Protein AF-A0A1Q7QZW1-F1 (afdb_monomer_lite)

Foldseek 3Di:
DVVLVVVLVVLVPDDDPCSVVVVVVSVVVVVVVVVVVCVVVPPPPPPPDDPDDPVVPVVPPPDDDPDDPDDPDDQQFDQADADFDLDLCQLVLLVQLLVCLVDDWLVVSLVVQLVPPPDPDSVVSSVSSVVSCCQQPNPRHDDNVSNVLSNVQRPHLLNLLQSLLSNCSHHVLLVCCLAPAAQVCQVVQFDWLVVQLVVQCVSPVPDPCSVSRSVSSLCSCCSSVLFDDDPTTTGHYADAGDLSSLVSVVCSLPVDDDDDDLCCVCVHSSCRRSVYDSVNSVVSVVVVLVVLLVQLVVVCVVPFFDALVVSVVSSCVVPPPDDDDDPVCSVVSQVVFKDWAWDFDDPDPPDDTDTTITIHGPVCVVVLLVVLVVQLVVLLVQLQVVFVVVCVVPVVDPAAAPVVSVVSSVPDDDHRSDDCLLCVLLQWWQDPVRHTHGDDPVRRVVSVVCSVVVVSVLLCLLLVCLVVVHDDDPVSAAPALVSLLVSLVSCLRSVVLSSSLSSLPRVPRDCVVPDPVSVVSSVVSNVSSVVSVDPPPPDDDDDPDDDDDDDD

Radius of gyration: 36.58 Å; chains: 1; bounding box: 107×64×103 Å

Sequence (552 aa):
MATVRALWEAVDAADDSQQFKIKRDISETINRLKSRVETLVGNRLVSARNERSLFEQAEHQGATEVETGVPRSTSRFTEPVLRVYAKDLAEHSLQHLPHAAKYRTVPEFREYLAKKLPFNSEATRRRCAEYIVNRFFPGDVYNGDLPEFAAAAAGKPSLGDALFYVTCRAEKILSLTAEEIVFPLLPQGGVRRTRLHEYIQTRLPDSKSVDEIGSAIVRTYETYGVGHADRTRLSVSLREGSLASFGYVLHLEFPEPGMYSFDRILGGPMHKWLLWDRQWMVRQLYRLREAARNVIRDFLTAHPGSTKDRIYDALISNLVQKGQMEAHDFDALLRSVAEEVQQPVKKNPFENSHVQSRWYLKESADQLERAEQAKEDAGAARLANFIREYLKKRPEHEGVHYSDLLEQYLGVQDKPRRLLVYWLPEYFIKTPSGTWRLPDKEEAQQLAKLREAGTLRRIKRFANTLIEGVPVREQDRPGSDVDLLDWLRQCRRAGLYDQGKAIYEKGGMNFANLTDEQQIEAEDDYRICVRRGSSEEAKPKPRRQKVQAGEE

pLDDT: mean 77.81, std 19.15, range [28.55, 98.25]

Structure (mmCIF, N/CA/C/O backbone):
data_AF-A0A1Q7QZW1-F1
#
_entry.id   AF-A0A1Q7QZW1-F1
#
loop_
_atom_site.group_PDB
_atom_site.id
_atom_site.type_symbol
_atom_site.label_atom_id
_atom_site.label_alt_id
_atom_site.label_comp_id
_atom_site.label_asym_id
_atom_site.label_entity_id
_atom_site.label_seq_id
_atom_site.pdbx_PDB_ins_code
_atom_site.Cartn_x
_atom_site.Cartn_y
_atom_site.Cartn_z
_atom_site.occupancy
_atom_site.B_iso_or_equiv
_atom_site.auth_seq_id
_atom_site.auth_comp_id
_atom_site.auth_asym_id
_atom_site.auth_atom_id
_atom_site.pdbx_PDB_model_num
ATOM 1 N N . MET A 1 1 ? -1.901 -46.880 -3.888 1.00 53.75 1 MET A N 1
ATOM 2 C CA . MET A 1 1 ? -1.185 -45.712 -4.452 1.00 53.75 1 MET A CA 1
ATOM 3 C C . MET A 1 1 ? -0.470 -46.048 -5.759 1.00 53.75 1 MET A C 1
ATOM 5 O O . MET A 1 1 ? -0.809 -45.430 -6.757 1.00 53.75 1 MET A O 1
ATOM 9 N N . ALA A 1 2 ? 0.429 -47.043 -5.803 1.00 53.44 2 ALA A N 1
ATOM 10 C CA . ALA A 1 2 ? 1.158 -47.414 -7.030 1.00 53.44 2 ALA A CA 1
ATOM 11 C C . ALA A 1 2 ? 0.243 -47.786 -8.217 1.00 53.44 2 ALA A C 1
ATOM 13 O O . ALA A 1 2 ? 0.424 -47.285 -9.317 1.00 53.44 2 ALA A O 1
ATOM 14 N N . THR A 1 3 ? -0.804 -48.579 -7.976 1.00 59.47 3 THR A N 1
ATOM 15 C CA . THR A 1 3 ? -1.736 -49.033 -9.024 1.00 59.47 3 THR A CA 1
ATOM 16 C C . THR A 1 3 ? -2.581 -47.901 -9.617 1.00 59.47 3 THR A C 1
ATOM 18 O O . THR A 1 3 ? -2.869 -47.906 -10.806 1.00 59.47 3 THR A O 1
ATOM 21 N N . VAL A 1 4 ? -2.959 -46.909 -8.801 1.00 68.56 4 VAL A N 1
ATOM 22 C CA . VAL A 1 4 ? -3.743 -45.746 -9.254 1.00 68.56 4 VAL A CA 1
ATOM 23 C C . VAL A 1 4 ? -2.878 -44.809 -10.092 1.00 68.56 4 VAL A C 1
ATOM 25 O O . VAL A 1 4 ? -3.339 -44.333 -11.121 1.00 68.56 4 VAL A O 1
ATOM 28 N N . ARG A 1 5 ? -1.616 -44.589 -9.691 1.00 64.94 5 ARG A N 1
ATOM 29 C CA . ARG A 1 5 ? -0.657 -43.816 -10.493 1.00 64.94 5 ARG A CA 1
ATOM 30 C C . ARG A 1 5 ? -0.366 -44.487 -11.833 1.00 64.94 5 ARG A C 1
ATOM 32 O O . ARG A 1 5 ? -0.443 -43.815 -12.847 1.00 64.94 5 ARG A O 1
ATOM 39 N N . ALA A 1 6 ? -0.152 -45.803 -11.847 1.00 69.44 6 ALA A N 1
ATOM 40 C CA . ALA A 1 6 ? 0.076 -46.547 -13.087 1.00 69.44 6 ALA A CA 1
ATOM 41 C C . ALA A 1 6 ? -1.123 -46.474 -14.054 1.00 69.44 6 ALA A C 1
ATOM 43 O O . ALA A 1 6 ? -0.939 -46.308 -15.254 1.00 69.44 6 ALA A O 1
ATOM 44 N N . LEU A 1 7 ? -2.357 -46.556 -13.538 1.00 68.19 7 LEU A N 1
ATOM 45 C CA . LEU A 1 7 ? -3.565 -46.374 -14.353 1.00 68.19 7 LEU A CA 1
ATOM 46 C C . LEU A 1 7 ? -3.698 -44.940 -14.877 1.00 68.19 7 LEU A C 1
ATOM 48 O O . LEU A 1 7 ? -4.149 -44.747 -15.998 1.00 68.19 7 LEU A O 1
ATOM 52 N N . TRP A 1 8 ? -3.307 -43.945 -14.082 1.00 70.44 8 TRP A N 1
ATOM 53 C CA . TRP A 1 8 ? -3.364 -42.540 -14.477 1.00 70.44 8 TRP A CA 1
ATOM 54 C C . TRP A 1 8 ? -2.344 -42.208 -15.573 1.00 70.44 8 TRP A C 1
ATOM 56 O O . TRP A 1 8 ? -2.718 -41.636 -16.592 1.00 70.44 8 TRP A O 1
ATOM 66 N N . GLU A 1 9 ? -1.096 -42.655 -15.417 1.00 72.75 9 GLU A N 1
ATOM 67 C CA . GLU A 1 9 ? -0.032 -42.494 -16.420 1.00 72.75 9 GLU A CA 1
ATOM 68 C C . GLU A 1 9 ? -0.363 -43.221 -17.733 1.00 72.75 9 GLU A C 1
ATOM 70 O O . GLU A 1 9 ? -0.102 -42.705 -18.817 1.00 72.75 9 GLU A O 1
ATOM 75 N N . ALA A 1 10 ? -1.012 -44.389 -17.661 1.00 73.44 10 ALA A N 1
ATOM 76 C CA . ALA A 1 10 ? -1.487 -45.097 -18.849 1.00 73.44 10 ALA A CA 1
ATOM 77 C C . ALA A 1 10 ? -2.602 -44.337 -19.596 1.00 73.44 10 ALA A C 1
ATOM 79 O O . ALA A 1 10 ? -2.709 -44.459 -20.815 1.00 73.44 10 ALA A O 1
ATOM 80 N N . VAL A 1 11 ? -3.422 -43.551 -18.887 1.00 73.44 11 VAL A N 1
ATOM 81 C CA . VAL A 1 11 ? -4.464 -42.703 -19.494 1.00 73.44 11 VAL A CA 1
ATOM 82 C C . VAL A 1 11 ? -3.869 -41.418 -20.072 1.00 73.44 11 VAL A C 1
ATOM 84 O O . VAL A 1 11 ? -4.361 -40.955 -21.095 1.00 73.44 11 VAL A O 1
ATOM 87 N N . ASP A 1 12 ? -2.806 -40.869 -19.473 1.00 71.44 12 ASP A N 1
ATOM 88 C CA . ASP A 1 12 ? -2.055 -39.719 -20.008 1.00 71.44 12 ASP A CA 1
ATOM 89 C C . ASP A 1 12 ? -1.369 -40.019 -21.352 1.00 71.44 12 ASP A C 1
ATOM 91 O O . ASP A 1 12 ? -1.185 -39.117 -22.166 1.00 71.44 12 ASP A O 1
ATOM 95 N N . ALA A 1 13 ? -1.021 -41.283 -21.605 1.00 68.88 13 ALA A N 1
ATOM 96 C CA . ALA A 1 13 ? -0.335 -41.716 -22.822 1.00 68.88 13 ALA A CA 1
ATOM 97 C C . ALA A 1 13 ? -1.267 -42.062 -24.011 1.00 68.88 13 ALA A C 1
ATOM 99 O O . ALA A 1 13 ? -0.772 -42.513 -25.044 1.00 68.88 13 ALA A O 1
ATOM 100 N N . ALA A 1 14 ? -2.593 -41.897 -23.891 1.00 65.94 14 ALA A N 1
ATOM 101 C CA . ALA A 1 14 ? -3.580 -42.284 -24.917 1.00 65.94 14 ALA A CA 1
ATOM 102 C C . ALA A 1 14 ? -4.270 -41.069 -25.579 1.00 65.94 14 ALA A C 1
ATOM 104 O O . ALA A 1 14 ? -4.571 -40.113 -24.885 1.00 65.94 14 ALA A O 1
ATOM 105 N N . ASP A 1 15 ? -4.587 -41.087 -26.881 1.00 60.84 15 ASP A N 1
ATOM 106 C CA . ASP A 1 15 ? -5.089 -39.894 -27.607 1.00 60.84 15 ASP A CA 1
ATOM 107 C C . ASP A 1 15 ? -6.408 -39.261 -27.080 1.00 60.84 15 ASP A C 1
ATOM 109 O O . ASP A 1 15 ? -7.328 -39.918 -26.578 1.00 60.84 15 ASP A O 1
ATOM 113 N N . ASP A 1 16 ? -6.497 -37.939 -27.282 1.00 62.25 16 ASP A N 1
ATOM 114 C CA . ASP A 1 16 ? -7.192 -36.917 -26.475 1.00 62.25 16 ASP A CA 1
ATOM 115 C C . ASP A 1 16 ? -8.715 -37.028 -26.265 1.00 62.25 16 ASP A C 1
ATOM 117 O O . ASP A 1 16 ? -9.264 -36.376 -25.373 1.00 62.25 16 ASP A O 1
ATOM 121 N N . SER A 1 17 ? -9.456 -37.835 -27.027 1.00 59.56 17 SER A N 1
ATOM 122 C CA . SER A 1 17 ? -10.929 -37.718 -27.008 1.00 59.56 17 SER A CA 1
ATOM 123 C C . SER A 1 17 ? -11.615 -38.323 -25.771 1.00 59.56 17 SER A C 1
ATOM 125 O O . SER A 1 17 ? -12.750 -37.957 -25.457 1.00 59.56 17 SER A O 1
ATOM 127 N N . GLN A 1 18 ? -10.952 -39.231 -25.041 1.00 60.34 18 GLN A N 1
ATOM 128 C CA . GLN A 1 18 ? -11.551 -39.940 -23.894 1.00 60.34 18 GLN A CA 1
ATOM 129 C C . GLN A 1 18 ? -10.787 -39.789 -22.573 1.00 60.34 18 GLN A C 1
ATOM 131 O O . GLN A 1 18 ? -11.314 -40.178 -21.524 1.00 60.34 18 GLN A O 1
ATOM 136 N N . GLN A 1 19 ? -9.604 -39.164 -22.586 1.00 73.25 19 GLN A N 1
ATOM 137 C CA . GLN A 1 19 ? -8.766 -39.011 -21.394 1.00 73.25 19 GLN A CA 1
ATOM 138 C C . GLN A 1 19 ? -9.501 -38.320 -20.240 1.00 73.25 19 GLN A C 1
ATOM 140 O O . GLN A 1 19 ? -9.490 -38.800 -19.107 1.00 73.25 19 GLN A O 1
ATOM 145 N N . PHE A 1 20 ? -10.173 -37.200 -20.526 1.00 68.44 20 PHE A N 1
ATOM 146 C CA . PHE A 1 20 ? -10.850 -36.404 -19.502 1.00 68.44 20 PHE A CA 1
ATOM 147 C C . PHE A 1 20 ? -11.969 -37.191 -18.810 1.00 68.44 20 PHE A C 1
ATOM 149 O O . PHE A 1 20 ? -12.127 -37.122 -17.591 1.00 68.44 20 PHE A O 1
ATOM 156 N N . LYS A 1 21 ? -12.717 -37.990 -19.580 1.00 73.00 21 LYS A N 1
ATOM 157 C CA . LYS A 1 21 ? -13.815 -38.805 -19.056 1.00 73.00 21 LYS A CA 1
ATOM 158 C C . LYS A 1 21 ? -13.293 -39.915 -18.143 1.00 73.00 21 LYS A C 1
ATOM 160 O O . LYS A 1 21 ? -13.793 -40.066 -17.035 1.00 73.00 21 LYS A O 1
ATOM 165 N N . ILE A 1 22 ? -12.250 -40.628 -18.569 1.00 75.69 22 ILE A N 1
ATOM 166 C CA . ILE A 1 22 ? -11.670 -41.734 -17.794 1.00 75.69 22 ILE A CA 1
ATOM 167 C C . ILE A 1 22 ? -10.996 -41.215 -16.516 1.00 75.69 22 ILE A C 1
ATOM 169 O O . ILE A 1 22 ? -11.198 -41.783 -15.443 1.00 75.69 22 ILE A O 1
ATOM 173 N N . LYS A 1 23 ? -10.262 -40.096 -16.588 1.00 75.06 23 LYS A N 1
ATOM 174 C CA . LYS A 1 23 ? -9.670 -39.446 -15.406 1.00 75.06 23 LYS A CA 1
ATOM 175 C C . LYS A 1 23 ? -10.737 -39.035 -14.395 1.00 75.06 23 LYS A C 1
ATOM 177 O O . LYS A 1 23 ? -10.592 -39.310 -13.204 1.00 75.06 23 LYS A O 1
ATOM 182 N N . ARG A 1 24 ? -11.838 -38.442 -14.870 1.00 73.44 24 ARG A N 1
ATOM 183 C CA . ARG A 1 24 ? -12.973 -38.073 -14.017 1.00 73.44 24 ARG A CA 1
ATOM 184 C C . ARG A 1 24 ? -13.587 -39.297 -13.334 1.00 73.44 24 ARG A C 1
ATOM 186 O O . ARG A 1 24 ? -13.787 -39.266 -12.122 1.00 73.44 24 ARG A O 1
ATOM 193 N N . ASP A 1 25 ? -13.806 -40.383 -14.071 1.00 75.25 25 ASP A N 1
ATOM 194 C CA . ASP A 1 25 ? -14.394 -41.616 -13.530 1.00 75.25 25 ASP A CA 1
ATOM 195 C C . ASP A 1 25 ? -13.477 -42.282 -12.480 1.00 75.25 25 ASP A C 1
ATOM 197 O O . ASP A 1 25 ? -13.954 -42.761 -11.443 1.00 75.25 25 ASP A O 1
ATOM 201 N N . ILE A 1 26 ? -12.152 -42.251 -12.679 1.00 76.00 26 ILE A N 1
ATOM 202 C CA . ILE A 1 26 ? -11.168 -42.718 -11.686 1.00 76.00 26 ILE A CA 1
ATOM 203 C C . ILE A 1 26 ? -11.246 -41.863 -10.411 1.00 76.00 26 ILE A C 1
ATOM 205 O O . ILE A 1 26 ? -11.339 -42.409 -9.307 1.00 76.00 26 ILE A O 1
ATOM 209 N N . SER A 1 27 ? -11.258 -40.532 -10.540 1.00 72.56 27 SER A N 1
ATOM 210 C CA . SER A 1 27 ? -11.344 -39.616 -9.395 1.00 72.56 27 SER A CA 1
ATOM 211 C C . SER A 1 27 ? -12.651 -39.772 -8.612 1.00 72.56 27 SER A C 1
ATOM 213 O O . SER A 1 27 ? -12.629 -39.845 -7.381 1.00 72.56 27 SER A O 1
ATOM 215 N N . GLU A 1 28 ? -13.790 -39.873 -9.298 1.00 72.25 28 GLU A N 1
ATOM 216 C CA . GLU A 1 28 ? -15.096 -40.072 -8.661 1.00 72.25 28 GLU A CA 1
ATOM 217 C C . GLU A 1 28 ? -15.165 -41.406 -7.908 1.00 72.25 28 GLU A C 1
ATOM 219 O O . GLU A 1 28 ? -15.682 -41.470 -6.787 1.00 72.25 28 GLU A O 1
ATOM 224 N N . THR A 1 29 ? -14.588 -42.464 -8.481 1.00 76.38 29 THR A N 1
ATOM 225 C CA . THR A 1 29 ? -14.549 -43.789 -7.853 1.00 76.38 29 THR A CA 1
ATOM 226 C C . THR A 1 29 ? -13.690 -43.785 -6.589 1.00 76.38 29 THR A C 1
ATOM 228 O O . THR A 1 29 ? -14.117 -44.315 -5.561 1.00 76.38 29 THR A O 1
ATOM 231 N N . ILE A 1 30 ? -12.520 -43.136 -6.620 1.00 77.62 30 ILE A N 1
ATOM 232 C CA . ILE A 1 30 ? -11.633 -43.004 -5.452 1.00 77.62 30 ILE A CA 1
ATOM 233 C C . ILE A 1 30 ? -12.314 -42.206 -4.340 1.00 77.62 30 ILE A C 1
ATOM 235 O O . ILE A 1 30 ? -12.294 -42.633 -3.186 1.00 77.62 30 ILE A O 1
ATOM 239 N N . ASN A 1 31 ? -12.970 -41.094 -4.675 1.00 68.75 31 ASN A N 1
ATOM 240 C CA . ASN A 1 31 ? -13.666 -40.266 -3.691 1.00 68.75 31 ASN A CA 1
ATOM 241 C C . ASN A 1 31 ? -14.856 -40.999 -3.058 1.00 68.75 31 ASN A C 1
ATOM 243 O O . ASN A 1 31 ? -15.049 -40.924 -1.843 1.00 68.75 31 ASN A O 1
ATOM 247 N N . ARG A 1 32 ? -15.614 -41.784 -3.839 1.00 74.50 32 ARG A N 1
ATOM 248 C CA . ARG A 1 32 ? -16.673 -42.653 -3.297 1.00 74.50 32 ARG A CA 1
ATOM 249 C C . ARG A 1 32 ? -16.119 -43.721 -2.358 1.00 74.50 32 ARG A C 1
ATOM 251 O O . ARG A 1 32 ? -16.709 -43.973 -1.309 1.00 74.50 32 ARG A O 1
ATOM 258 N N . LEU A 1 33 ? -14.999 -44.348 -2.713 1.00 74.31 33 LEU A N 1
ATOM 259 C CA . LEU A 1 33 ? -14.341 -45.341 -1.862 1.00 74.31 33 LEU A CA 1
ATOM 260 C C . LEU A 1 33 ? -13.819 -44.711 -0.568 1.00 74.31 33 LEU A C 1
ATOM 262 O O . LEU A 1 33 ? -14.061 -45.259 0.503 1.00 74.31 33 LEU A O 1
ATOM 266 N N . LYS A 1 34 ? -13.194 -43.532 -0.656 1.00 68.81 34 LYS A N 1
ATOM 267 C CA . LYS A 1 34 ? -12.723 -42.756 0.496 1.00 68.81 34 LYS A CA 1
ATOM 268 C C . LYS A 1 34 ? -13.870 -42.424 1.449 1.00 68.81 34 LYS A C 1
ATOM 270 O O . LYS A 1 34 ? -13.791 -42.777 2.618 1.00 68.81 34 LYS A O 1
ATOM 275 N N . SER A 1 35 ? -14.973 -41.882 0.933 1.00 65.38 35 SER A N 1
ATOM 276 C CA . SER A 1 35 ? -16.163 -41.577 1.736 1.00 65.38 35 SER A CA 1
ATOM 277 C C . SER A 1 35 ? -16.746 -42.825 2.415 1.00 65.38 35 SER A C 1
ATOM 279 O O . SER A 1 35 ? -17.082 -42.793 3.600 1.00 65.38 35 SER A O 1
ATOM 281 N N . ARG A 1 36 ? -16.805 -43.970 1.718 1.00 71.75 36 ARG A N 1
ATOM 282 C CA . ARG A 1 36 ? -17.267 -45.240 2.312 1.00 71.75 36 ARG A CA 1
ATOM 283 C C . ARG A 1 36 ? -16.336 -45.751 3.411 1.00 71.75 36 ARG A C 1
ATOM 285 O O . ARG A 1 36 ? -16.826 -46.264 4.412 1.00 71.75 36 ARG A O 1
ATOM 292 N N . VAL A 1 37 ? -15.021 -45.609 3.243 1.00 67.00 37 VAL A N 1
ATOM 293 C CA . VAL A 1 37 ? -14.025 -45.991 4.257 1.00 67.00 37 VAL A CA 1
ATOM 294 C C . VAL A 1 37 ? -14.088 -45.053 5.463 1.00 67.00 37 VAL A C 1
ATOM 296 O O . VAL A 1 37 ? -14.078 -45.526 6.594 1.00 67.00 37 VAL A O 1
ATOM 299 N N . GLU A 1 38 ? -14.239 -43.746 5.249 1.00 64.69 38 GLU A N 1
ATOM 300 C CA . GLU A 1 38 ? -14.425 -42.753 6.318 1.00 64.69 38 GLU A CA 1
ATOM 301 C C . GLU A 1 38 ? -15.691 -43.037 7.137 1.00 64.69 38 GLU A C 1
ATOM 303 O O . GLU A 1 38 ? -15.665 -42.968 8.367 1.00 64.69 38 GLU A O 1
ATOM 308 N N . THR A 1 39 ? -16.765 -43.459 6.463 1.00 69.75 39 THR A N 1
ATOM 309 C CA . THR A 1 39 ? -18.023 -43.867 7.107 1.00 69.75 39 THR A CA 1
ATOM 310 C C . THR A 1 39 ? -17.868 -45.167 7.911 1.00 69.75 39 THR A C 1
ATOM 312 O O . THR A 1 39 ? -18.494 -45.319 8.955 1.00 69.75 39 THR A O 1
ATOM 315 N N . LEU A 1 40 ? -17.023 -46.102 7.455 1.00 57.47 40 LEU A N 1
ATOM 316 C CA . L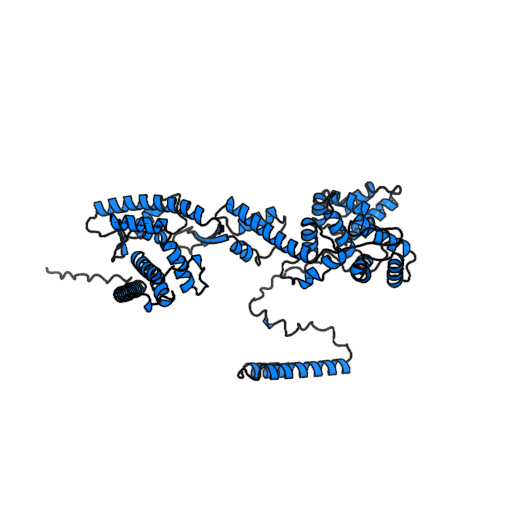EU A 1 40 ? -16.774 -47.392 8.118 1.00 57.47 40 LEU A CA 1
ATOM 317 C C . LEU A 1 40 ? -15.789 -47.309 9.293 1.00 57.47 40 LEU A C 1
ATOM 319 O O . LEU A 1 40 ? -15.906 -48.090 10.233 1.00 57.47 40 LEU A O 1
ATOM 323 N N . VAL A 1 41 ? -14.808 -46.403 9.238 1.00 58.91 41 VAL A N 1
ATOM 324 C CA . VAL A 1 41 ? -13.676 -46.370 10.187 1.00 58.91 41 VAL A CA 1
ATOM 325 C C . VAL A 1 41 ? -13.791 -45.232 11.212 1.00 58.91 41 VAL A C 1
ATOM 327 O O . VAL A 1 41 ? -13.093 -45.262 12.221 1.00 58.91 41 VAL A O 1
ATOM 330 N N . GLY A 1 42 ? -14.696 -44.265 11.012 1.00 49.41 42 GLY A N 1
ATOM 331 C CA . GLY A 1 42 ? -15.067 -43.249 12.004 1.00 49.41 42 GLY A CA 1
ATOM 332 C C . GLY A 1 42 ? -13.892 -42.412 12.523 1.00 49.41 42 GLY A C 1
ATOM 333 O O . GLY A 1 42 ? -13.317 -42.737 13.553 1.00 49.41 42 GLY A O 1
ATOM 334 N N . ASN A 1 43 ? -13.547 -41.322 11.826 1.00 53.53 43 ASN A N 1
ATOM 335 C CA . ASN A 1 43 ? -12.679 -40.192 12.233 1.00 53.53 43 ASN A CA 1
ATOM 336 C C . ASN A 1 43 ? -11.427 -40.445 13.115 1.00 53.53 43 ASN A C 1
ATOM 338 O O . ASN A 1 43 ? -10.903 -39.511 13.718 1.00 53.53 43 ASN A O 1
ATOM 342 N N . ARG A 1 44 ? -10.876 -41.664 13.170 1.00 39.00 44 ARG A N 1
ATOM 343 C CA . ARG A 1 44 ? -9.692 -41.998 13.987 1.00 39.00 44 ARG A CA 1
ATOM 344 C C . ARG A 1 44 ? -8.357 -41.999 13.238 1.00 39.00 44 ARG A C 1
ATOM 346 O O . ARG A 1 44 ? -7.345 -42.378 13.814 1.00 39.00 44 ARG A O 1
ATOM 353 N N . LEU A 1 45 ? -8.313 -41.508 12.000 1.00 36.78 45 LEU A N 1
ATOM 354 C CA . LEU A 1 45 ? -7.069 -41.337 11.233 1.00 36.78 45 LEU A CA 1
ATOM 355 C C . LEU A 1 45 ? -6.877 -39.900 10.725 1.00 36.78 45 LEU A C 1
ATOM 357 O O . LEU A 1 45 ? -6.449 -39.683 9.599 1.00 36.78 45 LEU A O 1
ATOM 361 N N . VAL A 1 46 ? -7.147 -38.904 11.571 1.00 38.22 46 VAL A N 1
ATOM 362 C CA . VAL A 1 46 ? -6.699 -37.520 11.334 1.00 38.22 46 VAL A CA 1
ATOM 363 C C . VAL A 1 46 ? -5.746 -37.115 12.453 1.00 38.22 46 VAL A C 1
ATOM 365 O O . VAL A 1 46 ? -6.104 -36.372 13.355 1.00 38.22 46 VAL A O 1
ATOM 368 N N . SER A 1 47 ? -4.531 -37.669 12.429 1.00 36.88 47 SER A N 1
ATOM 369 C CA . SER A 1 47 ? -3.372 -37.033 13.082 1.00 36.88 47 SER A CA 1
ATOM 370 C C . SER A 1 47 ? -2.004 -37.528 12.588 1.00 36.88 47 SER A C 1
ATOM 372 O O . SER A 1 47 ? -0.984 -37.188 13.185 1.00 36.88 47 SER A O 1
ATOM 374 N N . ALA A 1 48 ? -1.920 -38.291 11.497 1.00 30.88 48 ALA A N 1
ATOM 375 C CA . ALA A 1 48 ? -0.633 -38.690 10.935 1.00 30.88 48 ALA A CA 1
ATOM 376 C C . ALA A 1 48 ? -0.518 -38.190 9.495 1.00 30.88 48 ALA A C 1
ATOM 378 O O . ALA A 1 48 ? -1.109 -38.763 8.591 1.00 30.88 48 ALA A O 1
ATOM 379 N N . ARG A 1 49 ? 0.288 -37.130 9.338 1.00 30.80 49 ARG A N 1
ATOM 380 C CA . ARG A 1 49 ? 0.742 -36.497 8.089 1.00 30.80 49 ARG A CA 1
ATOM 381 C C . ARG A 1 49 ? -0.355 -35.839 7.244 1.00 30.80 49 ARG A C 1
ATOM 383 O O . ARG A 1 49 ? -1.159 -36.496 6.600 1.00 30.80 49 ARG A O 1
ATOM 390 N N . ASN A 1 50 ? -0.284 -34.507 7.192 1.00 37.28 50 ASN A N 1
ATOM 391 C CA . ASN A 1 50 ? -0.787 -33.691 6.090 1.00 37.28 50 ASN A CA 1
ATOM 392 C C . ASN A 1 50 ? -0.247 -34.243 4.762 1.00 37.28 50 ASN A C 1
ATOM 394 O O . ASN A 1 50 ? 0.825 -33.844 4.304 1.00 37.28 50 ASN A O 1
ATOM 398 N N . GLU A 1 51 ? -0.978 -35.163 4.144 1.00 32.81 51 GLU A N 1
ATOM 399 C CA . GLU A 1 51 ? -0.870 -35.382 2.712 1.00 32.81 51 GLU A CA 1
ATOM 400 C C . GLU A 1 51 ? -1.567 -34.203 2.038 1.00 32.81 51 GLU A C 1
ATOM 402 O O . GLU A 1 51 ? -2.793 -34.082 2.027 1.00 32.81 51 GLU A O 1
ATOM 407 N N . ARG A 1 52 ? -0.726 -33.280 1.561 1.00 34.97 52 ARG A N 1
ATOM 408 C CA . ARG A 1 52 ? -1.079 -32.185 0.660 1.00 34.97 52 ARG A CA 1
ATOM 409 C C . ARG A 1 52 ? -1.982 -32.720 -0.453 1.00 34.97 52 ARG A C 1
ATOM 411 O O . ARG A 1 52 ? -1.737 -33.799 -0.996 1.00 34.97 52 ARG A O 1
ATOM 418 N N . SER A 1 53 ? -3.024 -31.959 -0.772 1.00 34.66 53 SER A N 1
ATOM 419 C CA . SER A 1 53 ? -3.939 -32.258 -1.869 1.00 34.66 53 SER A CA 1
ATOM 420 C C . SER A 1 53 ? -3.143 -32.480 -3.156 1.00 34.66 53 SER A C 1
ATOM 422 O O . SER A 1 53 ? -2.314 -31.651 -3.530 1.00 34.66 53 SER A O 1
ATOM 424 N N . LEU A 1 54 ? -3.411 -33.587 -3.854 1.00 36.56 54 LEU A N 1
ATOM 425 C CA . LEU A 1 54 ? -2.758 -33.957 -5.118 1.00 36.56 54 LEU A CA 1
ATOM 426 C C . LEU A 1 54 ? -2.968 -32.911 -6.239 1.00 36.56 54 LEU A C 1
ATOM 428 O O . LEU A 1 54 ? -2.367 -33.020 -7.301 1.00 36.56 54 LEU A O 1
ATOM 432 N N . PHE A 1 55 ? -3.814 -31.905 -5.998 1.00 35.78 55 PHE A N 1
ATOM 433 C CA . PHE A 1 55 ? -4.135 -30.811 -6.911 1.00 35.78 55 PHE A CA 1
ATOM 434 C C . PHE A 1 55 ? -3.214 -29.583 -6.782 1.00 35.78 55 PHE A C 1
ATOM 436 O O . PHE A 1 55 ? -3.278 -28.712 -7.638 1.00 35.78 55 PHE A O 1
ATOM 443 N N . GLU A 1 56 ? -2.329 -29.516 -5.778 1.00 37.19 56 GLU A N 1
ATOM 444 C CA . GLU A 1 56 ? -1.356 -28.410 -5.634 1.00 37.19 56 GLU A CA 1
ATOM 445 C C . GLU A 1 56 ? 0.022 -28.722 -6.249 1.00 37.19 56 GLU A C 1
ATOM 447 O O . GLU A 1 56 ? 0.868 -27.842 -6.370 1.00 37.19 56 GLU A O 1
ATOM 452 N N . GLN A 1 57 ? 0.282 -29.967 -6.665 1.00 35.78 57 GLN A N 1
ATOM 453 C CA . GLN A 1 57 ? 1.620 -30.381 -7.122 1.00 35.78 57 GLN A CA 1
ATOM 454 C C . GLN A 1 57 ? 1.896 -30.155 -8.616 1.00 35.78 57 GLN A C 1
ATOM 456 O O . GLN A 1 57 ? 3.037 -30.327 -9.043 1.00 35.78 57 GLN A O 1
ATOM 461 N N . ALA A 1 58 ? 0.902 -29.743 -9.408 1.00 32.34 58 ALA A N 1
ATOM 462 C CA . ALA A 1 58 ? 1.109 -29.453 -10.829 1.00 32.34 58 ALA A CA 1
ATOM 463 C C . ALA A 1 58 ? 1.707 -28.054 -11.090 1.00 32.34 58 ALA A C 1
ATOM 465 O O . ALA A 1 58 ? 2.249 -27.827 -12.166 1.00 32.34 58 ALA A O 1
ATOM 466 N N . GLU A 1 59 ? 1.685 -27.138 -10.115 1.00 35.00 59 GLU A N 1
ATOM 467 C CA . GLU A 1 59 ? 2.222 -25.775 -10.284 1.00 35.00 59 GLU A CA 1
ATOM 468 C C . GLU A 1 59 ? 3.633 -25.581 -9.700 1.00 35.00 59 GLU A C 1
ATOM 470 O O . GLU A 1 59 ? 4.173 -24.479 -9.744 1.00 35.00 59 GLU A O 1
ATOM 475 N N . HIS A 1 60 ? 4.263 -26.623 -9.145 1.00 34.28 60 HIS A N 1
ATOM 476 C CA . HIS A 1 60 ? 5.567 -26.519 -8.460 1.00 34.28 60 HIS A CA 1
ATOM 477 C C . HIS A 1 60 ? 6.656 -27.439 -9.033 1.00 34.28 60 HIS A C 1
ATOM 479 O O . HIS A 1 60 ? 7.583 -27.837 -8.329 1.00 34.28 60 HIS A O 1
ATOM 485 N N . GLN A 1 61 ? 6.608 -27.757 -10.327 1.00 31.52 61 GLN A N 1
ATOM 486 C CA . GLN A 1 61 ? 7.758 -28.356 -11.012 1.00 31.52 61 GLN A CA 1
ATOM 487 C C . GLN A 1 61 ? 8.593 -27.260 -11.677 1.00 31.52 61 GLN A C 1
ATOM 489 O O . GLN A 1 61 ? 8.502 -27.017 -12.876 1.00 31.52 61 GLN A O 1
ATOM 494 N N . GLY A 1 62 ? 9.387 -26.561 -10.865 1.00 30.83 62 GLY A N 1
ATOM 495 C CA . GLY A 1 62 ? 10.287 -25.520 -11.363 1.00 30.83 62 GLY A CA 1
ATOM 496 C C . GLY A 1 62 ? 11.080 -24.741 -10.316 1.00 30.83 62 GLY A C 1
ATOM 497 O O . GLY A 1 62 ? 11.571 -23.665 -10.637 1.00 30.83 62 GLY A O 1
ATOM 498 N N . ALA A 1 63 ? 11.217 -25.232 -9.084 1.00 29.61 63 ALA A N 1
ATOM 499 C CA . ALA A 1 63 ? 12.117 -24.625 -8.108 1.00 29.61 63 ALA A CA 1
ATOM 500 C C . ALA A 1 63 ? 12.763 -25.717 -7.256 1.00 29.61 63 ALA A C 1
ATOM 502 O O . ALA A 1 63 ? 12.116 -26.370 -6.442 1.00 29.61 63 ALA A O 1
ATOM 503 N N . THR A 1 64 ? 14.050 -25.941 -7.485 1.00 28.64 64 THR A N 1
ATOM 504 C CA . THR A 1 64 ? 14.897 -26.771 -6.635 1.00 28.64 64 THR A CA 1
ATOM 505 C C . THR A 1 64 ? 15.010 -26.077 -5.276 1.00 28.64 64 THR A C 1
ATOM 507 O O . THR A 1 64 ? 15.654 -25.034 -5.169 1.00 28.64 64 THR A O 1
ATOM 510 N N . GLU A 1 65 ? 14.353 -26.621 -4.249 1.00 28.55 65 GLU A N 1
ATOM 511 C CA . GLU A 1 65 ? 14.482 -26.160 -2.864 1.00 28.55 65 GLU A CA 1
ATOM 512 C C . GLU A 1 65 ? 15.924 -26.389 -2.390 1.00 28.55 65 GLU A C 1
ATOM 514 O O . GLU A 1 65 ? 16.357 -27.513 -2.140 1.00 28.55 65 GLU A O 1
ATOM 519 N N . VAL A 1 66 ? 16.684 -25.301 -2.269 1.00 28.89 66 VAL A N 1
ATOM 520 C CA . VAL A 1 66 ? 17.813 -25.245 -1.343 1.00 28.89 66 VAL A CA 1
ATOM 521 C C . VAL A 1 66 ? 17.197 -25.005 0.030 1.00 28.89 66 VAL A C 1
ATOM 523 O O . VAL A 1 66 ? 16.602 -23.952 0.251 1.00 28.89 66 VAL A O 1
ATOM 526 N N . GLU A 1 67 ? 17.314 -25.979 0.935 1.00 29.77 67 GLU A N 1
ATOM 527 C CA . GLU A 1 67 ? 16.951 -25.828 2.346 1.00 29.77 67 GLU A CA 1
ATOM 528 C C . GLU A 1 67 ? 17.767 -24.684 2.966 1.00 29.77 67 GLU A C 1
ATOM 530 O O . GLU A 1 67 ? 18.876 -24.865 3.469 1.00 29.77 67 GLU A O 1
ATOM 535 N N . THR A 1 68 ? 17.215 -23.475 2.937 1.00 29.78 68 THR A N 1
ATOM 536 C CA . THR A 1 68 ? 17.599 -22.411 3.854 1.00 29.78 68 THR A CA 1
ATOM 537 C C . THR A 1 68 ? 16.580 -22.416 4.984 1.00 29.78 68 THR A C 1
ATOM 539 O O . THR A 1 68 ? 15.380 -22.242 4.784 1.00 29.78 68 THR A O 1
ATOM 542 N N . GLY A 1 69 ? 17.054 -22.692 6.199 1.00 33.81 69 GLY A N 1
ATOM 543 C CA . GLY A 1 69 ? 16.247 -22.597 7.408 1.00 33.81 69 GLY A CA 1
ATOM 544 C C . GLY A 1 69 ? 15.805 -21.154 7.636 1.00 33.81 69 GLY A C 1
ATOM 545 O O . GLY A 1 69 ? 16.495 -20.396 8.312 1.00 33.81 69 GLY A O 1
ATOM 546 N N . VAL A 1 70 ? 14.660 -20.772 7.075 1.00 30.84 70 VAL A N 1
ATOM 547 C CA . VAL A 1 70 ? 13.980 -19.524 7.420 1.00 30.84 70 VAL A CA 1
ATOM 548 C C . VAL A 1 70 ? 13.142 -19.790 8.676 1.00 30.84 70 VAL A C 1
ATOM 550 O O . VAL A 1 70 ? 12.324 -20.717 8.686 1.00 30.84 70 VAL A O 1
ATOM 553 N N . PRO A 1 71 ? 13.340 -19.040 9.774 1.00 33.84 71 PRO A N 1
ATOM 554 C CA . PRO A 1 71 ? 12.540 -19.212 10.977 1.00 33.84 71 PRO A CA 1
ATOM 555 C C . PRO A 1 71 ? 11.081 -18.855 10.671 1.00 33.84 71 PRO A C 1
ATOM 557 O O . PRO A 1 71 ? 10.792 -17.790 10.132 1.00 33.84 71 PRO A O 1
ATOM 560 N N . ARG A 1 72 ? 10.156 -19.759 11.019 1.00 32.06 72 ARG A N 1
ATOM 561 C CA . ARG A 1 72 ? 8.707 -19.534 10.914 1.00 32.06 72 ARG A CA 1
ATOM 562 C C . ARG A 1 72 ? 8.337 -18.225 11.613 1.00 32.06 72 ARG A C 1
ATOM 564 O O . ARG A 1 72 ? 8.513 -18.109 12.825 1.00 32.06 72 ARG A O 1
ATOM 571 N N . SER A 1 73 ? 7.814 -17.276 10.841 1.00 40.22 73 SER A N 1
ATOM 572 C CA . SER A 1 73 ? 7.252 -16.015 11.320 1.00 40.22 73 SER A CA 1
ATOM 573 C C . SER A 1 73 ? 6.239 -16.276 12.442 1.00 40.22 73 SER A C 1
ATOM 575 O O . SER A 1 73 ? 5.214 -16.934 12.251 1.00 40.22 73 SER A O 1
ATOM 577 N N . THR A 1 74 ? 6.534 -15.805 13.654 1.00 47.91 74 THR A N 1
ATOM 578 C CA . THR A 1 74 ? 5.569 -15.777 14.755 1.00 47.91 74 THR A CA 1
ATOM 579 C C . THR A 1 74 ? 4.497 -14.740 14.426 1.00 47.91 74 THR A C 1
ATOM 581 O O . THR A 1 74 ? 4.776 -13.543 14.463 1.00 47.91 74 THR A O 1
ATOM 584 N N . SER A 1 75 ? 3.277 -15.184 14.097 1.00 62.53 75 SER A N 1
ATOM 585 C CA . SER A 1 75 ? 2.126 -14.302 13.845 1.00 62.53 75 SER A CA 1
ATOM 586 C C . SER A 1 75 ? 1.998 -13.243 14.947 1.00 62.53 75 SER A C 1
ATOM 588 O O . SER A 1 75 ? 1.798 -13.585 16.112 1.00 62.53 75 SER A O 1
ATOM 590 N N . ARG A 1 76 ? 2.072 -11.955 14.571 1.00 72.25 76 ARG A N 1
ATOM 591 C CA . ARG A 1 76 ? 1.927 -10.786 15.468 1.00 72.25 76 ARG A CA 1
ATOM 592 C C . ARG A 1 76 ? 0.699 -10.868 16.372 1.00 72.25 76 ARG A C 1
ATOM 594 O O . ARG A 1 76 ? 0.708 -10.365 17.492 1.00 72.25 76 ARG A O 1
ATOM 601 N N . PHE A 1 77 ? -0.377 -11.441 15.848 1.00 75.75 77 PHE A N 1
ATOM 602 C CA . PHE A 1 77 ? -1.618 -11.623 16.574 1.00 75.75 77 PHE A CA 1
ATOM 603 C C . PHE A 1 77 ? -1.727 -13.087 16.980 1.00 75.75 77 PHE A C 1
ATOM 605 O O . PHE A 1 77 ? -1.765 -13.974 16.122 1.00 75.75 77 PHE A O 1
ATOM 612 N N . THR A 1 78 ? -1.778 -13.328 18.286 1.00 74.62 78 THR A N 1
ATOM 613 C CA . THR A 1 78 ? -2.218 -14.609 18.833 1.00 74.62 78 THR A CA 1
ATOM 614 C C . THR A 1 78 ? -3.715 -14.778 18.587 1.00 74.62 78 THR A C 1
ATOM 616 O O . THR A 1 78 ? -4.439 -13.796 18.404 1.00 74.62 78 THR A O 1
ATOM 619 N N . GLU A 1 79 ? -4.193 -16.021 18.553 1.00 76.38 79 GLU A N 1
ATOM 620 C CA . GLU A 1 79 ? -5.622 -16.274 18.388 1.00 76.38 79 GLU A CA 1
ATOM 621 C C . GLU A 1 79 ? -6.393 -15.687 19.588 1.00 76.38 79 GLU A C 1
ATOM 623 O O . GLU A 1 79 ? -6.111 -16.048 20.737 1.00 76.38 79 GLU A O 1
ATOM 628 N N . PRO A 1 80 ? -7.328 -14.742 19.366 1.00 80.81 80 PRO A N 1
ATOM 629 C CA . PRO A 1 80 ? -7.955 -14.032 20.466 1.00 80.81 80 PRO A CA 1
ATOM 630 C C . PRO A 1 80 ? -8.965 -14.932 21.181 1.00 80.81 80 PRO A C 1
ATOM 632 O O . PRO A 1 80 ? -9.879 -15.493 20.574 1.00 80.81 80 PRO A O 1
ATOM 635 N N . VAL A 1 81 ? -8.824 -15.024 22.503 1.00 86.25 81 VAL A N 1
ATOM 636 C CA . VAL A 1 81 ? -9.728 -15.788 23.369 1.00 86.25 81 VAL A CA 1
ATOM 637 C C . VAL A 1 81 ? -10.994 -14.978 23.643 1.00 86.25 81 VAL A C 1
ATOM 639 O O . VAL A 1 81 ? -10.944 -13.767 23.882 1.00 86.25 81 VAL A O 1
ATOM 642 N N . LEU A 1 82 ? -12.147 -15.648 23.633 1.00 90.94 82 LEU A N 1
ATOM 643 C CA . LEU A 1 82 ? -13.416 -15.030 24.000 1.00 90.94 82 LEU A CA 1
ATOM 644 C C . LEU A 1 82 ? -13.420 -14.670 25.492 1.00 90.94 82 LEU A C 1
ATOM 646 O O . LEU A 1 82 ? -13.342 -15.542 26.353 1.00 90.94 82 LEU A O 1
ATOM 650 N N . ARG A 1 83 ? -13.502 -13.371 25.792 1.00 89.69 83 ARG A N 1
ATOM 651 C CA . ARG A 1 83 ? -13.450 -12.825 27.154 1.00 89.69 83 ARG A CA 1
ATOM 652 C C . ARG A 1 83 ? -14.314 -11.576 27.300 1.00 89.69 83 ARG A C 1
ATOM 654 O O . ARG A 1 83 ? -14.781 -11.003 26.316 1.00 89.69 83 ARG A O 1
ATOM 661 N N . VAL A 1 84 ? -14.490 -11.138 28.545 1.00 91.62 84 VAL A N 1
ATOM 662 C CA . VAL A 1 84 ? -15.231 -9.919 28.890 1.00 91.62 84 VAL A CA 1
ATOM 663 C C . VAL A 1 84 ? -14.497 -8.674 28.383 1.00 91.62 84 VAL A C 1
ATOM 665 O O . VAL A 1 84 ? -13.360 -8.413 28.768 1.00 91.62 84 VAL A O 1
ATOM 668 N N . TYR A 1 85 ? -15.189 -7.867 27.577 1.00 93.75 85 TYR A N 1
ATOM 669 C CA . TYR A 1 85 ? -14.724 -6.574 27.070 1.00 93.75 85 TYR A CA 1
ATOM 670 C C . TYR A 1 85 ? -15.548 -5.432 27.682 1.00 93.75 85 TYR A C 1
ATOM 672 O O . TYR A 1 85 ? -16.384 -4.834 27.023 1.00 93.75 85 TYR A O 1
ATOM 680 N N . ALA A 1 86 ? -15.366 -5.152 28.976 1.00 90.81 86 ALA A N 1
ATOM 681 C CA . ALA A 1 86 ? -16.141 -4.117 29.682 1.00 90.81 86 ALA A CA 1
ATOM 682 C C . ALA A 1 86 ? -15.447 -2.739 29.725 1.00 90.81 86 ALA A C 1
ATOM 684 O O . ALA A 1 86 ? -16.079 -1.725 30.026 1.00 90.81 86 ALA A O 1
ATOM 685 N N . LYS A 1 87 ? -14.133 -2.691 29.468 1.00 93.06 87 LYS A N 1
ATOM 686 C CA . LYS A 1 87 ? -13.310 -1.471 29.497 1.00 93.06 87 LYS A CA 1
ATOM 687 C C . LYS A 1 87 ? -12.699 -1.239 28.114 1.00 93.06 87 LYS A C 1
ATOM 689 O O . LYS A 1 87 ? -11.646 -1.795 27.791 1.00 93.06 87 LYS A O 1
ATOM 694 N N . ASP A 1 88 ? -13.379 -0.431 27.303 1.00 94.75 88 ASP A N 1
ATOM 695 C CA . ASP A 1 88 ? -12.952 -0.132 25.934 1.00 94.75 88 ASP A CA 1
ATOM 696 C C . ASP A 1 88 ? -11.655 0.684 25.900 1.00 94.75 88 ASP A C 1
ATOM 698 O O . ASP A 1 88 ? -10.741 0.326 25.167 1.00 94.75 88 ASP A O 1
ATOM 702 N N . LEU A 1 89 ? -11.528 1.715 26.746 1.00 96.62 89 LEU A N 1
ATOM 703 C CA . LEU A 1 89 ? -10.383 2.635 26.779 1.00 96.62 89 LEU A CA 1
ATOM 704 C C . LEU A 1 89 ? -10.049 3.218 25.390 1.00 96.62 89 LEU A C 1
ATOM 706 O O . LEU A 1 89 ? -8.888 3.536 25.124 1.00 96.62 89 LEU A O 1
ATOM 710 N N . ALA A 1 90 ? -11.041 3.347 24.501 1.00 96.69 90 ALA A N 1
ATOM 711 C CA . ALA A 1 90 ? -10.819 3.740 23.111 1.00 96.69 90 ALA A CA 1
ATOM 712 C C . ALA A 1 90 ? -10.277 5.175 23.014 1.00 96.69 90 ALA A C 1
ATOM 714 O O . ALA A 1 90 ? -9.278 5.419 22.335 1.00 96.69 90 ALA A O 1
ATOM 715 N N . GLU A 1 91 ? -10.864 6.097 23.783 1.00 96.81 91 GLU A N 1
ATOM 716 C CA . GLU A 1 91 ? -10.456 7.506 23.847 1.00 96.81 91 GLU A CA 1
ATOM 717 C C . GLU A 1 91 ? -9.024 7.650 24.381 1.00 96.81 91 GLU A C 1
ATOM 719 O O . GLU A 1 91 ? -8.175 8.292 23.764 1.00 96.81 91 GLU A O 1
ATOM 724 N N . HIS A 1 92 ? -8.711 6.955 25.478 1.00 97.12 92 HIS A N 1
ATOM 725 C CA . HIS A 1 92 ? -7.357 6.933 26.032 1.00 97.12 92 HIS A CA 1
ATOM 726 C C . HIS A 1 92 ? -6.344 6.320 25.059 1.00 97.12 92 HIS A C 1
ATOM 728 O O . HIS A 1 92 ? -5.200 6.765 24.998 1.00 97.12 92 HIS A O 1
ATOM 734 N N . SER A 1 93 ? -6.750 5.323 24.273 1.00 97.50 93 SER A N 1
ATOM 735 C CA . SER A 1 93 ? -5.878 4.712 23.267 1.00 97.50 93 SER A CA 1
ATOM 736 C C . SER A 1 93 ? -5.561 5.693 22.134 1.00 97.50 93 SER A C 1
ATOM 738 O O . SER A 1 93 ? -4.393 5.821 21.769 1.00 97.50 93 SER A O 1
ATOM 740 N N . LEU A 1 94 ? -6.557 6.445 21.637 1.00 97.19 94 LEU A N 1
ATOM 741 C CA . LEU A 1 94 ? -6.346 7.523 20.657 1.00 97.19 94 LEU A CA 1
ATOM 742 C C . LEU A 1 94 ? -5.406 8.606 21.188 1.00 97.19 94 LEU A C 1
ATOM 744 O O . LEU A 1 94 ? -4.547 9.092 20.457 1.00 97.19 94 LEU A O 1
ATOM 748 N N . GLN A 1 95 ? -5.566 8.976 22.459 1.00 97.00 95 GLN A N 1
ATOM 749 C CA . GLN A 1 95 ? -4.784 10.036 23.081 1.00 97.00 95 GLN A CA 1
ATOM 750 C C . GLN A 1 95 ? -3.331 9.617 23.348 1.00 97.00 95 GLN A C 1
ATOM 752 O O . GLN A 1 95 ? -2.414 10.416 23.162 1.00 97.00 95 GLN A O 1
ATOM 757 N N . HIS A 1 96 ? -3.102 8.384 23.809 1.00 97.50 96 HIS A N 1
ATOM 758 C CA . HIS A 1 96 ? -1.804 7.991 24.358 1.00 97.50 96 HIS A CA 1
ATOM 759 C C . HIS A 1 96 ? -0.928 7.154 23.421 1.00 97.50 96 HIS A C 1
ATOM 761 O O . HIS A 1 96 ? 0.295 7.248 23.533 1.00 97.50 96 HIS A O 1
ATOM 767 N N . LEU A 1 97 ? -1.486 6.375 22.485 1.00 97.06 97 LEU A N 1
ATOM 768 C CA . LEU A 1 97 ? -0.658 5.603 21.544 1.00 97.06 97 LEU A CA 1
ATOM 769 C C . LEU A 1 97 ? 0.239 6.456 20.635 1.00 97.06 97 LEU A C 1
ATOM 771 O O . LEU A 1 97 ? 1.364 6.026 20.394 1.00 97.06 97 LEU A O 1
ATOM 775 N N . PRO A 1 98 ? -0.136 7.674 20.199 1.00 97.50 98 PRO A N 1
ATOM 776 C CA . PRO A 1 98 ? 0.790 8.541 19.466 1.00 97.50 98 PRO A CA 1
ATOM 777 C C . PRO A 1 98 ? 2.074 8.884 20.233 1.00 97.50 98 PRO A C 1
ATOM 779 O O . PRO A 1 98 ? 3.101 9.204 19.639 1.00 97.50 98 PRO A O 1
ATOM 782 N N . HIS A 1 99 ? 2.048 8.817 21.567 1.00 97.00 99 HIS A N 1
ATOM 783 C CA . HIS A 1 99 ? 3.231 9.036 22.398 1.00 97.00 99 HIS A CA 1
ATOM 784 C C . HIS A 1 99 ? 4.102 7.790 22.555 1.00 97.00 99 HIS A C 1
ATOM 786 O O . HIS A 1 99 ? 5.234 7.917 23.023 1.00 97.00 99 HIS A O 1
ATOM 792 N N . ALA A 1 100 ? 3.613 6.616 22.142 1.00 95.50 100 ALA A N 1
ATOM 793 C CA . ALA A 1 100 ? 4.354 5.367 22.212 1.00 95.50 100 ALA A CA 1
ATOM 794 C C . ALA A 1 100 ? 5.678 5.457 21.436 1.00 95.50 100 ALA A C 1
ATOM 796 O O . ALA A 1 100 ? 6.682 4.969 21.929 1.00 95.50 100 ALA A O 1
ATOM 797 N N . ALA A 1 101 ? 5.739 6.196 20.318 1.00 94.06 101 ALA A N 1
ATOM 798 C CA . ALA A 1 101 ? 6.954 6.329 19.497 1.00 94.06 101 ALA A CA 1
ATOM 799 C C . ALA A 1 101 ? 8.180 6.897 20.247 1.00 94.06 101 ALA A C 1
ATOM 801 O O . ALA A 1 101 ? 9.304 6.816 19.758 1.00 94.06 101 ALA A O 1
ATOM 802 N N . LYS A 1 102 ? 7.980 7.484 21.435 1.00 95.06 102 LYS A N 1
ATOM 803 C CA . LYS A 1 102 ? 9.053 7.980 22.313 1.00 95.06 102 LYS A CA 1
ATOM 804 C C . LYS A 1 102 ? 9.726 6.878 23.138 1.00 95.06 102 LYS A C 1
ATOM 806 O O . LYS A 1 102 ? 10.746 7.143 23.768 1.00 95.06 102 LYS A O 1
ATOM 811 N N . TYR A 1 103 ? 9.146 5.685 23.165 1.00 94.56 103 TYR A N 1
ATOM 812 C CA . TYR A 1 103 ? 9.571 4.545 23.969 1.00 94.56 103 TYR A CA 1
ATOM 813 C C . TYR A 1 103 ? 9.991 3.395 23.061 1.00 94.56 103 TYR A C 1
ATOM 815 O O . TYR A 1 103 ? 9.651 3.363 21.878 1.00 94.56 103 TYR A O 1
ATOM 823 N N . ARG A 1 104 ? 10.758 2.452 23.610 1.00 90.25 104 ARG A N 1
ATOM 824 C CA . ARG A 1 104 ? 11.248 1.293 22.844 1.00 90.25 104 ARG A CA 1
ATOM 825 C C . ARG A 1 104 ? 10.759 -0.039 23.387 1.00 90.25 104 ARG A C 1
ATOM 827 O O . ARG A 1 104 ? 10.918 -1.055 22.717 1.00 90.25 104 ARG A O 1
ATOM 834 N N . THR A 1 105 ? 10.190 -0.045 24.590 1.00 94.38 105 THR A N 1
ATOM 835 C CA . THR A 1 105 ? 9.763 -1.268 25.266 1.00 94.38 105 THR A CA 1
ATOM 836 C C . THR A 1 105 ? 8.363 -1.129 25.860 1.00 94.38 105 THR A C 1
ATOM 838 O O . THR A 1 105 ? 7.912 -0.038 26.224 1.00 94.38 105 THR A O 1
ATOM 841 N N . VAL A 1 106 ? 7.665 -2.263 25.985 1.00 93.75 106 VAL A N 1
ATOM 842 C CA . VAL A 1 106 ? 6.343 -2.320 26.620 1.00 93.75 106 VAL A CA 1
ATOM 843 C C . VAL A 1 106 ? 6.374 -1.797 28.067 1.00 93.75 106 VAL A C 1
ATOM 845 O O . VAL A 1 106 ? 5.520 -0.971 28.395 1.00 93.75 106 VAL A O 1
ATOM 848 N N . PRO A 1 107 ? 7.339 -2.179 28.933 1.00 96.25 107 PRO A N 1
ATOM 849 C CA . PRO A 1 107 ? 7.399 -1.677 30.307 1.00 96.25 107 PRO A CA 1
ATOM 850 C C . PRO A 1 107 ? 7.543 -0.154 30.410 1.00 96.25 107 PRO A C 1
ATOM 852 O O . PRO A 1 107 ? 6.868 0.463 31.232 1.00 96.25 107 PRO A O 1
ATOM 855 N N . GLU A 1 108 ? 8.365 0.470 29.560 1.00 96.19 108 GLU A N 1
ATOM 856 C CA . GLU A 1 108 ? 8.517 1.932 29.524 1.00 96.19 108 GLU A CA 1
ATOM 857 C C . GLU A 1 108 ? 7.195 2.628 29.188 1.00 96.19 108 GLU A C 1
ATOM 859 O O . GLU A 1 108 ? 6.785 3.580 29.860 1.00 96.19 108 GLU A O 1
ATOM 864 N N . PHE A 1 109 ? 6.501 2.133 28.161 1.00 97.06 109 PHE A N 1
ATOM 865 C CA . PHE A 1 109 ? 5.228 2.704 27.744 1.00 97.06 109 PHE A CA 1
ATOM 866 C C . PHE A 1 109 ? 4.115 2.452 28.775 1.00 97.06 109 PHE A C 1
ATOM 868 O O . PHE A 1 109 ? 3.312 3.345 29.056 1.00 97.06 109 PHE A O 1
ATOM 875 N N . ARG A 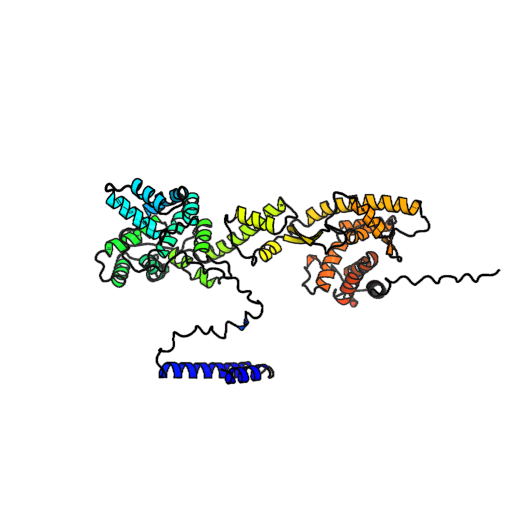1 110 ? 4.101 1.273 29.407 1.00 96.94 110 ARG A N 1
ATOM 876 C CA . ARG A 1 110 ? 3.199 0.931 30.519 1.00 96.94 110 ARG A CA 1
ATOM 877 C C . ARG A 1 110 ? 3.357 1.913 31.683 1.00 96.94 110 ARG A C 1
ATOM 879 O O . ARG A 1 110 ? 2.361 2.413 32.205 1.00 96.94 110 ARG A O 1
ATOM 886 N N . GLU A 1 111 ? 4.595 2.233 32.054 1.00 96.69 111 GLU A N 1
ATOM 887 C CA . GLU A 1 111 ? 4.905 3.191 33.121 1.00 96.69 111 GLU A CA 1
ATOM 888 C C . GLU A 1 111 ? 4.471 4.620 32.758 1.00 96.69 111 GLU A C 1
ATOM 890 O O . GLU A 1 111 ? 3.933 5.354 33.593 1.00 96.69 111 GLU A O 1
ATOM 895 N N . TYR A 1 112 ? 4.636 5.018 31.493 1.00 97.56 112 TYR A N 1
ATOM 896 C CA . TYR A 1 112 ? 4.096 6.279 30.986 1.00 97.56 112 TYR A CA 1
ATOM 897 C C . TYR A 1 112 ? 2.568 6.351 31.142 1.00 97.56 112 TYR A C 1
ATOM 899 O O . TYR A 1 112 ? 2.051 7.333 31.686 1.00 97.56 112 TYR A O 1
ATOM 907 N N . LEU A 1 113 ? 1.846 5.306 30.727 1.00 97.06 113 LEU A N 1
ATOM 908 C CA . LEU A 1 113 ? 0.388 5.236 30.859 1.00 97.06 113 LEU A CA 1
ATOM 909 C C . LEU A 1 113 ? -0.041 5.314 32.330 1.00 97.06 113 LEU A C 1
ATOM 911 O O . LEU A 1 113 ? -0.921 6.104 32.675 1.00 97.06 113 LEU A O 1
ATOM 915 N N . ALA A 1 114 ? 0.621 4.571 33.220 1.00 95.88 114 ALA A N 1
ATOM 916 C CA . ALA A 1 114 ? 0.320 4.580 34.651 1.00 95.88 114 ALA A CA 1
ATOM 917 C C . ALA A 1 114 ? 0.469 5.975 35.298 1.00 95.88 114 ALA A C 1
ATOM 919 O O . ALA A 1 114 ? -0.219 6.277 36.278 1.00 95.88 114 ALA A O 1
ATOM 920 N N . LYS A 1 115 ? 1.323 6.844 34.739 1.00 95.69 115 LYS A N 1
ATOM 921 C CA . LYS A 1 115 ? 1.513 8.236 35.186 1.00 95.69 115 LYS A CA 1
ATOM 922 C C . LYS A 1 115 ? 0.563 9.237 34.538 1.00 95.69 115 LYS A C 1
ATOM 924 O O . LYS A 1 115 ? 0.288 10.269 35.145 1.00 95.69 115 LYS A O 1
ATOM 929 N N . LYS A 1 116 ? 0.126 8.994 33.301 1.00 96.19 116 LYS A N 1
ATOM 930 C CA . LYS A 1 116 ? -0.596 9.990 32.488 1.00 96.19 116 LYS A CA 1
ATOM 931 C C . LYS A 1 116 ? -2.089 9.742 32.340 1.00 96.19 116 LYS A C 1
ATOM 933 O O . LYS A 1 116 ? -2.797 10.681 31.994 1.00 96.19 116 LYS A O 1
ATOM 938 N N . LEU A 1 117 ? -2.570 8.533 32.623 1.00 95.75 117 LEU A N 1
ATOM 939 C CA . LEU A 1 117 ? -4.000 8.249 32.577 1.00 95.75 117 LEU A CA 1
ATOM 940 C C . LEU A 1 117 ? -4.764 9.068 33.639 1.00 95.75 117 LEU A C 1
ATOM 942 O O . LEU A 1 117 ? -4.328 9.119 34.792 1.00 95.75 117 LEU A O 1
ATOM 946 N N . PRO A 1 118 ? -5.926 9.656 33.303 1.00 93.38 118 PRO A N 1
ATOM 947 C CA . PRO A 1 118 ? -6.645 10.603 34.159 1.00 93.38 118 PRO A CA 1
ATOM 948 C C . PRO A 1 118 ? -7.517 9.913 35.226 1.00 93.38 118 PRO A C 1
ATOM 950 O O . PRO A 1 118 ? -8.657 10.301 35.462 1.00 93.38 118 PRO A O 1
ATOM 953 N N . PHE A 1 119 ? -7.005 8.866 35.881 1.00 92.88 119 PHE A N 1
ATOM 954 C CA . PHE A 1 119 ? -7.697 8.204 36.994 1.00 92.88 119 PHE A CA 1
ATOM 955 C C . PHE A 1 119 ? -7.062 8.589 38.325 1.00 92.88 119 PHE A C 1
ATOM 957 O O . PHE A 1 119 ? -5.841 8.585 38.446 1.00 92.88 119 PHE A O 1
ATOM 964 N N . ASN A 1 120 ? -7.878 8.846 39.349 1.00 90.62 120 ASN A N 1
ATOM 965 C CA . ASN A 1 120 ? -7.388 9.285 40.662 1.00 90.62 120 ASN A CA 1
ATOM 966 C C . ASN A 1 120 ? -6.524 8.218 41.362 1.00 90.62 120 ASN A C 1
ATOM 968 O O . ASN A 1 120 ? -5.449 8.517 41.880 1.00 90.62 120 ASN A O 1
ATOM 972 N N . SER A 1 121 ? -6.967 6.956 41.342 1.00 96.12 121 SER A N 1
ATOM 973 C CA . SER A 1 121 ? -6.263 5.840 41.985 1.00 96.12 121 SER A CA 1
ATOM 974 C C . SER A 1 121 ? -5.119 5.313 41.121 1.00 96.12 121 SER A C 1
ATOM 976 O O . SER A 1 121 ? -5.325 4.947 39.962 1.00 96.12 121 SER A O 1
ATOM 978 N N . GLU A 1 122 ? -3.933 5.178 41.718 1.00 93.88 122 GLU A N 1
ATOM 979 C CA . GLU A 1 122 ? -2.777 4.557 41.067 1.00 93.88 122 GLU A CA 1
ATOM 980 C C . GLU A 1 122 ? -3.052 3.105 40.656 1.00 93.88 122 GLU A C 1
ATOM 982 O O . GLU A 1 122 ? -2.738 2.715 39.533 1.00 93.88 122 GLU A O 1
ATOM 987 N N . ALA A 1 123 ? -3.716 2.321 41.510 1.00 95.44 123 ALA A N 1
ATOM 988 C CA . ALA A 1 123 ? -4.087 0.944 41.192 1.00 95.44 123 ALA A CA 1
ATOM 989 C C . ALA A 1 123 ? -5.011 0.870 39.963 1.00 95.44 123 ALA A C 1
ATOM 991 O O . ALA A 1 123 ? -4.896 -0.039 39.141 1.00 95.44 123 ALA A O 1
ATOM 992 N N . THR A 1 124 ? -5.916 1.839 39.795 1.00 94.94 124 THR A N 1
ATOM 993 C CA . THR A 1 124 ? -6.759 1.932 38.594 1.00 94.94 124 THR A CA 1
ATOM 994 C C . THR A 1 124 ? -5.954 2.362 37.372 1.00 94.94 124 THR A C 1
ATOM 996 O O . THR A 1 124 ? -6.098 1.727 36.331 1.00 94.94 124 THR A O 1
ATOM 999 N N . ARG A 1 125 ? -5.054 3.352 37.488 1.00 95.69 125 ARG A N 1
ATOM 1000 C CA . ARG A 1 125 ? -4.162 3.738 36.377 1.00 95.69 125 ARG A CA 1
ATOM 1001 C C . ARG A 1 125 ? -3.311 2.562 35.899 1.00 95.69 125 ARG A C 1
ATOM 1003 O O . ARG A 1 125 ? -3.268 2.316 34.699 1.00 95.69 125 ARG A O 1
ATOM 1010 N N . ARG A 1 126 ? -2.708 1.796 36.816 1.00 95.88 126 ARG A N 1
ATOM 1011 C CA . ARG A 1 126 ? -1.914 0.599 36.485 1.00 95.88 126 ARG A CA 1
ATOM 1012 C C . ARG A 1 126 ? -2.753 -0.474 35.783 1.00 95.88 126 ARG A C 1
ATOM 1014 O O . ARG A 1 126 ? -2.332 -0.982 34.752 1.00 95.88 126 ARG A O 1
ATOM 1021 N N . ARG A 1 127 ? -3.967 -0.769 36.271 1.00 94.88 127 ARG A N 1
ATOM 1022 C CA . ARG A 1 127 ? -4.883 -1.722 35.605 1.00 94.88 127 ARG A CA 1
ATOM 1023 C C . ARG A 1 127 ? -5.298 -1.262 34.205 1.00 94.88 127 ARG A C 1
ATOM 1025 O O . ARG A 1 127 ? -5.294 -2.058 33.276 1.00 94.88 127 ARG A O 1
ATOM 1032 N N . CYS A 1 128 ? -5.639 0.014 34.037 1.00 95.62 128 CYS A N 1
ATOM 1033 C CA . CYS A 1 128 ? -6.008 0.565 32.732 1.00 95.62 128 CYS A CA 1
ATOM 1034 C C . CYS A 1 128 ? -4.828 0.593 31.753 1.00 95.62 128 CYS A C 1
ATOM 1036 O O . CYS A 1 128 ? -5.015 0.274 30.581 1.00 95.62 128 CYS A O 1
ATOM 1038 N N . ALA A 1 129 ? -3.621 0.911 32.228 1.00 96.56 129 ALA A N 1
ATOM 1039 C CA . ALA A 1 129 ? -2.401 0.794 31.436 1.00 96.56 129 ALA A CA 1
ATOM 1040 C C . ALA A 1 129 ? -2.199 -0.647 30.945 1.00 96.56 129 ALA A C 1
ATOM 1042 O O . ALA A 1 129 ? -1.928 -0.859 29.766 1.00 96.56 129 ALA A O 1
ATOM 1043 N N . GLU A 1 130 ? -2.422 -1.627 31.823 1.00 94.81 130 GLU A N 1
ATOM 1044 C CA . GLU A 1 130 ? -2.304 -3.048 31.497 1.00 94.81 130 GLU A CA 1
ATOM 1045 C C . GLU A 1 130 ? -3.320 -3.498 30.438 1.00 94.81 130 GLU A C 1
ATOM 1047 O O . GLU A 1 130 ? -2.979 -4.253 29.530 1.00 94.81 130 GLU A O 1
ATOM 1052 N N . TYR A 1 131 ? -4.558 -2.997 30.494 1.00 94.31 131 TYR A N 1
ATOM 1053 C CA . TYR A 1 131 ? -5.556 -3.273 29.457 1.00 94.31 131 TYR A CA 1
ATOM 1054 C C . TYR A 1 131 ? -5.159 -2.712 28.086 1.00 94.31 131 TYR A C 1
ATOM 1056 O O . TYR A 1 131 ? -5.328 -3.402 27.083 1.00 94.31 131 TYR A O 1
ATOM 1064 N N . ILE A 1 132 ? -4.627 -1.485 28.028 1.00 95.75 132 ILE A N 1
ATOM 1065 C CA . ILE A 1 132 ? -4.168 -0.878 26.767 1.00 95.75 132 ILE A CA 1
ATOM 1066 C C . ILE A 1 132 ? -2.980 -1.671 26.215 1.00 95.75 132 ILE A C 1
ATOM 1068 O O . ILE A 1 132 ? -2.989 -2.076 25.055 1.00 95.75 132 ILE A O 1
ATOM 1072 N N . VAL A 1 133 ? -1.976 -1.938 27.049 1.00 94.75 133 VAL A N 1
ATOM 1073 C CA . VAL A 1 133 ? -0.767 -2.660 26.640 1.00 94.75 133 VAL A CA 1
ATOM 1074 C C . VAL A 1 133 ? -1.100 -4.047 26.101 1.00 94.75 133 VAL A C 1
ATOM 1076 O O . VAL A 1 133 ? -0.722 -4.353 24.976 1.00 94.75 133 VAL A O 1
ATOM 1079 N N . ASN A 1 134 ? -1.878 -4.850 26.830 1.00 91.44 134 ASN A N 1
ATOM 1080 C CA . ASN A 1 134 ? -2.213 -6.210 26.396 1.00 91.44 134 ASN A CA 1
ATOM 1081 C C . ASN A 1 134 ? -3.034 -6.261 25.104 1.00 91.44 134 ASN A C 1
ATOM 1083 O O . ASN A 1 134 ? -3.067 -7.292 24.436 1.00 91.44 134 ASN A O 1
ATOM 1087 N N . ARG A 1 135 ? -3.719 -5.169 24.756 1.00 92.50 135 ARG A N 1
ATOM 1088 C CA . ARG A 1 135 ? -4.508 -5.070 23.529 1.00 92.50 135 ARG A CA 1
ATOM 1089 C C . ARG A 1 135 ? -3.662 -4.714 22.312 1.00 92.50 135 ARG A C 1
ATOM 1091 O O . ARG A 1 135 ? -3.873 -5.280 21.246 1.00 92.50 135 ARG A O 1
ATOM 1098 N N . PHE A 1 136 ? -2.733 -3.773 22.456 1.00 94.00 136 PHE A N 1
ATOM 1099 C CA . PHE A 1 136 ? -1.960 -3.236 21.329 1.00 94.00 136 PHE A CA 1
ATOM 1100 C C . PHE A 1 136 ? -0.560 -3.851 21.193 1.00 94.00 136 PHE A C 1
ATOM 1102 O O . PHE A 1 136 ? 0.015 -3.831 20.105 1.00 94.00 136 PHE A O 1
ATOM 1109 N N . PHE A 1 137 ? -0.045 -4.443 22.270 1.00 92.38 137 PHE A N 1
ATOM 1110 C CA . PHE A 1 137 ? 1.256 -5.108 22.360 1.00 92.38 137 PHE A CA 1
ATOM 1111 C C . PHE A 1 137 ? 1.107 -6.481 23.048 1.00 92.38 137 PHE A C 1
ATOM 1113 O O . PHE A 1 137 ? 1.633 -6.690 24.145 1.00 92.38 137 PHE A O 1
ATOM 1120 N N . PRO A 1 138 ? 0.336 -7.416 22.454 1.00 87.12 138 PRO A N 1
ATOM 1121 C CA . PRO A 1 138 ? 0.107 -8.727 23.053 1.00 87.12 138 PRO A CA 1
ATOM 1122 C C . PRO A 1 138 ? 1.425 -9.496 23.230 1.00 87.12 138 PRO A C 1
ATOM 1124 O O . PRO A 1 138 ? 2.307 -9.447 22.374 1.00 87.12 138 PRO A O 1
ATOM 1127 N N . GLY A 1 139 ? 1.555 -10.212 24.352 1.00 82.69 139 GLY A N 1
ATOM 1128 C CA . GLY A 1 139 ? 2.753 -11.000 24.668 1.00 82.69 139 GLY A CA 1
ATOM 1129 C C . GLY A 1 139 ? 3.992 -10.167 25.015 1.00 82.69 139 GLY A C 1
ATOM 1130 O O . GLY A 1 139 ? 5.103 -10.657 24.848 1.00 82.69 139 GLY A O 1
ATOM 1131 N N . ASP A 1 140 ? 3.810 -8.912 25.445 1.00 82.25 140 ASP A N 1
ATOM 1132 C CA . ASP A 1 140 ? 4.885 -7.948 25.732 1.00 82.25 140 ASP A CA 1
ATOM 1133 C C . ASP A 1 140 ? 5.809 -7.652 24.522 1.00 82.25 140 ASP A C 1
ATOM 1135 O O . ASP A 1 140 ? 6.915 -7.127 24.677 1.00 82.25 140 ASP A O 1
ATOM 1139 N N . VAL A 1 141 ? 5.345 -7.922 23.293 1.00 87.44 141 VAL A N 1
ATOM 1140 C CA . VAL A 1 141 ? 6.091 -7.637 22.057 1.00 87.44 141 VAL A CA 1
ATOM 1141 C C . VAL A 1 141 ? 5.845 -6.198 21.601 1.00 87.44 141 VAL A C 1
ATOM 1143 O O . VAL A 1 141 ? 4.738 -5.824 21.201 1.00 87.44 141 VAL A O 1
ATOM 1146 N N . TYR A 1 142 ? 6.901 -5.380 21.620 1.00 88.81 142 TYR A N 1
ATOM 1147 C CA . TYR A 1 142 ? 6.844 -3.977 21.203 1.00 88.81 142 TYR A CA 1
ATOM 1148 C C . TYR A 1 142 ? 6.992 -3.825 19.681 1.00 88.81 142 TYR A C 1
ATOM 1150 O O . TYR A 1 142 ? 8.074 -3.555 19.161 1.00 88.81 142 TYR A O 1
ATOM 1158 N N . ASN A 1 143 ? 5.893 -4.020 18.955 1.00 88.62 143 ASN A N 1
ATOM 1159 C CA . ASN A 1 143 ? 5.847 -3.832 17.502 1.00 88.62 143 ASN A CA 1
ATOM 1160 C C . ASN A 1 143 ? 6.001 -2.340 17.152 1.00 88.62 143 ASN A C 1
ATOM 1162 O O . ASN A 1 143 ? 5.089 -1.558 17.420 1.00 88.62 143 ASN A O 1
ATOM 1166 N N . GLY A 1 144 ? 7.150 -1.944 16.590 1.00 88.12 144 GLY A N 1
ATOM 1167 C CA . GLY A 1 144 ? 7.519 -0.535 16.368 1.00 88.12 144 GLY A CA 1
ATOM 1168 C C . GLY A 1 144 ? 6.670 0.213 15.333 1.00 88.12 144 GLY A C 1
ATOM 1169 O O . GLY A 1 144 ? 6.538 1.432 15.415 1.00 88.12 144 GLY A O 1
ATOM 1170 N N . ASP A 1 145 ? 6.020 -0.507 14.420 1.00 91.38 145 ASP A N 1
ATOM 1171 C CA . ASP A 1 145 ? 5.178 0.075 13.372 1.00 91.38 145 ASP A CA 1
ATOM 1172 C C . ASP A 1 145 ? 3.936 0.794 13.930 1.00 91.38 145 ASP A C 1
ATOM 1174 O O . ASP A 1 145 ? 3.549 1.838 13.412 1.00 91.38 145 ASP A O 1
ATOM 1178 N N . LEU A 1 146 ? 3.310 0.267 14.992 1.00 94.25 146 LEU A N 1
ATOM 1179 C CA . LEU A 1 146 ? 2.093 0.853 15.557 1.00 94.25 146 LEU A CA 1
ATOM 1180 C C . LEU A 1 146 ? 2.381 2.199 16.241 1.00 94.25 146 LEU A C 1
ATOM 1182 O O . LEU A 1 146 ? 1.668 3.157 15.949 1.00 94.25 146 LEU A O 1
ATOM 1186 N N . PRO A 1 147 ? 3.399 2.321 17.117 1.00 95.25 147 PRO A N 1
ATOM 1187 C CA . PRO A 1 147 ? 3.852 3.603 17.643 1.00 95.25 147 PRO A CA 1
ATOM 1188 C C . PRO A 1 147 ? 4.168 4.639 16.561 1.00 95.25 147 PRO A C 1
ATOM 1190 O O . PRO A 1 147 ? 3.697 5.774 16.656 1.00 95.25 147 PRO A O 1
ATOM 1193 N N . GLU A 1 148 ? 4.936 4.262 15.534 1.00 94.62 148 GLU A N 1
ATOM 1194 C CA . GLU A 1 148 ? 5.328 5.164 14.442 1.00 94.62 148 GLU A CA 1
ATOM 1195 C C . GLU A 1 148 ? 4.109 5.628 13.636 1.00 94.62 148 GLU A C 1
ATOM 1197 O O . GLU A 1 148 ? 3.908 6.832 13.438 1.00 94.62 148 GLU A O 1
ATOM 1202 N N . PHE A 1 149 ? 3.235 4.691 13.254 1.00 95.62 149 PHE A N 1
ATOM 1203 C CA . PHE A 1 149 ? 1.980 5.008 12.581 1.00 95.62 149 PHE A CA 1
ATOM 1204 C C . PHE A 1 149 ? 1.095 5.906 13.450 1.00 95.62 149 PHE A C 1
ATOM 1206 O O . PHE A 1 149 ? 0.573 6.911 12.968 1.00 95.62 149 PHE A O 1
ATOM 1213 N N . ALA A 1 150 ? 0.949 5.589 14.740 1.00 96.75 150 ALA A N 1
ATOM 1214 C CA . ALA A 1 150 ? 0.110 6.351 15.656 1.00 96.75 150 ALA A CA 1
ATOM 1215 C C . ALA A 1 150 ? 0.601 7.789 15.837 1.00 96.75 150 ALA A C 1
ATOM 1217 O O . ALA A 1 150 ? -0.212 8.714 15.862 1.00 96.75 150 ALA A O 1
ATOM 1218 N N . ALA A 1 151 ? 1.917 7.995 15.906 1.00 96.19 151 ALA A N 1
ATOM 1219 C CA . ALA A 1 151 ? 2.511 9.325 15.955 1.00 96.19 151 ALA A CA 1
ATOM 1220 C C . ALA A 1 151 ? 2.232 10.123 14.668 1.00 96.19 151 ALA A C 1
ATOM 1222 O O . ALA A 1 151 ? 1.812 11.278 14.739 1.00 96.19 151 ALA A O 1
ATOM 1223 N N . ALA A 1 152 ? 2.393 9.507 13.491 1.00 94.38 152 ALA A N 1
ATOM 1224 C CA . ALA A 1 152 ? 2.151 10.157 12.197 1.00 94.38 152 ALA A CA 1
ATOM 1225 C C . ALA A 1 152 ? 0.656 10.419 11.901 1.00 94.38 152 ALA A C 1
ATOM 1227 O O . ALA A 1 152 ? 0.295 11.354 11.168 1.00 94.38 152 ALA A O 1
ATOM 1228 N N . ALA A 1 153 ? -0.220 9.588 12.469 1.00 95.69 153 ALA A N 1
ATOM 1229 C CA . ALA A 1 153 ? -1.669 9.634 12.309 1.00 95.69 153 ALA A CA 1
ATOM 1230 C C . ALA A 1 153 ? -2.395 10.388 13.439 1.00 95.69 153 ALA A C 1
ATOM 1232 O O . ALA A 1 153 ? -3.625 10.435 13.438 1.00 95.69 153 ALA A O 1
ATOM 1233 N N . ALA A 1 154 ? -1.671 10.986 14.390 1.00 95.56 154 ALA A N 1
ATOM 1234 C CA . ALA A 1 154 ? -2.260 11.690 15.525 1.00 95.56 154 ALA A CA 1
ATOM 1235 C C . ALA A 1 154 ? -3.287 12.747 15.075 1.00 95.56 154 ALA A C 1
ATOM 1237 O O . ALA A 1 154 ? -3.006 13.582 14.214 1.00 95.56 154 ALA A O 1
ATOM 1238 N N . GLY A 1 155 ? -4.495 12.690 15.645 1.00 92.38 155 GLY A N 1
ATOM 1239 C CA . GLY A 1 155 ? -5.602 13.595 15.313 1.00 92.38 155 GLY A CA 1
ATOM 1240 C C . GLY A 1 155 ? -6.263 13.358 13.948 1.00 92.38 155 GLY A C 1
ATOM 1241 O O . GLY A 1 155 ? -7.191 14.082 13.597 1.00 92.38 155 GLY A O 1
ATOM 1242 N N . LYS A 1 156 ? -5.822 12.359 13.173 1.00 95.19 156 LYS A N 1
ATOM 1243 C CA . LYS A 1 156 ? -6.407 12.014 11.870 1.00 95.19 156 LYS A CA 1
ATOM 1244 C C . LYS A 1 156 ? -7.353 10.811 12.005 1.00 95.19 156 LYS A C 1
ATOM 1246 O O . LYS A 1 156 ? -7.058 9.897 12.778 1.00 95.19 156 LYS A O 1
ATOM 1251 N N . PRO A 1 157 ? -8.425 10.724 11.192 1.00 93.62 157 PRO A N 1
ATOM 1252 C CA . PRO A 1 157 ? -9.325 9.562 11.179 1.00 93.62 157 PRO A CA 1
ATOM 1253 C C . PRO A 1 157 ? -8.616 8.224 10.913 1.00 93.62 157 PRO A C 1
ATOM 1255 O O . PRO A 1 157 ? -9.060 7.177 11.377 1.00 93.62 157 PRO A O 1
ATOM 1258 N N . SER A 1 158 ? -7.472 8.263 10.222 1.00 95.50 158 SER A N 1
ATOM 1259 C CA . SER A 1 158 ? -6.638 7.094 9.937 1.00 95.50 158 SER A CA 1
ATOM 1260 C C . SER A 1 158 ? -6.157 6.365 11.194 1.00 95.50 158 SER A C 1
ATOM 1262 O O . SER A 1 158 ? -5.949 5.154 11.151 1.00 95.50 158 SER A O 1
ATOM 1264 N N . LEU A 1 159 ? -5.982 7.083 12.311 1.00 97.81 159 LEU A N 1
ATOM 1265 C CA . LEU A 1 159 ? -5.632 6.466 13.585 1.00 97.81 159 LEU A CA 1
ATOM 1266 C C . LEU A 1 159 ? -6.799 5.645 14.137 1.00 97.81 159 LEU A C 1
ATOM 1268 O O . LEU A 1 159 ? -6.592 4.511 14.556 1.00 97.81 159 LEU A O 1
ATOM 1272 N N . GLY A 1 160 ? -8.018 6.190 14.088 1.00 97.44 160 GLY A N 1
ATOM 1273 C CA . GLY A 1 160 ? -9.230 5.487 14.514 1.00 97.44 160 GLY A CA 1
ATOM 1274 C C . GLY A 1 160 ? -9.403 4.156 13.787 1.00 97.44 160 GLY A C 1
ATOM 1275 O O . GLY A 1 160 ? -9.543 3.125 14.438 1.00 97.44 160 GLY A O 1
ATOM 1276 N N . ASP A 1 161 ? -9.264 4.155 12.458 1.00 97.56 161 ASP A N 1
ATOM 1277 C CA . ASP A 1 161 ? -9.311 2.933 11.642 1.00 97.56 161 ASP A CA 1
ATOM 1278 C C . ASP A 1 161 ? -8.305 1.871 12.104 1.00 97.56 161 ASP A C 1
ATOM 1280 O O . ASP A 1 161 ? -8.663 0.715 12.340 1.00 97.56 161 ASP A O 1
ATOM 1284 N N . ALA A 1 162 ? -7.035 2.259 12.241 1.00 97.25 162 ALA A N 1
ATOM 1285 C CA . ALA A 1 162 ? -5.973 1.335 12.618 1.00 97.25 162 ALA A CA 1
ATOM 1286 C C . ALA A 1 162 ? -6.195 0.759 14.024 1.00 97.25 162 ALA A C 1
ATOM 1288 O O . ALA A 1 162 ? -6.067 -0.450 14.228 1.00 97.25 162 ALA A O 1
ATOM 1289 N N . LEU A 1 163 ? -6.568 1.602 14.993 1.00 97.75 163 LEU A N 1
ATOM 1290 C CA . LEU A 1 163 ? -6.801 1.155 16.366 1.00 97.75 163 LEU A CA 1
ATOM 1291 C C . LEU A 1 163 ? -8.060 0.300 16.494 1.00 97.75 163 LEU A C 1
ATOM 1293 O O . LEU A 1 163 ? -8.048 -0.671 17.253 1.00 97.75 163 LEU A O 1
ATOM 1297 N N . PHE A 1 164 ? -9.117 0.603 15.737 1.00 98.19 164 PHE A N 1
ATOM 1298 C CA . PHE A 1 164 ? -10.306 -0.244 15.672 1.00 98.19 164 PHE A CA 1
ATOM 1299 C C . PHE A 1 164 ? -9.953 -1.635 15.141 1.00 98.19 164 PHE A C 1
ATOM 1301 O O . PHE A 1 164 ? -10.332 -2.641 15.744 1.00 98.19 164 PHE A O 1
ATOM 1308 N N . TYR A 1 165 ? -9.170 -1.697 14.060 1.00 97.19 165 TYR A N 1
ATOM 1309 C CA . TYR A 1 165 ? -8.720 -2.959 13.479 1.00 97.19 165 TYR A CA 1
ATOM 1310 C C . TYR A 1 165 ? -7.912 -3.796 14.476 1.00 97.19 165 TYR A C 1
ATOM 1312 O O . TYR A 1 165 ? -8.239 -4.957 14.723 1.00 97.19 165 TYR A O 1
ATOM 1320 N N . VAL A 1 166 ? -6.895 -3.199 15.107 1.00 95.56 166 VAL A N 1
ATOM 1321 C CA . VAL A 1 166 ? -6.066 -3.887 16.110 1.00 95.56 166 VAL A CA 1
ATOM 1322 C C . VAL A 1 166 ? -6.902 -4.316 17.319 1.00 95.56 166 VAL A C 1
ATOM 1324 O O . VAL A 1 166 ? -6.725 -5.421 17.827 1.00 95.56 166 VAL A O 1
ATOM 1327 N N . THR A 1 167 ? -7.879 -3.507 17.736 1.00 96.19 167 THR A N 1
ATOM 1328 C CA . THR A 1 167 ? -8.810 -3.882 18.810 1.00 96.19 167 THR A CA 1
ATOM 1329 C C . THR A 1 167 ? -9.650 -5.101 18.422 1.00 96.19 167 THR A C 1
ATOM 1331 O O . THR A 1 167 ? -9.803 -6.005 19.238 1.00 96.19 167 THR A O 1
ATOM 1334 N N . CYS A 1 168 ? -10.140 -5.188 17.181 1.00 95.62 168 CYS A N 1
ATOM 1335 C CA . CYS A 1 168 ? -10.857 -6.372 16.690 1.00 95.62 168 CYS A CA 1
ATOM 1336 C C . CYS A 1 168 ? -9.964 -7.622 16.645 1.00 95.62 168 CYS A C 1
ATOM 1338 O O . CYS A 1 168 ? -10.434 -8.718 16.961 1.00 95.62 168 CYS A O 1
ATOM 1340 N N . ARG A 1 169 ? -8.675 -7.461 16.303 1.00 93.38 169 ARG A N 1
ATOM 1341 C CA . ARG A 1 169 ? -7.683 -8.551 16.348 1.00 93.38 169 ARG A CA 1
ATOM 1342 C C . ARG A 1 169 ? -7.408 -9.041 17.764 1.00 93.38 169 ARG A C 1
ATOM 1344 O O . ARG A 1 169 ? -7.181 -10.230 17.945 1.00 93.38 169 ARG A O 1
ATOM 1351 N N . ALA A 1 170 ? -7.423 -8.146 18.747 1.00 92.69 170 ALA A N 1
ATOM 1352 C CA . ALA A 1 170 ? -7.125 -8.477 20.135 1.00 92.69 170 ALA A CA 1
ATOM 1353 C C . ALA A 1 170 ? -8.348 -8.980 20.925 1.00 92.69 170 ALA A C 1
ATOM 1355 O O . ALA A 1 170 ? -8.202 -9.793 21.835 1.00 92.69 170 ALA A O 1
ATOM 1356 N N . GLU A 1 171 ? -9.553 -8.503 20.603 1.00 94.31 171 GLU A N 1
ATOM 1357 C CA . GLU A 1 171 ? -10.770 -8.757 21.381 1.00 94.31 171 GLU A CA 1
ATOM 1358 C C . GLU A 1 171 ? -11.788 -9.558 20.556 1.00 94.31 171 GLU A C 1
ATOM 1360 O O . GLU A 1 171 ? -12.533 -9.010 19.737 1.00 94.31 171 GLU A O 1
ATOM 1365 N N . LYS A 1 172 ? -11.865 -10.874 20.805 1.00 94.81 172 LYS A N 1
ATOM 1366 C CA . LYS A 1 172 ? -12.696 -11.803 20.015 1.00 94.81 172 LYS A CA 1
ATOM 1367 C C . LYS A 1 172 ? -14.175 -11.419 19.976 1.00 94.81 172 LYS A C 1
ATOM 1369 O O . LYS A 1 172 ? -14.819 -11.552 18.942 1.00 94.81 172 LYS A O 1
ATOM 1374 N N . ILE A 1 173 ? -14.731 -10.930 21.087 1.00 95.62 173 ILE A N 1
ATOM 1375 C CA . ILE A 1 173 ? -16.144 -10.525 21.128 1.00 95.62 173 ILE A CA 1
ATOM 1376 C C . ILE A 1 173 ? -16.427 -9.353 20.177 1.00 95.62 173 ILE A C 1
ATOM 1378 O O . ILE A 1 173 ? -17.505 -9.301 19.587 1.00 95.62 173 ILE A O 1
ATOM 1382 N N . LEU A 1 174 ? -15.463 -8.445 19.975 1.00 96.06 174 LEU A N 1
ATOM 1383 C CA . LEU A 1 174 ? -15.627 -7.307 19.074 1.00 96.06 174 LEU A CA 1
ATOM 1384 C C . LEU A 1 174 ? -15.557 -7.741 17.606 1.00 96.06 174 LEU A C 1
ATOM 1386 O O . LEU A 1 174 ? -16.416 -7.328 16.831 1.00 96.06 174 LEU A O 1
ATOM 1390 N N . SER A 1 175 ? -14.610 -8.612 17.234 1.00 95.94 175 SER A N 1
ATOM 1391 C CA . SER A 1 175 ? -14.540 -9.161 15.867 1.00 95.94 175 SER A CA 1
ATOM 1392 C C . SER A 1 175 ? -15.760 -10.015 15.527 1.00 95.94 175 SER A C 1
ATOM 1394 O O . SER A 1 175 ? -16.359 -9.816 14.475 1.00 95.94 175 SER A O 1
ATOM 1396 N N . LEU A 1 176 ? -16.218 -10.876 16.443 1.00 96.62 176 LEU A N 1
ATOM 1397 C CA . LEU A 1 176 ? -17.468 -11.624 16.264 1.00 96.62 176 LEU A CA 1
ATOM 1398 C C . LEU A 1 176 ? -18.679 -10.694 16.126 1.00 96.62 176 LEU A C 1
ATOM 1400 O O . LEU A 1 176 ? -19.584 -10.957 15.341 1.00 96.62 176 LEU A O 1
ATOM 1404 N N . THR A 1 177 ? -18.709 -9.597 16.884 1.00 96.81 177 THR A N 1
ATOM 1405 C CA . THR A 1 177 ? -19.770 -8.594 16.754 1.00 96.81 177 THR A CA 1
ATOM 1406 C C . THR A 1 177 ? -19.709 -7.895 15.390 1.00 96.81 177 THR A C 1
ATOM 1408 O O . THR A 1 177 ? -20.735 -7.682 14.745 1.00 96.81 177 THR A O 1
ATOM 1411 N N . ALA A 1 178 ? -18.514 -7.550 14.917 1.00 96.75 178 ALA A N 1
ATOM 1412 C CA . ALA A 1 178 ? -18.339 -6.953 13.601 1.00 96.75 178 ALA A CA 1
ATOM 1413 C C . ALA A 1 178 ? -18.820 -7.893 12.483 1.00 96.75 178 ALA A C 1
ATOM 1415 O O . ALA A 1 178 ? -19.614 -7.488 11.639 1.00 96.75 178 ALA A O 1
ATOM 1416 N N . GLU A 1 179 ? -18.400 -9.157 12.515 1.00 95.81 179 GLU A N 1
ATOM 1417 C CA . GLU A 1 179 ? -18.646 -10.125 11.441 1.00 95.81 179 GLU A CA 1
ATOM 1418 C C . GLU A 1 179 ? -20.061 -10.689 11.411 1.00 95.81 179 GLU A C 1
ATOM 1420 O O . GLU A 1 179 ? -20.612 -10.879 10.328 1.00 95.81 179 GLU A O 1
ATOM 1425 N N . GLU A 1 180 ? -20.646 -10.982 12.571 1.00 96.38 180 GLU A N 1
ATOM 1426 C CA . GLU A 1 180 ? -21.874 -11.779 12.632 1.00 96.38 180 GLU A CA 1
ATOM 1427 C C . GLU A 1 180 ? -23.138 -10.957 12.876 1.00 96.38 180 GLU A C 1
ATOM 1429 O O . GLU A 1 180 ? -24.243 -11.438 12.622 1.00 96.38 180 GLU A O 1
ATOM 1434 N N . ILE A 1 181 ? -23.005 -9.717 13.353 1.00 95.44 181 ILE A N 1
ATOM 1435 C CA . ILE A 1 181 ? -24.166 -8.863 13.625 1.00 95.44 181 ILE A CA 1
ATOM 1436 C C . ILE A 1 181 ? -24.071 -7.499 12.949 1.00 95.44 181 ILE A C 1
ATOM 1438 O O . ILE A 1 181 ? -25.021 -7.118 12.271 1.00 95.44 181 ILE A O 1
ATOM 1442 N N . VAL A 1 182 ? -22.955 -6.773 13.055 1.00 96.75 182 VAL A N 1
ATOM 1443 C CA . VAL A 1 182 ? -22.855 -5.431 12.455 1.00 96.75 182 VAL A CA 1
ATOM 1444 C C . VAL A 1 182 ? -22.810 -5.511 10.932 1.00 96.75 182 VAL A C 1
ATOM 1446 O O . VAL A 1 182 ? -23.642 -4.890 10.273 1.00 96.75 182 VAL A O 1
ATOM 1449 N N . PHE A 1 183 ? -21.900 -6.306 10.368 1.00 96.12 183 PHE A N 1
ATOM 1450 C CA . PHE A 1 183 ? -21.743 -6.428 8.920 1.00 96.12 183 PHE A CA 1
ATOM 1451 C C . PHE A 1 183 ? -22.990 -7.006 8.219 1.00 96.12 183 PHE A C 1
ATOM 1453 O O . PHE A 1 183 ? -23.456 -6.390 7.259 1.00 96.12 183 PHE A O 1
ATOM 1460 N N . PRO A 1 184 ? -23.628 -8.098 8.697 1.00 96.06 184 PRO A N 1
ATOM 1461 C CA . PRO A 1 184 ? -24.832 -8.638 8.055 1.00 96.06 184 PRO A CA 1
ATOM 1462 C C . PRO A 1 184 ? -26.047 -7.705 8.140 1.00 96.06 184 PRO A C 1
ATOM 1464 O O . PRO A 1 184 ? -26.947 -7.784 7.305 1.00 96.06 184 PRO A O 1
ATOM 1467 N N . LEU A 1 185 ? -26.086 -6.810 9.133 1.00 94.75 185 LEU A N 1
ATOM 1468 C CA . LEU A 1 185 ? -27.155 -5.821 9.311 1.00 94.75 185 LEU A CA 1
ATOM 1469 C C . LEU A 1 185 ? -26.796 -4.442 8.744 1.00 94.75 185 LEU A C 1
ATOM 1471 O O . LEU A 1 185 ? -27.570 -3.493 8.902 1.00 94.75 185 LEU A O 1
ATOM 1475 N N . LEU A 1 186 ? -25.674 -4.325 8.031 1.00 92.69 186 LEU A N 1
ATOM 1476 C CA . LEU A 1 186 ? -25.291 -3.100 7.339 1.00 92.69 186 LEU A CA 1
ATOM 1477 C C . LEU A 1 186 ? -26.372 -2.607 6.358 1.00 92.69 186 LEU A C 1
ATOM 1479 O O . LEU A 1 186 ? -26.673 -1.415 6.403 1.00 92.69 186 LEU A O 1
ATOM 1483 N N . PRO A 1 187 ? -27.049 -3.461 5.553 1.00 92.62 187 PRO A N 1
ATOM 1484 C CA . PRO A 1 187 ? -28.139 -3.013 4.676 1.00 92.62 187 PRO A CA 1
ATOM 1485 C C . PRO A 1 187 ? -29.327 -2.397 5.425 1.00 92.62 187 PRO A C 1
ATOM 1487 O O . PRO A 1 187 ? -30.106 -1.647 4.848 1.00 92.62 187 PRO A O 1
ATOM 1490 N N . GLN A 1 188 ? -29.474 -2.703 6.717 1.00 91.62 188 GLN A N 1
ATOM 1491 C CA . GLN A 1 188 ? -30.527 -2.144 7.566 1.00 91.62 188 GLN A CA 1
ATOM 1492 C C . GLN A 1 188 ? -30.104 -0.808 8.198 1.00 91.62 188 GLN A C 1
ATOM 1494 O O . GLN A 1 188 ? -30.910 -0.189 8.891 1.00 91.62 188 GLN A O 1
ATOM 1499 N N . GLY A 1 189 ? -28.861 -0.358 7.988 1.00 89.75 189 GLY A N 1
ATOM 1500 C CA . GLY A 1 189 ? -28.288 0.858 8.572 1.00 89.75 189 GLY A CA 1
ATOM 1501 C C . GLY A 1 189 ? -27.717 0.671 9.982 1.00 89.75 189 GLY A C 1
ATOM 1502 O O . GLY A 1 189 ? -27.519 1.652 10.692 1.00 89.75 189 GLY A O 1
ATOM 1503 N N . GLY A 1 190 ? -27.494 -0.574 10.422 1.00 91.12 190 GLY A N 1
ATOM 1504 C CA . GLY A 1 190 ? -26.892 -0.908 11.719 1.00 91.12 190 GLY A CA 1
ATOM 1505 C C . GLY A 1 190 ? -27.825 -1.609 12.708 1.00 91.12 190 GLY A C 1
ATOM 1506 O O . GLY A 1 190 ? -28.923 -2.047 12.361 1.00 91.12 190 GLY A O 1
ATOM 1507 N N . VAL A 1 191 ? -27.395 -1.718 13.965 1.00 95.56 191 VAL A N 1
ATOM 1508 C CA . VAL A 1 191 ? -27.885 -2.698 14.950 1.00 95.56 191 VAL A CA 1
ATOM 1509 C C . VAL A 1 191 ? -28.554 -2.014 16.145 1.00 95.56 191 VAL A C 1
ATOM 1511 O O . VAL A 1 191 ? -28.033 -1.048 16.697 1.00 95.56 191 VAL A O 1
ATOM 1514 N N . ARG A 1 192 ? -29.708 -2.526 16.590 1.00 95.62 192 ARG A N 1
ATOM 1515 C CA . ARG A 1 192 ? -30.342 -2.087 17.848 1.00 95.62 192 ARG A CA 1
ATOM 1516 C C . ARG A 1 192 ? -29.551 -2.592 19.055 1.00 95.62 192 ARG A C 1
ATOM 1518 O O . ARG A 1 192 ? -29.106 -3.738 19.061 1.00 95.62 192 ARG A O 1
ATOM 1525 N N . ARG A 1 193 ? -29.449 -1.783 20.111 1.00 95.06 193 ARG A N 1
ATOM 1526 C CA . ARG A 1 193 ? -28.718 -2.150 21.338 1.00 95.06 193 ARG A CA 1
ATOM 1527 C C . ARG A 1 193 ? -29.291 -3.392 22.024 1.00 95.06 193 ARG A C 1
ATOM 1529 O O . ARG A 1 193 ? -28.519 -4.168 22.566 1.00 95.06 193 ARG A O 1
ATOM 1536 N N . THR A 1 194 ? -30.603 -3.624 21.936 1.00 95.25 194 THR A N 1
ATOM 1537 C CA . THR A 1 194 ? -31.251 -4.845 22.454 1.00 95.25 194 THR A CA 1
ATOM 1538 C C . THR A 1 194 ? -30.743 -6.102 21.750 1.00 95.25 194 THR A C 1
ATOM 1540 O O . THR A 1 194 ? -30.327 -7.049 22.403 1.00 95.25 194 THR A O 1
ATOM 1543 N N . ARG A 1 195 ? -30.666 -6.076 20.415 1.00 95.25 195 ARG A N 1
ATOM 1544 C CA . ARG A 1 195 ? -30.152 -7.197 19.619 1.00 95.25 195 ARG A CA 1
ATOM 1545 C C . ARG A 1 195 ? -28.666 -7.446 19.881 1.00 95.25 195 ARG A C 1
ATOM 1547 O O . ARG A 1 195 ? -28.226 -8.589 19.911 1.00 95.25 195 ARG A O 1
ATOM 1554 N N . LEU A 1 196 ? -27.895 -6.374 20.075 1.00 94.75 196 LEU A N 1
ATOM 1555 C CA . LEU A 1 196 ? -26.494 -6.481 20.478 1.00 94.75 196 LEU A CA 1
ATOM 1556 C C . LEU A 1 196 ? -26.364 -7.127 21.867 1.00 94.75 196 LEU A C 1
ATOM 1558 O O . LEU A 1 196 ? -25.542 -8.021 22.039 1.00 94.75 196 LEU A O 1
ATOM 1562 N N . HIS A 1 197 ? -27.192 -6.715 22.831 1.00 95.19 197 HIS A N 1
ATOM 1563 C CA . HIS A 1 197 ? -27.243 -7.314 24.165 1.00 95.19 197 HIS A CA 1
ATOM 1564 C C . HIS A 1 197 ? -27.567 -8.813 24.080 1.00 95.19 197 HIS A C 1
ATOM 1566 O O . HIS A 1 197 ? -26.808 -9.621 24.606 1.00 95.19 197 HIS A O 1
ATOM 1572 N N . GLU A 1 198 ? -28.644 -9.199 23.389 1.00 96.19 198 GLU A N 1
ATOM 1573 C CA . GLU A 1 198 ? -29.048 -10.604 23.205 1.00 96.19 198 GLU A CA 1
ATOM 1574 C C . GLU A 1 198 ? -27.920 -11.452 22.598 1.00 96.19 198 GLU A C 1
ATOM 1576 O O . GLU A 1 198 ? -27.637 -12.561 23.059 1.00 96.19 198 GLU A O 1
ATOM 1581 N N . TYR A 1 199 ? -27.228 -10.909 21.592 1.00 96.38 199 TYR A N 1
ATOM 1582 C CA . TYR A 1 199 ? -26.087 -11.569 20.966 1.00 96.38 199 TYR A CA 1
ATOM 1583 C C . TYR A 1 199 ? -24.928 -11.780 21.951 1.00 96.38 199 TYR A C 1
ATOM 1585 O O . TYR A 1 199 ? -24.394 -12.886 22.052 1.00 96.38 199 TYR A O 1
ATOM 1593 N N . ILE A 1 200 ? -24.564 -10.753 22.724 1.00 95.81 200 ILE A N 1
ATOM 1594 C CA . ILE A 1 200 ? -23.490 -10.847 23.725 1.00 95.81 200 ILE A CA 1
ATOM 1595 C C . ILE A 1 200 ? -23.866 -11.836 24.833 1.00 95.81 200 ILE A C 1
ATOM 1597 O O . ILE A 1 200 ? -23.039 -12.675 25.181 1.00 95.81 200 ILE A O 1
ATOM 1601 N N . GLN A 1 201 ? -25.101 -11.790 25.341 1.00 95.56 201 GLN A N 1
ATOM 1602 C CA . GLN A 1 201 ? -25.612 -12.732 26.344 1.00 95.56 201 GLN A CA 1
ATOM 1603 C C . GLN A 1 201 ? -25.551 -14.178 25.837 1.00 95.56 201 GLN A C 1
ATOM 1605 O O . GLN A 1 201 ? -25.212 -15.084 26.590 1.00 95.56 201 GLN A O 1
ATOM 1610 N N . THR A 1 202 ? -25.822 -14.403 24.549 1.00 95.75 202 THR A N 1
ATOM 1611 C CA . THR A 1 202 ? -25.722 -15.736 23.935 1.00 95.75 202 THR A CA 1
ATOM 1612 C C . THR A 1 202 ? -24.271 -16.216 23.844 1.00 95.75 202 THR A C 1
ATOM 1614 O O . THR A 1 202 ? -23.988 -17.393 24.057 1.00 95.75 202 THR A O 1
ATOM 1617 N N . ARG A 1 203 ? -23.330 -15.317 23.531 1.00 94.25 203 ARG A N 1
ATOM 1618 C CA . ARG A 1 203 ? -21.897 -15.644 23.427 1.00 94.25 203 ARG A CA 1
ATOM 1619 C C . ARG A 1 203 ? -21.210 -15.788 24.788 1.00 94.25 203 ARG A C 1
ATOM 1621 O O . ARG A 1 203 ? -20.226 -16.514 24.885 1.00 94.25 203 ARG A O 1
ATOM 1628 N N . LEU A 1 204 ? -21.705 -15.100 25.814 1.00 92.88 204 LEU A N 1
ATOM 1629 C CA . LEU A 1 204 ? -21.154 -15.067 27.169 1.00 92.88 204 LEU A CA 1
ATOM 1630 C C . LEU A 1 204 ? -22.278 -15.249 28.212 1.00 92.88 204 LEU A C 1
ATOM 1632 O O . LEU A 1 204 ? -22.582 -14.303 28.943 1.00 92.88 204 LEU A O 1
ATOM 1636 N N . PRO A 1 205 ? -22.887 -16.449 28.307 1.00 90.81 205 PRO A N 1
ATOM 1637 C CA . PRO A 1 205 ? -24.081 -16.680 29.126 1.00 90.81 205 PRO A CA 1
ATOM 1638 C C . PRO A 1 205 ? -23.861 -16.437 30.624 1.00 90.81 205 PRO A C 1
ATOM 1640 O O . PRO A 1 205 ? -24.755 -15.935 31.301 1.00 90.81 205 PRO A O 1
ATOM 1643 N N . ASP A 1 206 ? -22.659 -16.716 31.129 1.00 90.31 206 ASP A N 1
ATOM 1644 C CA . ASP A 1 206 ? -22.331 -16.589 32.555 1.00 90.31 206 ASP A CA 1
ATOM 1645 C C . ASP A 1 206 ? -21.898 -15.168 32.962 1.00 90.31 206 ASP A C 1
ATOM 1647 O O . ASP A 1 206 ? -21.574 -14.906 34.126 1.00 90.31 206 ASP A O 1
ATOM 1651 N N . SER A 1 207 ? -21.838 -14.226 32.015 1.00 89.88 207 SER A N 1
ATOM 1652 C CA . SER A 1 207 ? -21.350 -12.879 32.299 1.00 89.88 207 SER A CA 1
ATOM 1653 C C . SER A 1 207 ? -22.416 -12.021 32.971 1.00 89.88 207 SER A C 1
ATOM 1655 O O . SER A 1 207 ? -23.496 -11.808 32.435 1.00 89.88 207 SER A O 1
ATOM 1657 N N . LYS A 1 208 ? -22.070 -11.416 34.111 1.00 90.50 208 LYS A N 1
ATOM 1658 C CA . LYS A 1 208 ? -22.904 -10.394 34.770 1.00 90.50 208 LYS A CA 1
ATOM 1659 C C . LYS A 1 208 ? -22.729 -8.988 34.177 1.00 90.50 208 LYS A C 1
ATOM 1661 O O . LYS A 1 208 ? -23.403 -8.062 34.608 1.00 90.50 208 LYS A O 1
ATOM 1666 N N . SER A 1 209 ? -21.820 -8.824 33.213 1.00 92.81 209 SER A N 1
ATOM 1667 C CA . SER A 1 209 ? -21.398 -7.526 32.665 1.00 92.81 209 SER A CA 1
ATOM 1668 C C . SER A 1 209 ? -21.881 -7.296 31.229 1.00 92.81 209 SER A C 1
ATOM 1670 O O . SER A 1 209 ? -21.279 -6.505 30.507 1.00 92.81 209 SER A O 1
ATOM 1672 N N . VAL A 1 210 ? -22.946 -7.966 30.774 1.00 93.69 210 VAL A N 1
ATOM 1673 C CA . VAL A 1 210 ? -23.415 -7.868 29.376 1.00 93.69 210 VAL A CA 1
ATOM 1674 C C . VAL A 1 210 ? -23.721 -6.429 28.958 1.00 93.69 210 VAL A C 1
ATOM 1676 O O . VAL A 1 210 ? -23.284 -6.003 27.889 1.00 93.69 210 VAL A O 1
ATOM 1679 N N . ASP A 1 211 ? -24.364 -5.641 29.821 1.00 93.06 211 ASP A N 1
ATOM 1680 C CA . ASP A 1 211 ? -24.647 -4.226 29.546 1.00 93.06 211 ASP A CA 1
ATOM 1681 C C . ASP A 1 211 ? -23.377 -3.373 29.428 1.00 93.06 211 ASP A C 1
ATOM 1683 O O . ASP A 1 211 ? -23.279 -2.486 28.570 1.00 93.06 211 ASP A O 1
ATOM 1687 N N . GLU A 1 212 ? -22.377 -3.653 30.266 1.00 95.44 212 GLU A N 1
ATOM 1688 C CA . GLU A 1 212 ? -21.084 -2.969 30.229 1.00 95.44 212 GLU A CA 1
ATOM 1689 C C . GLU A 1 212 ? -20.319 -3.327 28.952 1.00 95.44 212 GLU A C 1
ATOM 1691 O O . GLU A 1 212 ? -19.743 -2.437 28.326 1.00 95.44 212 GLU A O 1
ATOM 1696 N N . ILE A 1 213 ? -20.362 -4.600 28.539 1.00 96.19 213 ILE A N 1
ATOM 1697 C CA . ILE A 1 213 ? -19.746 -5.089 27.300 1.00 96.19 213 ILE A CA 1
ATOM 1698 C C . ILE A 1 213 ? -20.423 -4.456 26.086 1.00 96.19 213 ILE A C 1
ATOM 1700 O O . ILE A 1 213 ? -19.744 -3.905 25.221 1.00 96.19 213 ILE A O 1
ATOM 1704 N N . GLY A 1 214 ? -21.757 -4.473 26.029 1.00 96.12 214 GLY A N 1
ATOM 1705 C CA . GLY A 1 214 ? -22.510 -3.852 24.941 1.00 96.12 214 GLY A CA 1
ATOM 1706 C C . GLY A 1 214 ? -22.225 -2.357 24.838 1.00 96.12 214 GLY A C 1
ATOM 1707 O O . GLY A 1 214 ? -22.002 -1.831 23.749 1.00 96.12 214 GLY A O 1
ATOM 1708 N N . SER A 1 215 ? -22.146 -1.667 25.977 1.00 96.25 215 SER A N 1
ATOM 1709 C CA . SER A 1 215 ? -21.801 -0.246 26.011 1.00 96.25 215 SER A CA 1
ATOM 1710 C C . SER A 1 215 ? -20.357 0.028 25.596 1.00 96.25 215 SER A C 1
ATOM 1712 O O . SER A 1 215 ? -20.122 0.998 24.880 1.00 96.25 215 SER A O 1
ATOM 1714 N N . ALA A 1 216 ? -19.408 -0.816 26.008 1.00 97.38 216 ALA A N 1
ATOM 1715 C CA . ALA A 1 216 ? -18.012 -0.725 25.593 1.00 97.38 216 ALA A CA 1
ATOM 1716 C C . ALA A 1 216 ? -17.872 -0.909 24.080 1.00 97.38 216 ALA A C 1
ATOM 1718 O O . ALA A 1 216 ? -17.274 -0.062 23.434 1.00 97.38 216 ALA A O 1
ATOM 1719 N N . ILE A 1 217 ? -18.502 -1.937 23.501 1.00 97.62 217 ILE A N 1
ATOM 1720 C CA . ILE A 1 217 ? -18.515 -2.167 22.050 1.00 97.62 217 ILE A CA 1
ATOM 1721 C C . ILE A 1 217 ? -19.046 -0.939 21.309 1.00 97.62 217 ILE A C 1
ATOM 1723 O O . ILE A 1 217 ? -18.397 -0.457 20.386 1.00 97.62 217 ILE A O 1
ATOM 1727 N N . VAL A 1 218 ? -20.203 -0.407 21.715 1.00 97.44 218 VAL A N 1
ATOM 1728 C CA . VAL A 1 218 ? -20.797 0.750 21.032 1.00 97.44 218 VAL A CA 1
ATOM 1729 C C . VAL A 1 218 ? -19.887 1.979 21.112 1.00 97.44 218 VAL A C 1
ATOM 1731 O O . VAL A 1 218 ? -19.674 2.628 20.088 1.00 97.44 218 VAL A O 1
ATOM 1734 N N . ARG A 1 219 ? -19.292 2.257 22.283 1.00 97.50 219 ARG A N 1
ATOM 1735 C CA . ARG A 1 219 ? -18.302 3.337 22.425 1.00 97.50 219 ARG A CA 1
ATOM 1736 C C . ARG A 1 219 ? -17.094 3.117 21.521 1.00 97.50 219 ARG A C 1
ATOM 1738 O O . ARG A 1 219 ? -16.653 4.060 20.887 1.00 97.50 219 ARG A O 1
ATOM 1745 N N . THR A 1 220 ? -16.598 1.890 21.384 1.00 98.25 220 THR A N 1
ATOM 1746 C CA . THR A 1 220 ? -15.470 1.584 20.490 1.00 98.25 220 THR A CA 1
ATOM 1747 C C . THR A 1 220 ? -15.768 1.931 19.032 1.00 98.25 220 THR A C 1
ATOM 1749 O O . THR A 1 220 ? -14.921 2.526 18.368 1.00 98.25 220 THR A O 1
ATOM 1752 N N . TYR A 1 221 ? -16.965 1.605 18.531 1.00 98.00 221 TYR A N 1
ATOM 1753 C CA . TYR A 1 221 ? -17.381 1.986 17.174 1.00 98.00 221 TYR A CA 1
ATOM 1754 C C . TYR A 1 221 ? -17.477 3.505 16.998 1.00 98.00 221 TYR A C 1
ATOM 1756 O O . TYR A 1 221 ? -17.034 4.027 15.974 1.00 98.00 221 TYR A O 1
ATOM 1764 N N . GLU A 1 222 ? -18.052 4.197 17.980 1.00 97.31 222 GLU A N 1
ATOM 1765 C CA . GLU A 1 222 ? -18.246 5.647 17.950 1.00 97.31 222 GLU A CA 1
ATOM 1766 C C . GLU A 1 222 ? -16.916 6.404 18.057 1.00 97.31 222 GLU A C 1
ATOM 1768 O O . GLU A 1 222 ? -16.588 7.219 17.198 1.00 97.31 222 GLU A O 1
ATOM 1773 N N . THR A 1 223 ? -16.103 6.086 19.064 1.00 97.69 223 THR A N 1
ATOM 1774 C CA . THR A 1 223 ? -14.833 6.762 19.341 1.00 97.69 223 THR A CA 1
ATOM 1775 C C . THR A 1 223 ? -13.817 6.585 18.216 1.00 97.69 223 THR A C 1
ATOM 1777 O O . THR A 1 223 ? -13.094 7.525 17.898 1.00 97.69 223 THR A O 1
ATOM 1780 N N . TYR A 1 224 ? -13.763 5.412 17.578 1.00 97.88 224 TYR A N 1
ATOM 1781 C CA . TYR A 1 224 ? -12.876 5.192 16.432 1.00 97.88 224 TYR A CA 1
ATOM 1782 C C . TYR A 1 224 ? -13.468 5.641 15.085 1.00 97.88 224 TYR A C 1
ATOM 1784 O O . TYR A 1 224 ? -12.800 5.510 14.059 1.00 97.88 224 TYR A O 1
ATOM 1792 N N . GLY A 1 225 ? -14.683 6.200 15.064 1.00 95.62 225 GLY A N 1
ATOM 1793 C CA . GLY A 1 225 ? -15.291 6.763 13.855 1.00 95.62 225 GLY A CA 1
ATOM 1794 C C . GLY A 1 225 ? -15.735 5.721 12.821 1.00 95.62 225 GLY A C 1
ATOM 1795 O O . GLY A 1 225 ? -15.741 6.008 11.621 1.00 95.62 225 GLY A O 1
ATOM 1796 N N . VAL A 1 226 ? -16.078 4.507 13.267 1.00 96.56 226 VAL A N 1
ATOM 1797 C CA . VAL A 1 226 ? -16.592 3.416 12.412 1.00 96.56 226 VAL A CA 1
ATOM 1798 C C . VAL A 1 226 ? -18.121 3.428 12.346 1.00 96.56 226 VAL A C 1
ATOM 1800 O O . VAL A 1 226 ? -18.705 3.027 11.340 1.00 96.56 226 VAL A O 1
ATOM 1803 N N . GLY A 1 227 ? -18.782 3.920 13.392 1.00 95.25 227 GLY A N 1
ATOM 1804 C CA . GLY A 1 227 ? -20.232 4.080 13.441 1.00 95.25 227 GLY A CA 1
ATOM 1805 C C . GLY A 1 227 ? -20.645 5.284 14.277 1.00 95.25 227 GLY A C 1
ATOM 1806 O O . GLY A 1 227 ? -19.816 5.931 14.908 1.00 95.25 227 GLY A O 1
ATOM 1807 N N . HIS A 1 228 ? -21.942 5.566 14.293 1.00 95.75 228 HIS A N 1
ATOM 1808 C CA . HIS A 1 228 ? -22.539 6.568 15.170 1.00 95.75 228 HIS A CA 1
ATOM 1809 C C . HIS A 1 228 ? -23.584 5.905 16.058 1.00 95.75 228 HIS A C 1
ATOM 1811 O O . HIS A 1 228 ? -24.332 5.045 15.594 1.00 95.75 228 HIS A O 1
ATOM 1817 N N . ALA A 1 229 ? -23.645 6.282 17.329 1.00 94.25 229 ALA A N 1
ATOM 1818 C CA . ALA A 1 229 ? -24.539 5.655 18.282 1.00 94.25 229 ALA A CA 1
ATOM 1819 C C . ALA A 1 229 ? -25.539 6.652 18.861 1.00 94.25 229 ALA A C 1
ATOM 1821 O O . ALA A 1 229 ? -25.205 7.784 19.188 1.00 94.25 229 ALA A O 1
ATOM 1822 N N . ASP A 1 230 ? -26.765 6.181 19.055 1.00 92.06 230 ASP A N 1
ATOM 1823 C CA . ASP A 1 230 ? -27.764 6.843 19.880 1.00 92.06 230 ASP A CA 1
ATOM 1824 C C . ASP A 1 230 ? -28.111 5.973 21.106 1.00 92.06 230 ASP A C 1
ATOM 1826 O O . ASP A 1 230 ? -27.486 4.939 21.398 1.00 92.06 230 ASP A O 1
ATOM 1830 N N . ARG A 1 231 ? -29.126 6.399 21.867 1.00 88.00 231 ARG A N 1
ATOM 1831 C CA . ARG A 1 231 ? -29.587 5.688 23.073 1.00 88.00 231 ARG A CA 1
ATOM 1832 C C . ARG A 1 231 ? -30.066 4.260 22.794 1.00 88.00 231 ARG A C 1
ATOM 1834 O O . ARG A 1 231 ? -30.043 3.428 23.693 1.00 88.00 231 ARG A O 1
ATOM 1841 N N . THR A 1 232 ? -30.500 3.968 21.577 1.00 92.25 232 THR A N 1
ATOM 1842 C CA . THR A 1 232 ? -31.196 2.736 21.183 1.00 92.25 232 THR A CA 1
ATOM 1843 C C . THR A 1 232 ? -30.489 1.948 20.084 1.00 92.25 232 THR A C 1
ATOM 1845 O O . THR A 1 232 ? -30.741 0.747 19.937 1.00 92.25 232 THR A O 1
ATOM 1848 N N . ARG A 1 233 ? -29.585 2.574 19.325 1.00 94.88 233 ARG A N 1
ATOM 1849 C CA . ARG A 1 233 ? -29.028 2.021 18.094 1.00 94.88 233 ARG A CA 1
ATOM 1850 C C . ARG A 1 233 ? -27.554 2.373 17.902 1.00 94.88 233 ARG A C 1
ATOM 1852 O O 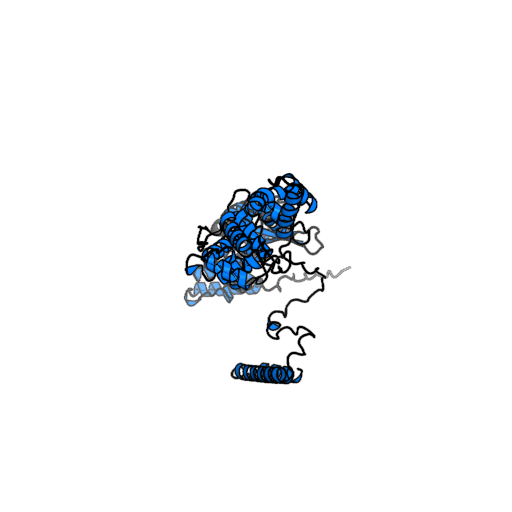. ARG A 1 233 ? -27.121 3.472 18.220 1.00 94.88 233 ARG A O 1
ATOM 1859 N N . LEU A 1 234 ? -26.809 1.427 17.336 1.00 96.94 234 LEU A N 1
ATOM 1860 C CA . LEU A 1 234 ? -25.528 1.649 16.674 1.00 96.94 234 LEU A CA 1
ATOM 1861 C C . LEU A 1 234 ? -25.780 1.698 15.163 1.00 96.94 234 LEU A C 1
ATOM 1863 O O . LEU A 1 234 ? -26.099 0.678 14.551 1.00 96.94 234 LEU A O 1
ATOM 1867 N N . SER A 1 235 ? -25.663 2.879 14.577 1.00 96.56 235 SER A N 1
ATOM 1868 C CA . SER A 1 235 ? -25.852 3.130 13.153 1.00 96.56 235 SER A CA 1
ATOM 1869 C C . SER A 1 235 ? -24.523 3.022 12.411 1.00 96.56 235 SER A C 1
ATOM 1871 O O . SER A 1 235 ? -23.517 3.601 12.825 1.00 96.56 235 SER A O 1
ATOM 1873 N N . VAL A 1 236 ? -24.519 2.281 11.305 1.00 96.19 236 VAL A N 1
ATOM 1874 C CA . VAL A 1 236 ? -23.334 2.074 10.462 1.00 96.19 236 VAL A CA 1
ATOM 1875 C C . VAL A 1 236 ? -23.702 2.136 8.984 1.00 96.19 236 VAL A C 1
ATOM 1877 O O . VAL A 1 236 ? -24.847 1.890 8.605 1.00 96.19 236 VAL A O 1
ATOM 1880 N N . SER A 1 237 ? -22.720 2.449 8.146 1.00 95.44 237 SER A N 1
ATOM 1881 C CA . SER A 1 237 ? -22.848 2.456 6.688 1.00 95.44 237 SER A CA 1
ATOM 1882 C C . SER A 1 237 ? -21.517 2.064 6.050 1.00 95.44 237 SER A C 1
ATOM 1884 O O . SER A 1 237 ? -20.485 2.074 6.727 1.00 95.44 237 SER A O 1
ATOM 1886 N N . LEU A 1 238 ? -21.539 1.704 4.762 1.00 95.81 238 LEU A N 1
ATOM 1887 C CA . LEU A 1 238 ? -20.294 1.588 4.006 1.00 95.81 238 LEU A CA 1
ATOM 1888 C C . LEU A 1 238 ? -19.598 2.946 3.992 1.00 95.81 238 LEU A C 1
ATOM 1890 O O . LEU A 1 238 ? -20.229 3.977 3.760 1.00 95.81 238 LEU A O 1
ATOM 1894 N N . ARG A 1 239 ? -18.295 2.928 4.239 1.00 94.50 239 ARG A N 1
ATOM 1895 C CA . ARG A 1 239 ? -17.480 4.130 4.402 1.00 94.50 239 ARG A CA 1
ATOM 1896 C C . ARG A 1 239 ? -16.205 4.036 3.586 1.00 94.50 239 ARG A C 1
ATOM 1898 O O . ARG A 1 239 ? -15.748 2.955 3.221 1.00 94.50 239 ARG A O 1
ATOM 1905 N N . GLU A 1 240 ? -15.613 5.187 3.325 1.00 95.00 240 GLU A N 1
ATOM 1906 C CA . GLU A 1 240 ? -14.268 5.286 2.774 1.00 95.00 240 GLU A CA 1
ATOM 1907 C C . GLU A 1 240 ? -13.301 5.624 3.914 1.00 95.00 240 GLU A C 1
ATOM 1909 O O . GLU A 1 240 ? -13.582 6.497 4.737 1.00 95.00 240 GLU A O 1
ATOM 1914 N N . GLY A 1 241 ? -12.187 4.898 4.002 1.00 92.25 241 GLY A N 1
ATOM 1915 C CA . GLY A 1 241 ? -11.111 5.202 4.944 1.00 92.25 241 GLY A CA 1
ATOM 1916 C C . GLY A 1 241 ? -10.127 6.217 4.364 1.00 92.25 241 GLY A C 1
ATOM 1917 O O . GLY A 1 241 ? -10.441 7.003 3.470 1.00 92.25 241 GLY A O 1
ATOM 1918 N N . SER A 1 242 ? -8.878 6.150 4.815 1.00 93.19 242 SER A N 1
ATOM 1919 C CA . SER A 1 242 ? -7.774 6.882 4.187 1.00 93.19 242 SER A CA 1
ATOM 1920 C C . SER A 1 242 ? -6.765 5.921 3.562 1.00 93.19 242 SER A C 1
ATOM 1922 O O . SER A 1 242 ? -6.675 4.761 3.961 1.00 93.19 242 SER A O 1
ATOM 1924 N N . LEU A 1 243 ? -5.956 6.410 2.617 1.00 91.06 243 LEU A N 1
ATOM 1925 C CA . LEU A 1 243 ? -4.885 5.607 2.015 1.00 91.06 243 LEU A CA 1
ATOM 1926 C C . LEU A 1 243 ? -3.873 5.124 3.070 1.00 91.06 243 LEU A C 1
ATOM 1928 O O . LEU A 1 243 ? -3.384 4.004 2.978 1.00 91.06 243 LEU A O 1
ATOM 1932 N N . ALA A 1 244 ? -3.607 5.943 4.094 1.00 91.00 244 ALA A N 1
ATOM 1933 C CA . ALA A 1 244 ? -2.683 5.607 5.173 1.00 91.00 244 ALA A CA 1
ATOM 1934 C C . ALA A 1 244 ? -3.217 4.467 6.054 1.00 91.00 244 ALA A C 1
ATOM 1936 O O . ALA A 1 244 ? -2.494 3.507 6.309 1.00 91.00 244 ALA A O 1
ATOM 1937 N N . SER A 1 245 ? -4.486 4.537 6.482 1.00 94.69 245 SER A N 1
ATOM 1938 C CA . SER A 1 245 ? -5.096 3.450 7.259 1.00 94.69 245 SER A CA 1
ATOM 1939 C C . SER A 1 245 ? -5.252 2.183 6.425 1.00 94.69 245 SER A C 1
ATOM 1941 O O . SER A 1 245 ? -4.958 1.099 6.920 1.00 94.69 245 SER A O 1
ATOM 1943 N N . PHE A 1 246 ? -5.627 2.311 5.149 1.00 95.56 246 PHE A N 1
ATOM 1944 C CA . PHE A 1 246 ? -5.690 1.182 4.225 1.00 95.56 246 PHE A CA 1
ATOM 1945 C C . PHE A 1 246 ? -4.335 0.485 4.079 1.00 95.56 246 PHE A C 1
ATOM 1947 O O . PHE A 1 246 ? -4.254 -0.719 4.296 1.00 95.56 246 PHE A O 1
ATOM 1954 N N . GLY A 1 247 ? -3.272 1.236 3.774 1.00 92.44 247 GLY A N 1
ATOM 1955 C CA . GLY A 1 247 ? -1.923 0.691 3.626 1.00 92.44 247 GLY A CA 1
ATOM 1956 C C . GLY A 1 247 ? -1.413 0.026 4.905 1.00 92.44 247 GLY A C 1
ATOM 1957 O O . GLY A 1 247 ? -0.861 -1.069 4.837 1.00 92.44 247 GLY A O 1
ATOM 1958 N N . TYR A 1 248 ? -1.654 0.639 6.068 1.00 94.06 248 TYR A N 1
ATOM 1959 C CA . TYR A 1 248 ? -1.264 0.070 7.359 1.00 94.06 248 TYR A CA 1
ATOM 1960 C C . TYR A 1 248 ? -1.979 -1.256 7.644 1.00 94.06 248 TYR A C 1
ATOM 1962 O O . TYR A 1 248 ? -1.336 -2.271 7.896 1.00 94.06 248 TYR A O 1
ATOM 1970 N N . VAL A 1 249 ? -3.310 -1.273 7.543 1.00 94.75 249 VAL A N 1
ATOM 1971 C CA . VAL A 1 249 ? -4.112 -2.475 7.805 1.00 94.75 249 VAL A CA 1
ATOM 1972 C C . VAL A 1 249 ? -3.812 -3.580 6.784 1.00 94.75 249 VAL A C 1
ATOM 1974 O O . VAL A 1 249 ? -3.776 -4.750 7.159 1.00 94.75 249 VAL A O 1
ATOM 1977 N N . LEU A 1 250 ? -3.535 -3.230 5.524 1.00 92.81 250 LEU A N 1
ATOM 1978 C CA . LEU A 1 250 ? -3.147 -4.193 4.492 1.00 92.81 250 LEU A CA 1
ATOM 1979 C C . LEU A 1 250 ? -1.881 -4.968 4.893 1.00 92.81 250 LEU A C 1
ATOM 1981 O O . LEU A 1 250 ? -1.876 -6.191 4.815 1.00 92.81 250 LEU A O 1
ATOM 1985 N N . HIS A 1 251 ? -0.851 -4.283 5.399 1.00 89.06 251 HIS A N 1
ATOM 1986 C CA . HIS A 1 251 ? 0.381 -4.935 5.867 1.00 89.06 251 HIS A CA 1
ATOM 1987 C C . HIS A 1 251 ? 0.182 -5.752 7.152 1.00 89.06 251 HIS A C 1
ATOM 1989 O O . HIS A 1 251 ? 0.922 -6.700 7.398 1.00 89.06 251 HIS A O 1
ATOM 1995 N N . LEU A 1 252 ? -0.822 -5.422 7.973 1.00 90.44 252 LEU A N 1
ATOM 1996 C CA . LEU A 1 252 ? -1.186 -6.256 9.123 1.00 90.44 252 LEU A CA 1
ATOM 1997 C C . LEU A 1 252 ? -1.875 -7.558 8.710 1.00 90.44 252 LEU A C 1
ATOM 1999 O O . LEU A 1 252 ? -1.713 -8.575 9.384 1.00 90.44 252 LEU A O 1
ATOM 2003 N N . GLU A 1 253 ? -2.687 -7.515 7.654 1.00 88.75 253 GLU A N 1
ATOM 2004 C CA . GLU A 1 253 ? -3.432 -8.680 7.172 1.00 88.75 253 GLU A CA 1
ATOM 2005 C C . GLU A 1 253 ? -2.585 -9.600 6.292 1.00 88.75 253 GLU A C 1
ATOM 2007 O O . GLU A 1 253 ? -2.747 -10.821 6.325 1.00 88.75 253 GLU A O 1
ATOM 2012 N N . PHE A 1 254 ? -1.641 -9.013 5.562 1.00 87.56 254 PHE A N 1
ATOM 2013 C CA . PHE A 1 254 ? -0.739 -9.699 4.647 1.00 87.56 254 PHE A CA 1
ATOM 2014 C C . PHE A 1 254 ? 0.714 -9.364 5.012 1.00 87.56 254 PHE A C 1
ATOM 2016 O O . PHE A 1 254 ? 1.358 -8.581 4.314 1.00 87.56 254 PHE A O 1
ATOM 2023 N N . PRO A 1 255 ? 1.225 -9.908 6.135 1.00 81.38 255 PRO A N 1
ATOM 2024 C CA . PRO A 1 255 ? 2.567 -9.592 6.622 1.00 81.38 255 PRO A CA 1
ATOM 2025 C C . PRO A 1 255 ? 3.669 -10.210 5.757 1.00 81.38 255 PRO A C 1
ATOM 2027 O O . PRO A 1 255 ? 4.786 -9.702 5.730 1.00 81.38 255 PRO A O 1
ATOM 2030 N N . GLU A 1 256 ? 3.365 -11.311 5.069 1.00 77.06 256 GLU A N 1
ATOM 2031 C CA . GLU A 1 256 ? 4.300 -11.993 4.182 1.00 77.06 256 GLU A CA 1
ATOM 2032 C C . GLU A 1 256 ? 4.104 -11.500 2.740 1.00 77.06 256 GLU A C 1
ATOM 2034 O O . GLU A 1 256 ? 2.961 -11.429 2.269 1.00 77.06 256 GLU A O 1
ATOM 2039 N N . PRO A 1 257 ? 5.183 -11.165 2.014 1.00 71.00 257 PRO A N 1
ATOM 2040 C CA . PRO A 1 257 ? 5.104 -10.876 0.588 1.00 71.00 257 PRO A CA 1
ATOM 2041 C C . PRO A 1 257 ? 4.501 -12.060 -0.177 1.00 71.00 257 PRO A C 1
ATOM 2043 O O . PRO A 1 257 ? 4.842 -13.212 0.076 1.00 71.00 257 PRO A O 1
ATOM 2046 N N . GLY A 1 258 ? 3.604 -11.792 -1.124 1.00 70.25 258 GLY A N 1
ATOM 2047 C CA . GLY A 1 258 ? 2.989 -12.852 -1.916 1.00 70.25 258 GLY A CA 1
ATOM 2048 C C . GLY A 1 258 ? 1.844 -12.374 -2.799 1.00 70.25 258 GLY A C 1
ATOM 2049 O O . GLY A 1 258 ? 1.417 -11.220 -2.735 1.00 70.25 258 GLY A O 1
ATOM 2050 N N . MET A 1 259 ? 1.337 -13.284 -3.631 1.00 71.81 259 MET A N 1
ATOM 2051 C CA . MET A 1 259 ? 0.134 -13.052 -4.425 1.00 71.81 259 MET A CA 1
ATOM 2052 C C . MET A 1 259 ? -1.103 -13.421 -3.611 1.00 71.81 259 MET A C 1
ATOM 2054 O O . MET A 1 259 ? -1.283 -14.568 -3.203 1.00 71.81 259 MET A O 1
ATOM 2058 N N . TYR A 1 260 ? -1.982 -12.445 -3.406 1.00 76.25 260 TYR A N 1
ATOM 2059 C CA . TYR A 1 260 ? -3.235 -12.624 -2.684 1.00 76.25 260 TYR A CA 1
ATOM 2060 C C . TYR A 1 260 ? -4.413 -12.354 -3.613 1.00 76.25 260 TYR A C 1
ATOM 2062 O O . TYR A 1 260 ? -4.422 -11.371 -4.355 1.00 76.25 260 TYR A O 1
ATOM 2070 N N . SER A 1 261 ? -5.423 -13.224 -3.574 1.00 77.69 261 SER A N 1
ATOM 2071 C CA . SER A 1 261 ? -6.632 -13.028 -4.371 1.00 77.69 261 SER A CA 1
ATOM 2072 C C . SER A 1 261 ? -7.423 -11.814 -3.880 1.00 77.69 261 SER A C 1
ATOM 2074 O O . SER A 1 261 ? -7.495 -11.532 -2.678 1.00 77.69 261 SER A O 1
ATOM 2076 N N . PHE A 1 262 ? -8.081 -11.116 -4.811 1.00 79.50 262 PHE A N 1
ATOM 2077 C CA . PHE A 1 262 ? -9.002 -10.032 -4.463 1.00 79.50 262 PHE A CA 1
ATOM 2078 C C . PHE A 1 262 ? -10.105 -10.515 -3.520 1.00 79.50 262 PHE A C 1
ATOM 2080 O O . PHE A 1 262 ? -10.465 -9.791 -2.598 1.00 79.50 262 PHE A O 1
ATOM 2087 N N . ASP A 1 263 ? -10.587 -11.748 -3.681 1.00 81.19 263 ASP A N 1
ATOM 2088 C CA . ASP A 1 263 ? -11.615 -12.320 -2.809 1.00 81.19 263 ASP A CA 1
ATOM 2089 C C . ASP A 1 263 ? -11.166 -12.405 -1.347 1.00 81.19 263 ASP A C 1
ATOM 2091 O O . ASP A 1 263 ? -11.951 -12.110 -0.445 1.00 81.19 263 ASP A O 1
ATOM 2095 N N . ARG A 1 264 ? -9.889 -12.727 -1.094 1.00 83.44 264 ARG A N 1
ATOM 2096 C CA . ARG A 1 264 ? -9.338 -12.769 0.268 1.00 83.44 264 ARG A CA 1
ATOM 2097 C C . ARG A 1 264 ? -9.323 -11.383 0.915 1.00 83.44 264 ARG A C 1
ATOM 2099 O O . ARG A 1 264 ? -9.638 -11.259 2.094 1.00 83.44 264 ARG A O 1
ATOM 2106 N N . ILE A 1 265 ? -9.003 -10.344 0.146 1.00 85.31 265 ILE A N 1
ATOM 2107 C CA . ILE A 1 265 ? -8.971 -8.954 0.625 1.00 85.31 265 ILE A CA 1
ATOM 2108 C C . ILE A 1 265 ? -10.398 -8.414 0.817 1.00 85.31 265 ILE A C 1
ATOM 2110 O O . ILE A 1 265 ? -10.738 -7.876 1.871 1.00 85.31 265 ILE A O 1
ATOM 2114 N N . LEU A 1 266 ? -11.248 -8.562 -0.201 1.00 87.38 266 LEU A N 1
ATOM 2115 C CA . LEU A 1 266 ? -12.584 -7.963 -0.265 1.00 87.38 266 LEU A CA 1
ATOM 2116 C C . LEU A 1 266 ? -13.631 -8.729 0.554 1.00 87.38 266 LEU A C 1
ATOM 2118 O O . LEU A 1 266 ? -14.642 -8.148 0.936 1.00 87.38 266 LEU A O 1
ATOM 2122 N N . GLY A 1 267 ? -13.410 -10.015 0.827 1.00 88.00 267 GLY A N 1
ATOM 2123 C CA . GLY A 1 267 ? -14.224 -10.826 1.737 1.00 88.00 267 GLY A CA 1
ATOM 2124 C C . GLY A 1 267 ? -13.663 -10.915 3.161 1.00 88.00 267 GLY A C 1
ATOM 2125 O O . GLY A 1 267 ? -14.270 -11.566 4.020 1.00 88.00 267 GLY A O 1
ATOM 2126 N N . GLY A 1 268 ? -12.505 -10.298 3.403 1.00 92.00 268 GLY A N 1
ATOM 2127 C CA . GLY A 1 268 ? -11.736 -10.437 4.632 1.00 92.00 268 GLY A CA 1
ATOM 2128 C C . GLY A 1 268 ? -12.133 -9.482 5.767 1.00 92.00 268 GLY A C 1
ATOM 2129 O O . GLY A 1 268 ? -13.067 -8.678 5.637 1.00 92.00 268 GLY A O 1
ATOM 2130 N N . PRO A 1 269 ? -11.389 -9.546 6.886 1.00 93.69 269 PRO A N 1
ATOM 2131 C CA . PRO A 1 269 ? -11.571 -8.701 8.067 1.00 93.69 269 PRO A CA 1
ATOM 2132 C C . PRO A 1 269 ? -11.582 -7.201 7.771 1.00 93.69 269 PRO A C 1
ATOM 2134 O O . PRO A 1 269 ? -12.389 -6.468 8.331 1.00 93.69 269 PRO A O 1
ATOM 2137 N N . MET A 1 270 ? -10.733 -6.729 6.853 1.00 93.25 270 MET A N 1
ATOM 2138 C CA . MET A 1 270 ? -10.639 -5.303 6.511 1.00 93.25 270 MET A CA 1
ATOM 2139 C C . MET A 1 270 ? -11.984 -4.744 6.040 1.00 93.25 270 MET A C 1
ATOM 2141 O O . MET A 1 270 ? -12.446 -3.720 6.538 1.00 93.25 270 MET A O 1
ATOM 2145 N N . HIS A 1 271 ? -12.639 -5.450 5.117 1.00 95.31 271 HIS A N 1
ATOM 2146 C CA . HIS A 1 271 ? -13.950 -5.063 4.609 1.00 95.31 271 HIS A CA 1
ATOM 2147 C C . HIS A 1 271 ? -15.031 -5.208 5.687 1.00 95.31 271 HIS A C 1
ATOM 2149 O O . HIS A 1 271 ? -15.813 -4.285 5.915 1.00 95.31 271 HIS A O 1
ATOM 2155 N N . LYS A 1 272 ? -15.055 -6.353 6.378 1.00 95.94 272 LYS A N 1
ATOM 2156 C CA . LYS A 1 272 ? -16.120 -6.696 7.330 1.00 95.94 272 LYS A CA 1
ATOM 2157 C C . LYS A 1 272 ? -16.093 -5.870 8.611 1.00 95.94 272 LYS A C 1
ATOM 2159 O O . LYS A 1 272 ? -17.148 -5.587 9.164 1.00 95.94 272 LYS A O 1
ATOM 2164 N N . TRP A 1 273 ? -14.911 -5.507 9.100 1.00 96.94 273 TRP A N 1
ATOM 2165 C CA . TRP A 1 273 ? -14.762 -4.816 10.381 1.00 96.94 273 TRP A CA 1
ATOM 2166 C C . TRP A 1 273 ? -14.778 -3.305 10.215 1.00 96.94 273 TRP A C 1
ATOM 2168 O O . TRP A 1 273 ? -15.485 -2.618 10.944 1.00 96.94 273 TRP A O 1
ATOM 2178 N N . LEU A 1 274 ? -14.027 -2.777 9.246 1.00 97.31 274 LEU A N 1
ATOM 2179 C CA . LEU A 1 274 ? -13.930 -1.329 9.032 1.00 97.31 274 LEU A CA 1
ATOM 2180 C C . LEU A 1 274 ? -15.049 -0.788 8.142 1.00 97.31 274 LEU A C 1
ATOM 2182 O O . LEU A 1 274 ? -15.168 0.431 7.997 1.00 97.31 274 LEU A O 1
ATOM 2186 N N . LEU A 1 275 ? -15.868 -1.684 7.578 1.00 96.81 275 LEU A N 1
ATOM 2187 C CA . LEU A 1 275 ? -17.004 -1.372 6.712 1.00 96.81 275 LEU A CA 1
ATOM 2188 C C . LEU A 1 275 ? -16.581 -0.576 5.473 1.00 96.81 275 LEU A C 1
ATOM 2190 O O . LEU A 1 275 ? -17.332 0.252 4.956 1.00 96.81 275 LEU A O 1
ATOM 2194 N N . TRP A 1 276 ? -15.352 -0.807 5.008 1.00 97.00 276 TRP A N 1
ATOM 2195 C CA . TRP A 1 276 ? -14.811 -0.114 3.850 1.00 97.00 276 TRP A CA 1
ATOM 2196 C C . TRP A 1 276 ? -15.500 -0.553 2.567 1.00 97.00 276 TRP A C 1
ATOM 2198 O O . TRP A 1 276 ? -15.679 -1.746 2.334 1.00 97.00 276 TRP A O 1
ATOM 2208 N N . ASP A 1 277 ? -15.865 0.398 1.712 1.00 95.25 277 ASP A N 1
ATOM 2209 C CA . ASP A 1 277 ? -16.450 0.079 0.412 1.00 95.25 277 ASP A CA 1
ATOM 2210 C C . ASP A 1 277 ? -15.480 -0.736 -0.467 1.00 95.25 277 ASP A C 1
ATOM 2212 O O . ASP A 1 277 ? -14.291 -0.426 -0.579 1.00 95.25 277 ASP A O 1
ATOM 2216 N N . ARG A 1 278 ? -15.994 -1.781 -1.133 1.00 92.62 278 ARG A N 1
ATOM 2217 C CA . ARG A 1 278 ? -15.166 -2.693 -1.941 1.00 92.62 278 ARG A CA 1
ATOM 2218 C C . ARG A 1 278 ? -14.546 -1.988 -3.140 1.00 92.62 278 ARG A C 1
ATOM 2220 O O . ARG A 1 278 ? -13.374 -2.215 -3.434 1.00 92.62 278 ARG A O 1
ATOM 2227 N N . GLN A 1 279 ? -15.295 -1.122 -3.824 1.00 90.12 279 GLN A N 1
ATOM 2228 C CA . GLN A 1 279 ? -14.748 -0.390 -4.966 1.00 90.12 279 GLN A CA 1
ATOM 2229 C C . GLN A 1 279 ? -13.679 0.598 -4.502 1.00 90.12 279 GLN A C 1
ATOM 2231 O O . GLN A 1 279 ? -12.643 0.738 -5.152 1.00 90.12 279 GLN A O 1
ATOM 2236 N N . TRP A 1 280 ? -13.892 1.249 -3.359 1.00 94.69 280 TRP A N 1
ATOM 2237 C CA . TRP A 1 280 ? -12.899 2.117 -2.743 1.00 94.69 280 TRP A CA 1
ATOM 2238 C C . TRP A 1 280 ? -11.612 1.371 -2.378 1.00 94.69 280 TRP A C 1
ATOM 2240 O O . TRP A 1 280 ? -10.531 1.869 -2.702 1.00 94.69 280 TRP A O 1
ATOM 2250 N N . MET A 1 281 ? -11.704 0.174 -1.784 1.00 92.81 281 MET A N 1
ATOM 2251 C CA . MET A 1 281 ? -10.539 -0.670 -1.475 1.00 92.81 281 MET A CA 1
ATOM 2252 C C . MET A 1 281 ? -9.756 -1.034 -2.743 1.00 92.81 281 MET A C 1
ATOM 2254 O O . MET A 1 281 ? -8.536 -0.875 -2.781 1.00 92.81 281 MET A O 1
ATOM 2258 N N . VAL A 1 282 ? -10.449 -1.443 -3.812 1.00 87.19 282 VAL A N 1
ATOM 2259 C CA . VAL A 1 282 ? -9.822 -1.726 -5.115 1.00 87.19 282 VAL A CA 1
ATOM 2260 C C . VAL A 1 282 ? -9.111 -0.482 -5.660 1.00 87.19 282 VAL A C 1
ATOM 2262 O O . VAL A 1 282 ? -7.950 -0.563 -6.061 1.00 87.19 282 VAL A O 1
ATOM 2265 N N . ARG A 1 283 ? -9.753 0.697 -5.613 1.00 87.31 283 ARG A N 1
ATOM 2266 C CA . ARG A 1 283 ? -9.116 1.968 -6.004 1.00 87.31 283 ARG A CA 1
ATOM 2267 C C . ARG A 1 283 ? -7.856 2.259 -5.183 1.00 87.31 283 ARG A C 1
ATOM 2269 O O . ARG A 1 283 ? -6.885 2.761 -5.746 1.00 87.31 283 ARG A O 1
ATOM 2276 N N . GLN A 1 284 ? -7.842 1.952 -3.883 1.00 89.44 284 GLN A N 1
ATOM 2277 C CA . GLN A 1 284 ? -6.661 2.183 -3.045 1.00 89.44 284 GLN A CA 1
ATOM 2278 C C . GLN A 1 284 ? -5.499 1.257 -3.417 1.00 89.44 284 GLN A C 1
ATOM 2280 O O . GLN A 1 284 ? -4.366 1.727 -3.459 1.00 89.44 284 GLN A O 1
ATOM 2285 N N . LEU A 1 285 ? -5.758 -0.007 -3.773 1.00 85.88 285 LEU A N 1
ATOM 2286 C CA . LEU A 1 285 ? -4.716 -0.915 -4.277 1.00 85.88 285 LEU A CA 1
ATOM 2287 C C . LEU A 1 285 ? -4.041 -0.354 -5.538 1.00 85.88 285 LEU A C 1
ATOM 2289 O O . LEU A 1 285 ? -2.814 -0.313 -5.623 1.00 85.88 285 LEU A O 1
ATOM 2293 N N . TYR A 1 286 ? -4.825 0.168 -6.487 1.00 81.06 286 TYR A N 1
ATOM 2294 C CA . TYR A 1 286 ? -4.269 0.828 -7.672 1.00 81.06 286 TYR A CA 1
ATOM 2295 C C . TYR A 1 286 ? -3.509 2.116 -7.336 1.00 81.06 286 TYR A C 1
ATOM 2297 O O . TYR A 1 286 ? -2.471 2.378 -7.939 1.00 81.06 286 TYR A O 1
ATOM 2305 N N . ARG A 1 287 ? -3.975 2.903 -6.358 1.00 79.50 287 ARG A N 1
ATOM 2306 C CA . ARG A 1 287 ? -3.258 4.103 -5.893 1.00 79.50 287 ARG A CA 1
ATOM 2307 C C . ARG A 1 287 ? -1.915 3.767 -5.254 1.00 79.50 287 ARG A C 1
ATOM 2309 O O . ARG A 1 287 ? -0.950 4.467 -5.531 1.00 79.50 287 ARG A O 1
ATOM 2316 N N . LEU A 1 288 ? -1.836 2.707 -4.447 1.00 79.94 288 LEU A N 1
ATOM 2317 C CA . LEU A 1 288 ? -0.567 2.235 -3.880 1.00 79.94 288 LEU A CA 1
ATOM 2318 C C . LEU A 1 288 ? 0.404 1.816 -4.991 1.00 79.94 288 LEU A C 1
ATOM 2320 O O . LEU A 1 288 ? 1.566 2.219 -4.978 1.00 79.94 288 LEU A O 1
ATOM 2324 N N . ARG A 1 289 ? -0.091 1.087 -6.001 1.00 75.56 289 ARG A N 1
ATOM 2325 C CA . ARG A 1 289 ? 0.703 0.719 -7.181 1.00 75.56 289 ARG A CA 1
ATOM 2326 C C . ARG A 1 289 ? 1.212 1.946 -7.941 1.00 75.56 289 ARG A C 1
ATOM 2328 O O . ARG A 1 289 ? 2.379 1.986 -8.322 1.00 75.56 289 ARG A O 1
ATOM 2335 N N . GLU A 1 290 ? 0.361 2.941 -8.172 1.00 72.44 290 GLU A N 1
ATOM 2336 C CA . GLU A 1 290 ? 0.753 4.139 -8.921 1.00 72.44 290 GLU A CA 1
ATOM 2337 C C . GLU A 1 290 ? 1.693 5.046 -8.117 1.00 72.44 290 GLU A C 1
ATOM 2339 O O . GLU A 1 290 ? 2.631 5.600 -8.682 1.00 72.44 290 GLU A O 1
ATOM 2344 N N . ALA A 1 291 ? 1.526 5.131 -6.794 1.00 71.81 291 ALA A N 1
ATOM 2345 C CA . ALA A 1 291 ? 2.475 5.818 -5.921 1.00 71.81 291 ALA A CA 1
ATOM 2346 C C . ALA A 1 291 ? 3.880 5.208 -6.039 1.00 71.81 291 ALA A C 1
ATOM 2348 O O . ALA A 1 291 ? 4.855 5.941 -6.192 1.00 71.81 291 ALA A O 1
ATOM 2349 N N . ALA A 1 292 ? 3.982 3.874 -6.070 1.00 69.56 292 ALA A N 1
ATOM 2350 C CA . ALA A 1 292 ? 5.255 3.192 -6.284 1.00 69.56 292 ALA A CA 1
ATOM 2351 C C . ALA A 1 292 ? 5.870 3.502 -7.657 1.00 69.56 292 ALA A C 1
ATOM 2353 O O . ALA A 1 292 ? 7.067 3.773 -7.753 1.00 69.56 292 ALA A O 1
ATOM 2354 N N . ARG A 1 293 ? 5.055 3.541 -8.717 1.00 74.81 293 ARG A N 1
ATOM 2355 C CA . ARG A 1 293 ? 5.519 3.945 -10.053 1.00 74.81 293 ARG A CA 1
ATOM 2356 C C . ARG A 1 293 ? 6.033 5.376 -10.077 1.00 74.81 293 ARG A C 1
ATOM 2358 O O . ARG A 1 293 ? 7.086 5.616 -10.656 1.00 74.81 293 ARG A O 1
ATOM 2365 N N . ASN A 1 294 ? 5.325 6.305 -9.444 1.00 71.50 294 ASN A N 1
ATOM 2366 C CA . ASN A 1 294 ? 5.713 7.713 -9.421 1.00 71.50 294 ASN A CA 1
ATOM 2367 C C . ASN A 1 294 ? 7.029 7.930 -8.679 1.00 71.50 294 ASN A C 1
ATOM 2369 O O . ASN A 1 294 ? 7.891 8.625 -9.195 1.00 71.50 294 ASN A O 1
ATOM 2373 N N . VAL A 1 295 ? 7.254 7.244 -7.555 1.00 72.25 295 VAL A N 1
ATOM 2374 C CA . VAL A 1 295 ? 8.552 7.293 -6.863 1.00 72.25 295 VAL A CA 1
ATOM 2375 C C . VAL A 1 295 ? 9.690 6.811 -7.771 1.00 72.25 295 VAL A C 1
ATOM 2377 O O . VAL A 1 295 ? 10.746 7.442 -7.824 1.00 72.25 295 VAL A O 1
ATOM 2380 N N . ILE A 1 296 ? 9.479 5.729 -8.532 1.00 74.19 296 ILE A N 1
ATOM 2381 C CA . ILE A 1 296 ? 10.464 5.248 -9.517 1.00 74.19 296 ILE A CA 1
ATOM 2382 C C . ILE A 1 296 ? 10.675 6.288 -10.629 1.00 74.19 296 ILE A C 1
ATOM 2384 O O . ILE A 1 296 ? 11.822 6.539 -11.005 1.00 74.19 296 ILE A O 1
ATOM 2388 N N . ARG A 1 297 ? 9.598 6.907 -11.138 1.00 69.25 297 ARG A N 1
ATOM 2389 C CA . ARG A 1 297 ? 9.666 7.980 -12.146 1.00 69.25 297 ARG A CA 1
ATOM 2390 C C . ARG A 1 297 ? 10.474 9.170 -11.651 1.00 69.25 297 ARG A C 1
ATOM 2392 O O . ARG A 1 297 ? 11.434 9.562 -12.309 1.00 69.25 297 ARG A O 1
ATOM 2399 N N . ASP A 1 298 ? 10.136 9.707 -10.490 1.00 69.56 298 ASP A N 1
ATOM 2400 C CA . ASP A 1 298 ? 10.794 10.879 -9.918 1.00 69.56 298 ASP A CA 1
ATOM 2401 C C . ASP A 1 298 ? 12.279 10.590 -9.661 1.00 69.56 298 ASP A C 1
ATOM 2403 O O . ASP A 1 298 ? 13.156 11.371 -10.042 1.00 69.56 298 ASP A O 1
ATOM 2407 N N . PHE A 1 299 ? 12.585 9.412 -9.107 1.00 71.25 299 PHE A N 1
ATOM 2408 C CA . PHE A 1 299 ? 13.962 9.007 -8.843 1.00 71.25 299 PHE A CA 1
ATOM 2409 C C . PHE A 1 299 ? 14.791 8.863 -10.121 1.00 71.25 299 PHE A C 1
ATOM 2411 O O . PHE A 1 299 ? 15.906 9.381 -10.184 1.00 71.25 299 PHE A O 1
ATOM 2418 N N . LEU A 1 300 ? 14.267 8.185 -11.145 1.00 65.62 300 LEU A N 1
ATOM 2419 C CA . LEU A 1 300 ? 14.974 7.996 -12.415 1.00 65.62 300 LEU A CA 1
ATOM 2420 C C . LEU A 1 300 ? 15.033 9.267 -13.268 1.00 65.62 300 LEU A C 1
ATOM 2422 O O . LEU A 1 300 ? 15.943 9.390 -14.087 1.00 65.62 300 LEU A O 1
ATOM 2426 N N . THR A 1 301 ? 14.113 10.211 -13.063 1.00 63.56 301 THR A N 1
ATOM 2427 C CA . THR A 1 301 ? 14.191 11.555 -13.653 1.00 63.56 301 THR A CA 1
ATOM 2428 C C . THR A 1 301 ? 15.389 12.311 -13.085 1.00 63.56 301 THR A C 1
ATOM 2430 O O . THR A 1 301 ? 16.159 12.903 -13.838 1.00 63.56 301 THR A O 1
ATOM 2433 N N . ALA A 1 302 ? 15.597 12.244 -11.767 1.00 59.97 302 ALA A N 1
ATOM 2434 C CA . ALA A 1 302 ? 16.732 12.884 -11.105 1.00 59.97 302 ALA A CA 1
ATOM 2435 C C . ALA A 1 302 ? 18.062 12.119 -11.285 1.00 59.97 302 ALA A C 1
ATOM 2437 O O . ALA A 1 302 ? 19.125 12.735 -11.346 1.00 59.97 302 ALA A O 1
ATOM 2438 N N . HIS A 1 303 ? 18.017 10.786 -11.388 1.00 63.00 303 HIS A N 1
ATOM 2439 C CA . HIS A 1 303 ? 19.197 9.911 -11.409 1.00 63.00 303 HIS A CA 1
ATOM 2440 C C . HIS A 1 303 ? 19.130 8.865 -12.541 1.00 63.00 303 HIS A C 1
ATOM 2442 O O . HIS A 1 303 ? 19.042 7.655 -12.274 1.00 63.00 303 HIS A O 1
ATOM 2448 N N . PRO A 1 304 ? 19.189 9.289 -13.818 1.00 63.28 304 PRO A N 1
ATOM 2449 C CA . PRO A 1 304 ? 19.115 8.380 -14.958 1.00 63.28 304 PRO A CA 1
ATOM 2450 C C . PRO A 1 304 ? 20.310 7.417 -14.992 1.00 63.28 304 PRO A C 1
ATOM 2452 O O . PRO A 1 304 ? 21.458 7.812 -14.792 1.00 63.28 304 PRO A O 1
ATOM 2455 N N . GLY A 1 305 ? 20.063 6.138 -15.287 1.00 63.81 305 GLY A N 1
ATOM 2456 C CA . GLY A 1 305 ? 21.117 5.120 -15.327 1.00 63.81 305 GLY A CA 1
ATOM 2457 C C . GLY A 1 305 ? 21.543 4.654 -13.940 1.00 63.81 305 GLY A C 1
ATOM 2458 O O . GLY A 1 305 ? 22.686 4.238 -13.738 1.00 63.81 305 GLY A O 1
ATOM 2459 N N . SER A 1 306 ? 20.644 4.741 -12.965 1.00 73.62 306 SER A N 1
ATOM 2460 C CA . SER A 1 306 ? 20.845 4.124 -11.659 1.00 73.62 306 SER A CA 1
ATOM 2461 C C . SER A 1 306 ? 20.807 2.597 -11.766 1.00 73.62 306 SER A C 1
ATOM 2463 O O . SER A 1 306 ? 20.200 2.027 -12.678 1.00 73.62 306 SER A O 1
ATOM 2465 N N . THR A 1 307 ? 21.503 1.924 -10.850 1.00 76.88 307 THR A N 1
ATOM 2466 C CA . THR A 1 307 ? 21.433 0.465 -10.721 1.00 76.88 307 THR A CA 1
ATOM 2467 C C . THR A 1 307 ? 20.090 0.064 -10.120 1.00 76.88 307 THR A C 1
ATOM 2469 O O . THR A 1 307 ? 19.471 0.853 -9.402 1.00 76.88 307 THR A O 1
ATOM 2472 N N . LYS A 1 308 ? 19.663 -1.176 -10.387 1.00 79.00 308 LYS A N 1
ATOM 2473 C CA . LYS A 1 308 ? 18.440 -1.761 -9.819 1.00 79.00 308 LYS A CA 1
ATOM 2474 C C . LYS A 1 308 ? 18.374 -1.555 -8.299 1.00 79.00 308 LYS A C 1
ATOM 2476 O O . LYS A 1 308 ? 17.372 -1.051 -7.805 1.00 79.00 308 LYS A O 1
ATOM 2481 N N . ASP A 1 309 ? 19.477 -1.833 -7.604 1.00 76.19 309 ASP A N 1
ATOM 2482 C CA . ASP A 1 309 ? 19.578 -1.713 -6.144 1.00 76.19 309 ASP A CA 1
ATOM 2483 C C . ASP A 1 309 ? 19.355 -0.280 -5.653 1.00 76.19 309 ASP A C 1
ATOM 2485 O O . ASP A 1 309 ? 18.601 -0.070 -4.719 1.00 76.19 309 ASP A O 1
ATOM 2489 N N . ARG A 1 310 ? 19.911 0.737 -6.327 1.00 75.31 310 ARG A N 1
ATOM 2490 C CA . ARG A 1 310 ? 19.713 2.142 -5.922 1.00 75.31 310 ARG A CA 1
ATOM 2491 C C . ARG A 1 310 ? 18.282 2.623 -6.124 1.00 75.31 310 ARG A C 1
ATOM 2493 O O . ARG A 1 310 ? 17.802 3.452 -5.359 1.00 75.31 310 ARG A O 1
ATOM 2500 N N . ILE A 1 311 ? 17.618 2.132 -7.168 1.00 78.06 311 ILE A N 1
ATOM 2501 C CA . ILE A 1 311 ? 16.211 2.450 -7.436 1.00 78.06 311 ILE A CA 1
ATOM 2502 C C . ILE A 1 311 ? 15.331 1.755 -6.402 1.00 78.06 311 ILE A C 1
ATOM 2504 O O . ILE A 1 311 ? 14.393 2.361 -5.896 1.00 78.06 311 ILE A O 1
ATOM 2508 N N . TYR A 1 312 ? 15.665 0.510 -6.060 1.00 73.06 312 TYR A N 1
ATOM 2509 C CA . TYR A 1 312 ? 15.013 -0.223 -4.987 1.00 73.06 312 TYR A CA 1
ATOM 2510 C C . TYR A 1 312 ? 15.198 0.490 -3.644 1.00 73.06 312 TYR A C 1
ATOM 2512 O O . TYR A 1 312 ? 14.215 0.786 -2.978 1.00 73.06 312 TYR A O 1
ATOM 2520 N N . ASP A 1 313 ? 16.421 0.883 -3.294 1.00 70.62 313 ASP A N 1
ATOM 2521 C CA . ASP A 1 313 ? 16.723 1.631 -2.072 1.00 70.62 313 ASP A CA 1
ATOM 2522 C C . ASP A 1 313 ? 15.971 2.964 -2.018 1.00 70.62 313 ASP A C 1
ATOM 2524 O O . ASP A 1 313 ? 15.463 3.336 -0.967 1.00 70.62 313 ASP A O 1
ATOM 2528 N N . ALA A 1 314 ? 15.851 3.684 -3.136 1.00 71.75 314 ALA A N 1
ATOM 2529 C CA . ALA A 1 314 ? 15.091 4.930 -3.200 1.00 71.75 314 ALA A CA 1
ATOM 2530 C C . ALA A 1 314 ? 13.576 4.713 -3.083 1.00 71.75 314 ALA A C 1
ATOM 2532 O O . ALA A 1 314 ? 12.889 5.513 -2.442 1.00 71.75 314 ALA A O 1
ATOM 2533 N N . LEU A 1 315 ? 13.061 3.631 -3.674 1.00 72.56 315 LEU A N 1
ATOM 2534 C CA . LEU A 1 315 ? 11.672 3.206 -3.534 1.00 72.56 315 LEU A CA 1
ATOM 2535 C C . LEU A 1 315 ? 11.364 2.855 -2.075 1.00 72.56 315 LEU A C 1
ATOM 2537 O O . LEU A 1 315 ? 10.397 3.358 -1.517 1.00 72.56 315 LEU A O 1
ATOM 2541 N N . ILE A 1 316 ? 12.218 2.050 -1.443 1.00 66.50 316 ILE A N 1
ATOM 2542 C CA . ILE A 1 316 ? 12.108 1.626 -0.044 1.00 66.50 316 ILE A CA 1
ATOM 2543 C C . ILE A 1 316 ? 12.310 2.813 0.906 1.00 66.50 316 ILE A C 1
ATOM 2545 O O . ILE A 1 316 ? 11.539 2.982 1.840 1.00 66.50 316 ILE A O 1
ATOM 2549 N N . SER A 1 317 ? 13.273 3.697 0.652 1.00 65.00 317 SER A N 1
ATOM 2550 C CA . SER A 1 317 ? 13.505 4.900 1.463 1.00 65.00 317 SER A CA 1
ATOM 2551 C C . SER A 1 317 ? 12.308 5.859 1.433 1.00 65.00 317 SER A C 1
ATOM 2553 O O . SER A 1 317 ? 11.981 6.462 2.453 1.00 65.00 317 SER A O 1
ATOM 2555 N N . ASN A 1 318 ? 11.612 5.958 0.294 1.00 60.00 318 ASN A N 1
ATOM 2556 C CA . ASN A 1 318 ? 10.386 6.753 0.186 1.00 60.00 318 ASN A CA 1
ATOM 2557 C C . ASN A 1 318 ? 9.131 6.031 0.696 1.00 60.00 318 ASN A C 1
ATOM 2559 O O . ASN A 1 318 ? 8.210 6.705 1.153 1.00 60.00 318 ASN A O 1
ATOM 2563 N N . LEU A 1 319 ? 9.054 4.698 0.594 1.00 60.12 319 LEU A N 1
ATOM 2564 C CA . LEU A 1 319 ? 7.819 3.956 0.874 1.00 60.12 319 LEU A CA 1
ATOM 2565 C C . LEU A 1 319 ? 7.820 3.163 2.186 1.00 60.12 319 LEU A C 1
ATOM 2567 O O . LEU A 1 319 ? 6.761 3.086 2.800 1.00 60.12 319 LEU A O 1
ATOM 2571 N N . VAL A 1 320 ? 8.933 2.579 2.644 1.00 49.78 320 VAL A N 1
ATOM 2572 C CA . VAL A 1 320 ? 8.986 1.720 3.847 1.00 49.78 320 VAL A CA 1
ATOM 2573 C C . VAL A 1 320 ? 10.416 1.628 4.418 1.00 49.78 320 VAL A C 1
ATOM 2575 O O . VAL A 1 320 ? 11.246 0.862 3.933 1.00 49.78 320 VAL A O 1
ATOM 2578 N N . GLN A 1 321 ? 10.728 2.325 5.515 1.00 46.94 321 GLN A N 1
ATOM 2579 C CA . GLN A 1 321 ? 11.959 2.052 6.271 1.00 46.94 321 GLN A CA 1
ATOM 2580 C C . GLN A 1 321 ? 11.857 0.699 7.007 1.00 46.94 321 GLN A C 1
ATOM 2582 O O . GLN A 1 321 ? 11.009 0.537 7.877 1.00 46.94 321 GLN A O 1
ATOM 2587 N N . LYS A 1 322 ? 12.810 -0.205 6.712 1.00 35.75 322 LYS A N 1
ATOM 2588 C CA . LYS A 1 322 ? 13.144 -1.495 7.378 1.00 35.75 322 LYS A CA 1
ATOM 2589 C C . LYS A 1 322 ? 12.526 -2.797 6.834 1.00 35.75 322 LYS A C 1
ATOM 2591 O O . LYS A 1 322 ? 12.004 -3.601 7.591 1.00 35.75 322 LYS A O 1
ATOM 2596 N N . GLY A 1 323 ? 12.782 -3.064 5.552 1.00 45.44 323 GLY A N 1
ATOM 2597 C CA . GLY A 1 323 ? 13.373 -4.339 5.113 1.00 45.44 323 GLY A CA 1
ATOM 2598 C C . GLY A 1 323 ? 12.528 -5.615 5.205 1.00 45.44 323 GLY A C 1
ATOM 2599 O O . GLY A 1 323 ? 12.514 -6.263 6.241 1.00 45.44 323 GLY A O 1
ATOM 2600 N N . GLN A 1 324 ? 11.969 -6.015 4.057 1.00 41.97 324 GLN A N 1
ATOM 2601 C CA . GLN A 1 324 ? 12.097 -7.330 3.391 1.00 41.97 324 GLN A CA 1
ATOM 2602 C C . GLN A 1 324 ? 10.911 -7.507 2.427 1.00 41.97 324 GLN A C 1
ATOM 2604 O O . GLN A 1 324 ? 9.883 -8.079 2.771 1.00 41.97 324 GLN A O 1
ATOM 2609 N N . MET A 1 325 ? 11.059 -6.985 1.204 1.00 39.38 325 MET A N 1
ATOM 2610 C CA . MET A 1 325 ? 10.266 -7.429 0.055 1.00 39.38 325 MET A CA 1
ATOM 2611 C C . MET A 1 325 ? 11.148 -8.338 -0.805 1.00 39.38 325 MET A C 1
ATOM 2613 O O . MET A 1 325 ? 12.306 -8.007 -1.065 1.00 39.38 325 MET A O 1
ATOM 2617 N N . GLU A 1 326 ? 10.617 -9.481 -1.233 1.00 44.84 326 GLU A N 1
ATOM 2618 C CA . GLU A 1 326 ? 11.273 -10.329 -2.230 1.00 44.84 326 GLU A CA 1
ATOM 2619 C C . GLU A 1 326 ? 11.190 -9.708 -3.636 1.00 44.84 326 GLU A C 1
ATOM 2621 O O . GLU A 1 326 ? 10.309 -8.901 -3.938 1.00 44.84 326 GLU A O 1
ATOM 2626 N N . ALA A 1 327 ? 12.107 -10.110 -4.523 1.00 45.75 327 ALA A N 1
ATOM 2627 C CA . ALA A 1 327 ? 12.316 -9.551 -5.865 1.00 45.75 327 ALA A CA 1
ATOM 2628 C C . ALA A 1 327 ? 11.146 -9.742 -6.859 1.00 45.75 327 ALA A C 1
ATOM 2630 O O . ALA A 1 327 ? 11.258 -9.340 -8.018 1.00 45.75 327 ALA A O 1
ATOM 2631 N N . HIS A 1 328 ? 10.026 -10.328 -6.436 1.00 47.09 328 HIS A N 1
ATOM 2632 C CA . HIS A 1 328 ? 9.033 -10.888 -7.351 1.00 47.09 328 HIS A CA 1
ATOM 2633 C C . HIS A 1 328 ? 7.953 -9.929 -7.876 1.00 47.09 328 HIS A C 1
ATOM 2635 O O . HIS A 1 328 ? 7.157 -10.342 -8.711 1.00 47.09 328 HIS A O 1
ATOM 2641 N N . ASP A 1 329 ? 7.987 -8.638 -7.537 1.00 61.03 329 ASP A N 1
ATOM 2642 C CA . ASP A 1 329 ? 7.218 -7.618 -8.285 1.00 61.03 329 ASP A CA 1
ATOM 2643 C C . ASP A 1 329 ? 8.017 -6.333 -8.570 1.00 61.03 329 ASP A C 1
ATOM 2645 O O . ASP A 1 329 ? 7.604 -5.497 -9.371 1.00 61.03 329 ASP A O 1
ATOM 2649 N N . PHE A 1 330 ? 9.219 -6.166 -7.996 1.00 67.00 330 PHE A N 1
ATOM 2650 C CA . PHE A 1 330 ? 10.040 -4.991 -8.306 1.00 67.00 330 PHE A CA 1
ATOM 2651 C C . PHE A 1 330 ? 10.533 -5.011 -9.753 1.00 67.00 330 PHE A C 1
ATOM 2653 O O . PHE A 1 330 ? 10.504 -3.977 -10.409 1.00 67.00 330 PHE A O 1
ATOM 2660 N N . ASP A 1 331 ? 10.924 -6.170 -10.288 1.00 70.50 331 ASP A N 1
ATOM 2661 C CA . ASP A 1 331 ? 11.348 -6.265 -11.688 1.00 70.50 331 ASP A CA 1
ATOM 2662 C C . ASP A 1 331 ? 10.206 -5.988 -12.663 1.00 70.50 331 ASP A C 1
ATOM 2664 O O . ASP A 1 331 ? 10.400 -5.276 -13.647 1.00 70.50 331 ASP A O 1
ATOM 2668 N N . ALA A 1 332 ? 9.006 -6.509 -12.397 1.00 70.56 332 ALA A N 1
ATOM 2669 C CA . ALA A 1 332 ? 7.837 -6.263 -13.235 1.00 70.56 332 ALA A CA 1
ATOM 2670 C C . ALA A 1 332 ? 7.392 -4.793 -13.152 1.00 70.56 332 ALA A C 1
ATOM 2672 O O . ALA A 1 332 ? 7.122 -4.164 -14.180 1.00 70.56 332 ALA A O 1
ATOM 2673 N N . LEU A 1 333 ? 7.386 -4.214 -11.948 1.00 72.94 333 LEU A N 1
ATOM 2674 C CA . LEU A 1 333 ? 7.101 -2.801 -11.718 1.00 72.94 333 LEU A CA 1
ATOM 2675 C C . LEU A 1 333 ? 8.135 -1.897 -12.398 1.00 72.94 333 LEU A C 1
ATOM 2677 O O . LEU A 1 333 ? 7.754 -0.993 -13.145 1.00 72.94 333 LEU A O 1
ATOM 2681 N N . LEU A 1 334 ? 9.425 -2.162 -12.195 1.00 76.94 334 LEU A N 1
ATOM 2682 C CA . LEU A 1 334 ? 10.524 -1.402 -12.778 1.00 76.94 334 LEU A CA 1
ATOM 2683 C C . LEU A 1 334 ? 10.500 -1.508 -14.302 1.00 76.94 334 LEU A C 1
ATOM 2685 O O . LEU A 1 334 ? 10.516 -0.479 -14.968 1.00 76.94 334 LEU A O 1
ATOM 2689 N N . ARG A 1 335 ? 10.319 -2.709 -14.867 1.00 80.19 335 ARG A N 1
ATOM 2690 C CA . ARG A 1 335 ? 10.129 -2.899 -16.316 1.00 80.19 335 ARG A CA 1
ATOM 2691 C C . ARG A 1 335 ? 8.858 -2.250 -16.842 1.00 80.19 335 ARG A C 1
ATOM 2693 O O . ARG A 1 335 ? 8.789 -1.959 -18.032 1.00 80.19 335 ARG A O 1
ATOM 2700 N N . SER A 1 336 ? 7.841 -2.002 -16.016 1.00 75.88 336 SER A N 1
ATOM 2701 C CA . SER A 1 336 ? 6.648 -1.284 -16.477 1.00 75.88 336 SER A CA 1
ATOM 2702 C C . SER A 1 336 ? 6.921 0.202 -16.747 1.00 75.88 336 SER A C 1
ATOM 2704 O O . SER A 1 336 ? 6.290 0.767 -17.634 1.00 75.88 336 SER A O 1
ATOM 2706 N N . VAL A 1 337 ? 7.898 0.805 -16.059 1.00 71.50 337 VAL A N 1
ATOM 2707 C CA . VAL A 1 337 ? 8.199 2.250 -16.118 1.00 71.50 337 VAL A CA 1
ATOM 2708 C C . VAL A 1 337 ? 9.547 2.549 -16.798 1.00 71.50 337 VAL A C 1
ATOM 2710 O O . VAL A 1 337 ? 9.739 3.619 -17.376 1.00 71.50 337 VAL A O 1
ATOM 2713 N N . ALA A 1 338 ? 10.479 1.599 -16.767 1.00 71.12 338 ALA A N 1
ATOM 2714 C CA . ALA A 1 338 ? 11.867 1.766 -17.171 1.00 71.12 338 ALA A CA 1
ATOM 2715 C C . ALA A 1 338 ? 12.374 0.611 -18.052 1.00 71.12 338 ALA A C 1
ATOM 2717 O O . ALA A 1 338 ? 11.835 -0.497 -18.039 1.00 71.12 338 ALA A O 1
ATOM 2718 N N . GLU A 1 339 ? 13.417 0.880 -18.833 1.00 75.12 339 GLU A N 1
ATOM 2719 C CA . GLU A 1 339 ? 14.138 -0.090 -19.660 1.00 75.12 339 GLU A CA 1
ATOM 2720 C C . GLU A 1 339 ? 15.558 -0.295 -19.123 1.00 75.12 339 GLU A C 1
ATOM 2722 O O . GLU A 1 339 ? 16.226 0.645 -18.677 1.00 75.12 339 GLU A O 1
ATOM 2727 N N . GLU A 1 340 ? 15.999 -1.552 -19.144 1.00 79.00 340 GLU A N 1
ATOM 2728 C CA . GLU A 1 340 ? 17.321 -1.978 -18.700 1.00 79.00 340 GLU A CA 1
ATOM 2729 C C . GLU A 1 340 ? 18.318 -1.895 -19.860 1.00 79.00 340 GLU A C 1
ATOM 2731 O O . GLU A 1 340 ? 18.087 -2.436 -20.940 1.00 79.00 340 GLU A O 1
ATOM 2736 N N . VAL A 1 341 ? 19.458 -1.252 -19.622 1.00 66.81 341 VAL A N 1
ATOM 2737 C CA . VAL A 1 341 ? 20.593 -1.202 -20.543 1.00 66.81 341 VAL A CA 1
ATOM 2738 C C . VAL A 1 341 ? 21.779 -1.886 -19.883 1.00 66.81 341 VAL A C 1
ATOM 2740 O O . VAL A 1 341 ? 22.260 -1.467 -18.828 1.00 66.81 341 VAL A O 1
ATOM 2743 N N . GLN A 1 342 ? 22.271 -2.936 -20.528 1.00 68.94 342 GLN A N 1
ATOM 2744 C CA . GLN A 1 342 ? 23.425 -3.702 -20.079 1.00 68.94 342 GLN A CA 1
ATOM 2745 C C . GLN A 1 342 ? 24.717 -3.100 -20.640 1.00 68.94 342 GLN A C 1
ATOM 2747 O O . GLN A 1 342 ? 24.879 -2.978 -21.854 1.00 68.94 342 GLN A O 1
ATOM 2752 N N . GLN A 1 343 ? 25.646 -2.720 -19.760 1.00 53.62 343 GLN A N 1
ATOM 2753 C CA . GLN A 1 343 ? 26.961 -2.211 -20.151 1.00 53.62 343 GLN A CA 1
ATOM 2754 C C . GLN A 1 343 ? 28.062 -3.197 -19.744 1.00 53.62 343 GLN A C 1
ATOM 2756 O O . GLN A 1 343 ? 28.150 -3.554 -18.566 1.00 53.62 343 GLN A O 1
ATOM 2761 N N . PRO A 1 344 ? 28.931 -3.633 -20.673 1.00 48.25 344 PRO A N 1
ATOM 2762 C CA . PRO A 1 344 ? 30.081 -4.452 -20.322 1.00 48.25 344 PRO A CA 1
ATOM 2763 C C . PRO A 1 344 ? 31.120 -3.594 -19.590 1.00 48.25 344 PRO A C 1
ATOM 2765 O O . PRO A 1 344 ? 31.716 -2.686 -20.170 1.00 48.25 344 PRO A O 1
ATOM 2768 N N . VAL A 1 345 ? 31.366 -3.893 -18.314 1.00 49.69 345 VAL A N 1
ATOM 2769 C CA . VAL A 1 345 ? 32.428 -3.262 -17.526 1.00 49.69 345 VAL A CA 1
ATOM 2770 C C . VAL A 1 345 ? 33.644 -4.181 -17.557 1.00 49.69 345 VAL A C 1
ATOM 2772 O O . VAL A 1 345 ? 33.691 -5.208 -16.880 1.00 49.69 345 VAL A O 1
ATOM 2775 N N . LYS A 1 346 ? 34.656 -3.824 -18.354 1.00 46.12 346 LYS A N 1
ATOM 2776 C CA . LYS A 1 346 ? 35.969 -4.477 -18.274 1.00 46.12 346 LYS A CA 1
ATOM 2777 C C . LYS A 1 346 ? 36.798 -3.790 -17.195 1.00 46.12 346 LYS A C 1
ATOM 2779 O O . LYS A 1 346 ? 37.284 -2.685 -17.407 1.00 46.12 346 LYS A O 1
ATOM 2784 N N . LYS A 1 347 ? 36.980 -4.461 -16.052 1.00 42.62 347 LYS A N 1
ATOM 2785 C CA . LYS A 1 347 ? 38.037 -4.100 -15.092 1.00 42.62 347 LYS A CA 1
ATOM 2786 C C . LYS A 1 347 ? 39.425 -4.504 -15.605 1.00 42.62 347 LYS A C 1
ATOM 2788 O O . LYS A 1 347 ? 40.378 -3.823 -15.265 1.00 42.62 347 LYS A O 1
ATOM 2793 N N . ASN A 1 348 ? 39.522 -5.541 -16.450 1.00 43.62 348 ASN A N 1
ATOM 2794 C CA . ASN A 1 348 ? 40.753 -5.984 -17.112 1.00 43.62 348 ASN A CA 1
ATOM 2795 C C . ASN A 1 348 ? 40.471 -6.621 -18.494 1.00 43.62 348 ASN A C 1
ATOM 2797 O O . ASN A 1 348 ? 39.370 -7.133 -18.712 1.00 43.62 348 ASN A O 1
ATOM 2801 N N . PRO A 1 349 ? 41.440 -6.631 -19.435 1.00 46.06 349 PRO A N 1
ATOM 2802 C CA . PRO A 1 349 ? 41.257 -7.170 -20.790 1.00 46.06 349 PRO A CA 1
ATOM 2803 C C . PRO A 1 349 ? 41.071 -8.695 -20.889 1.00 46.06 349 PRO A C 1
ATOM 2805 O O . PRO A 1 349 ? 40.678 -9.161 -21.957 1.00 46.06 349 PRO A O 1
ATOM 2808 N N . PHE A 1 350 ? 41.336 -9.449 -19.814 1.00 40.75 350 PHE A N 1
ATOM 2809 C CA . PHE A 1 350 ? 41.499 -10.912 -19.839 1.00 40.75 350 PHE A CA 1
ATOM 2810 C C . PHE A 1 350 ? 40.512 -11.709 -18.967 1.00 40.75 350 PHE A C 1
ATOM 2812 O O . PHE A 1 350 ? 40.593 -12.931 -18.945 1.00 40.75 350 PHE A O 1
ATOM 2819 N N . GLU A 1 351 ? 39.568 -11.063 -18.279 1.00 39.62 351 GLU A N 1
ATOM 2820 C CA . GLU A 1 351 ? 38.544 -11.758 -17.484 1.00 39.62 351 GLU A CA 1
ATOM 2821 C C . GLU A 1 351 ? 37.138 -11.478 -18.019 1.00 39.62 351 GLU A C 1
ATOM 2823 O O . GLU A 1 351 ? 36.861 -10.394 -18.546 1.00 39.62 351 GLU A O 1
ATOM 2828 N N . ASN A 1 352 ? 36.254 -12.474 -17.888 1.00 40.12 352 ASN A N 1
ATOM 2829 C CA . ASN A 1 352 ? 34.860 -12.392 -18.317 1.00 40.12 352 ASN A 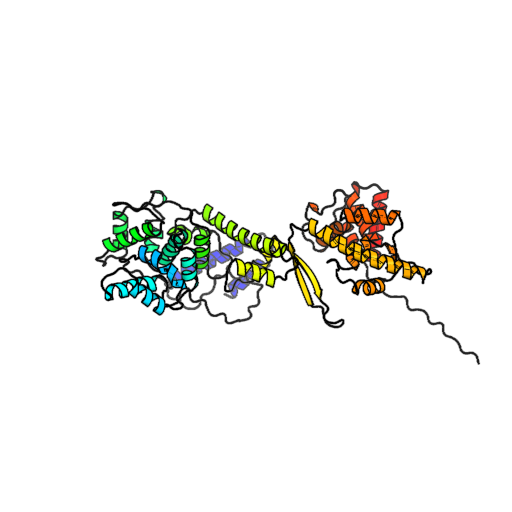CA 1
ATOM 2830 C C . ASN A 1 352 ? 34.191 -11.153 -17.706 1.00 40.12 352 ASN A C 1
ATOM 2832 O O . ASN A 1 352 ? 34.158 -10.958 -16.492 1.00 40.12 352 ASN A O 1
ATOM 2836 N N . SER A 1 353 ? 33.695 -10.291 -18.590 1.00 44.75 353 SER A N 1
ATOM 2837 C CA . SER A 1 353 ? 33.159 -8.969 -18.283 1.00 44.75 353 SER A CA 1
ATOM 2838 C C . SER A 1 353 ? 31.971 -9.041 -17.327 1.00 44.75 353 SER A C 1
ATOM 2840 O O . SER A 1 353 ? 30.960 -9.663 -17.656 1.00 44.75 353 SER A O 1
ATOM 2842 N N . HIS A 1 354 ? 32.034 -8.325 -16.203 1.00 50.66 354 HIS A N 1
ATOM 2843 C CA . HIS A 1 354 ? 30.831 -8.037 -15.429 1.00 50.66 354 HIS A CA 1
ATOM 2844 C C . HIS A 1 354 ? 29.925 -7.121 -16.261 1.00 50.66 354 HIS A C 1
ATOM 2846 O O . HIS A 1 354 ? 30.331 -6.034 -16.680 1.00 50.66 354 HIS A O 1
ATOM 2852 N N . VAL A 1 355 ? 28.699 -7.568 -16.522 1.00 57.25 355 VAL A N 1
ATOM 2853 C CA . VAL A 1 355 ? 27.657 -6.751 -17.144 1.00 57.25 355 VAL A CA 1
ATOM 2854 C C . VAL A 1 355 ? 26.990 -5.933 -16.042 1.00 57.25 355 VAL A C 1
ATOM 2856 O O . VAL A 1 355 ? 26.456 -6.500 -15.093 1.00 57.25 355 VAL A O 1
ATOM 2859 N N . GLN A 1 356 ? 27.054 -4.603 -16.131 1.00 60.31 356 GLN A N 1
ATOM 2860 C CA . GLN A 1 356 ? 26.353 -3.716 -15.206 1.00 60.31 356 GLN A CA 1
ATOM 2861 C C . GLN A 1 356 ? 25.036 -3.253 -15.835 1.00 60.31 356 GLN A C 1
ATOM 2863 O O . GLN A 1 356 ? 25.035 -2.605 -16.883 1.00 60.31 356 GLN A O 1
ATOM 2868 N N . SER A 1 357 ? 23.926 -3.560 -15.168 1.00 70.88 357 SER A N 1
ATOM 2869 C CA . SER A 1 357 ? 22.582 -3.141 -15.570 1.00 70.88 357 SER A CA 1
ATOM 2870 C C . SER A 1 357 ? 22.276 -1.717 -15.105 1.00 70.88 357 SER A C 1
ATOM 2872 O O . SER A 1 357 ? 22.385 -1.390 -13.918 1.00 70.88 357 SER A O 1
ATOM 2874 N N . ARG A 1 358 ? 21.889 -0.857 -16.049 1.00 74.19 358 ARG A N 1
ATOM 2875 C CA . ARG A 1 358 ? 21.566 0.563 -15.853 1.00 74.19 358 ARG A CA 1
ATOM 2876 C C . ARG A 1 358 ? 20.136 0.814 -16.323 1.00 74.19 358 ARG A C 1
ATOM 2878 O O . ARG A 1 358 ? 19.804 0.439 -17.440 1.00 74.19 358 ARG A O 1
ATOM 2885 N N . TRP A 1 359 ? 19.298 1.447 -15.505 1.00 75.12 359 TRP A N 1
ATOM 2886 C CA . TRP A 1 359 ? 17.872 1.625 -15.813 1.00 75.12 359 TRP A CA 1
ATOM 2887 C C . TRP A 1 359 ? 17.516 3.069 -16.171 1.00 75.12 359 TRP A C 1
ATOM 2889 O O . TRP A 1 359 ? 18.045 4.017 -15.583 1.00 75.12 359 TRP A O 1
ATOM 2899 N N . TYR A 1 360 ? 16.596 3.232 -17.122 1.00 68.12 360 TYR A N 1
ATOM 2900 C CA . TYR A 1 360 ? 16.156 4.532 -17.644 1.00 68.12 360 TYR A CA 1
ATOM 2901 C C . TYR A 1 360 ? 14.650 4.553 -17.897 1.00 68.12 360 TYR A C 1
ATOM 2903 O O . TYR A 1 360 ? 14.084 3.524 -18.240 1.00 68.12 360 TYR A O 1
ATOM 2911 N N . LEU A 1 361 ? 14.000 5.713 -17.768 1.00 68.69 361 LEU A N 1
ATOM 2912 C CA . LEU A 1 361 ? 12.560 5.837 -18.013 1.00 68.69 361 LEU A CA 1
ATOM 2913 C C . LEU A 1 361 ? 12.192 5.595 -19.474 1.00 68.69 361 LEU A C 1
ATOM 2915 O O . LEU A 1 361 ? 12.861 6.079 -20.383 1.00 68.69 361 LEU A O 1
ATOM 2919 N N . LYS A 1 362 ? 11.070 4.904 -19.678 1.00 69.44 362 LYS A N 1
ATOM 2920 C CA . LYS A 1 362 ? 10.471 4.687 -21.001 1.00 69.44 362 LYS A CA 1
ATOM 2921 C C . LYS A 1 362 ? 9.935 5.977 -21.620 1.00 69.44 362 LYS A C 1
ATOM 2923 O O . LYS A 1 362 ? 10.063 6.188 -22.818 1.00 69.44 362 LYS A O 1
ATOM 2928 N N . GLU A 1 363 ? 9.351 6.841 -20.793 1.00 52.78 363 GLU A N 1
ATOM 2929 C CA . GLU A 1 363 ? 8.651 8.066 -21.208 1.00 52.78 363 GLU A CA 1
ATOM 2930 C C . GLU A 1 363 ? 9.611 9.200 -21.635 1.00 52.78 363 GLU A C 1
ATOM 2932 O O . GLU A 1 363 ? 9.181 10.159 -22.267 1.00 52.78 363 GLU A O 1
ATOM 2937 N N . SER A 1 364 ? 10.916 9.094 -21.345 1.00 46.03 364 SER A N 1
ATOM 2938 C CA . SER A 1 364 ? 11.925 10.101 -21.716 1.00 46.03 364 SER A CA 1
ATOM 2939 C C . SER A 1 364 ? 12.770 9.732 -22.941 1.00 46.03 364 SER A C 1
ATOM 2941 O O . SER A 1 364 ? 13.733 10.441 -23.238 1.00 46.03 364 SER A O 1
ATOM 2943 N N . ALA A 1 365 ? 12.412 8.668 -23.672 1.00 47.81 365 ALA A N 1
ATOM 2944 C CA . ALA A 1 365 ? 13.179 8.149 -24.808 1.00 47.81 365 ALA A CA 1
ATOM 2945 C C . ALA A 1 365 ? 13.570 9.237 -25.832 1.00 47.81 365 ALA A C 1
ATOM 2947 O O . ALA A 1 365 ? 14.740 9.321 -26.203 1.00 47.81 365 ALA A O 1
ATOM 2948 N N . ASP A 1 366 ? 12.648 10.137 -26.186 1.00 44.75 366 ASP A N 1
ATOM 2949 C CA . ASP A 1 366 ? 12.855 11.137 -27.247 1.00 44.75 366 ASP A CA 1
ATOM 2950 C C . ASP A 1 366 ? 13.743 12.326 -26.822 1.00 44.75 366 ASP A C 1
ATOM 2952 O O . ASP A 1 366 ? 14.469 12.911 -27.630 1.00 44.75 366 ASP A O 1
ATOM 2956 N N . GLN A 1 367 ? 13.708 12.721 -25.543 1.00 49.19 367 GLN A N 1
ATOM 2957 C CA . GLN A 1 367 ? 14.578 13.788 -25.017 1.00 49.19 367 GLN A CA 1
ATOM 2958 C C . GLN A 1 367 ? 15.999 13.273 -24.760 1.00 49.19 367 GLN A C 1
ATOM 2960 O O . GLN A 1 367 ? 16.981 13.987 -24.974 1.00 49.19 367 GLN A O 1
ATOM 2965 N N . LEU A 1 368 ? 16.107 12.009 -24.356 1.00 52.97 368 LEU A N 1
ATOM 2966 C CA . LEU A 1 368 ? 17.365 11.296 -24.167 1.00 52.97 368 LEU A CA 1
ATOM 2967 C C . LEU A 1 368 ? 18.051 11.013 -25.506 1.00 52.97 368 LEU A C 1
ATOM 2969 O O . LEU A 1 368 ? 19.267 11.119 -25.602 1.00 52.97 368 LEU A O 1
ATOM 2973 N N . GLU A 1 369 ? 17.276 10.717 -26.549 1.00 57.22 369 GLU A N 1
ATOM 2974 C CA . GLU A 1 369 ? 17.769 10.459 -27.899 1.00 57.22 369 GLU A CA 1
ATOM 2975 C C . GLU A 1 369 ? 18.549 11.644 -28.475 1.00 57.22 369 GLU A C 1
ATOM 2977 O O . GLU A 1 369 ? 19.656 11.440 -28.971 1.00 57.22 369 GLU A O 1
ATOM 2982 N N . ARG A 1 370 ? 18.051 12.879 -28.319 1.00 59.97 370 ARG A N 1
ATOM 2983 C CA . ARG A 1 370 ? 18.771 14.084 -28.775 1.00 59.97 370 ARG A CA 1
ATOM 2984 C C . ARG A 1 370 ? 20.068 14.330 -28.003 1.00 59.97 370 ARG A C 1
ATOM 2986 O O . ARG A 1 370 ? 21.080 14.691 -28.598 1.00 59.97 370 ARG A O 1
ATOM 2993 N N . ALA A 1 371 ? 20.052 14.127 -26.685 1.00 62.22 371 ALA A N 1
ATOM 2994 C CA . ALA A 1 371 ? 21.239 14.297 -25.848 1.00 62.22 371 ALA A CA 1
ATOM 2995 C C . ALA A 1 371 ? 22.310 13.232 -26.142 1.00 62.22 371 ALA A C 1
ATOM 2997 O O . ALA A 1 371 ? 23.500 13.533 -26.150 1.00 62.22 371 ALA A O 1
ATOM 2998 N N . GLU A 1 372 ? 21.899 11.993 -26.416 1.00 72.62 372 GLU A N 1
ATOM 2999 C CA . GLU A 1 372 ? 22.802 10.914 -26.824 1.00 72.62 372 GLU A CA 1
ATOM 3000 C C . GLU A 1 372 ? 23.321 11.115 -28.253 1.00 72.62 372 GLU A C 1
ATOM 3002 O O . GLU A 1 372 ? 24.502 10.888 -28.504 1.00 72.62 372 GLU A O 1
ATOM 3007 N N . GLN A 1 373 ? 22.487 11.616 -29.169 1.00 74.69 373 GLN A N 1
ATOM 3008 C CA . GLN A 1 373 ? 22.901 11.961 -30.529 1.00 74.69 373 GLN A CA 1
ATOM 3009 C C . GLN A 1 373 ? 23.979 13.051 -30.534 1.00 74.69 373 GLN A C 1
ATOM 3011 O O . GLN A 1 373 ? 24.959 12.915 -31.254 1.00 74.69 373 GLN A O 1
ATOM 3016 N N . ALA A 1 374 ? 23.893 14.056 -29.656 1.00 78.56 374 ALA A N 1
ATOM 3017 C CA . ALA A 1 374 ? 24.944 15.070 -29.524 1.00 78.56 374 ALA A CA 1
ATOM 3018 C C . ALA A 1 374 ? 26.311 14.472 -29.120 1.00 78.56 374 ALA A C 1
ATOM 3020 O O . ALA A 1 374 ? 27.364 14.934 -29.567 1.00 78.56 374 ALA A O 1
ATOM 3021 N N . LYS A 1 375 ? 26.311 13.412 -28.301 1.00 82.69 375 LYS A N 1
ATOM 3022 C CA . LYS A 1 375 ? 27.536 12.682 -27.931 1.00 82.69 375 LYS A CA 1
ATOM 3023 C C . LYS A 1 375 ? 28.047 11.814 -29.080 1.00 82.69 375 LYS A C 1
ATOM 3025 O O . LYS A 1 375 ? 29.258 11.723 -29.283 1.00 82.69 375 LYS A O 1
ATOM 3030 N N . GLU A 1 376 ? 27.141 11.195 -29.840 1.00 85.00 376 GLU A N 1
ATOM 3031 C CA . GLU A 1 376 ? 27.471 10.480 -31.080 1.00 85.00 376 GLU A CA 1
ATOM 3032 C C . GLU A 1 376 ? 28.086 11.435 -32.114 1.00 85.00 376 GLU A C 1
ATOM 3034 O O . GLU A 1 376 ? 29.136 11.120 -32.666 1.00 85.00 376 GLU A O 1
ATOM 3039 N N . ASP A 1 377 ? 27.531 12.637 -32.288 1.00 84.94 377 ASP A N 1
ATOM 3040 C CA . ASP A 1 377 ? 28.045 13.676 -33.187 1.00 84.94 377 ASP A CA 1
ATOM 3041 C C . ASP A 1 377 ? 29.464 14.115 -32.796 1.00 84.94 377 ASP A C 1
ATOM 3043 O O . ASP A 1 377 ? 30.358 14.189 -33.644 1.00 84.94 377 ASP A O 1
ATOM 3047 N N . ALA A 1 378 ? 29.707 14.348 -31.501 1.00 84.69 378 ALA A N 1
ATOM 3048 C CA . ALA A 1 378 ? 31.030 14.706 -30.992 1.00 84.69 378 ALA A CA 1
ATOM 3049 C C . ALA A 1 378 ? 32.055 13.572 -31.193 1.00 84.69 378 ALA A C 1
ATOM 3051 O O . ALA A 1 378 ? 33.187 13.810 -31.633 1.00 84.69 378 ALA A O 1
ATOM 3052 N N . GLY A 1 379 ? 31.656 12.326 -30.913 1.00 86.94 379 GLY A N 1
ATOM 3053 C CA . GLY A 1 379 ? 32.471 11.139 -31.166 1.00 86.94 379 GLY A CA 1
ATOM 3054 C C . GLY A 1 379 ? 32.781 10.957 -32.654 1.00 86.94 379 GLY A C 1
ATOM 3055 O O . GLY A 1 379 ? 33.930 10.709 -33.026 1.00 86.94 379 GLY A O 1
ATOM 3056 N N . ALA A 1 380 ? 31.780 11.141 -33.514 1.00 89.19 380 ALA A N 1
ATOM 3057 C CA . ALA A 1 380 ? 31.907 11.042 -34.959 1.00 89.19 380 ALA A CA 1
ATOM 3058 C C . ALA A 1 380 ? 32.837 12.116 -35.525 1.00 89.19 380 ALA A C 1
ATOM 3060 O O . ALA A 1 380 ? 33.693 11.797 -36.344 1.00 89.19 380 ALA A O 1
ATOM 3061 N N . ALA A 1 381 ? 32.742 13.364 -35.058 1.00 88.38 381 ALA A N 1
ATOM 3062 C CA . ALA A 1 381 ? 33.630 14.442 -35.492 1.00 88.38 381 ALA A CA 1
ATOM 3063 C C . ALA A 1 381 ? 35.107 14.111 -35.214 1.00 88.38 381 ALA A C 1
ATOM 3065 O O . ALA A 1 381 ? 35.971 14.295 -36.078 1.00 88.38 381 ALA A O 1
ATOM 3066 N N . ARG A 1 382 ? 35.399 13.542 -34.037 1.00 89.12 382 ARG A N 1
ATOM 3067 C CA . ARG A 1 382 ? 36.752 13.090 -33.681 1.00 89.12 382 ARG A CA 1
ATOM 3068 C C . ARG A 1 382 ? 37.240 11.967 -34.598 1.00 89.12 382 ARG A C 1
ATOM 3070 O O . ARG A 1 382 ? 38.362 12.038 -35.100 1.00 89.12 382 ARG A O 1
ATOM 3077 N N . LEU A 1 383 ? 36.409 10.953 -34.840 1.00 91.81 383 LEU A N 1
ATOM 3078 C CA . LEU A 1 383 ? 36.764 9.835 -35.720 1.00 91.81 383 LEU A CA 1
ATOM 3079 C C . LEU A 1 383 ? 36.901 10.264 -37.184 1.00 91.81 383 LEU A C 1
ATOM 3081 O O . LEU A 1 383 ? 37.801 9.794 -37.873 1.00 91.81 383 LEU A O 1
ATOM 3085 N N . ALA A 1 384 ? 36.079 11.203 -37.648 1.00 90.88 384 ALA A N 1
ATOM 3086 C CA . ALA A 1 384 ? 36.154 11.749 -38.997 1.00 90.88 384 ALA A CA 1
ATOM 3087 C C . ALA A 1 384 ? 37.488 12.465 -39.249 1.00 90.88 384 ALA A C 1
ATOM 3089 O O . ALA A 1 384 ? 38.089 12.289 -40.311 1.00 90.88 384 ALA A O 1
ATOM 3090 N N . ASN A 1 385 ? 37.978 13.230 -38.266 1.00 91.19 385 ASN A N 1
ATOM 3091 C CA . ASN A 1 385 ? 39.298 13.857 -38.336 1.00 91.19 385 ASN A CA 1
ATOM 3092 C C . ASN A 1 385 ? 40.410 12.805 -38.423 1.00 91.19 385 ASN A C 1
ATOM 3094 O O . ASN A 1 385 ? 41.281 12.907 -39.285 1.00 91.19 385 ASN A O 1
ATOM 3098 N N . PHE A 1 386 ? 40.337 11.755 -37.600 1.00 91.94 386 PHE A N 1
ATOM 3099 C CA . PHE A 1 386 ? 41.306 10.663 -37.642 1.00 91.94 386 PHE A CA 1
ATOM 3100 C C . PHE A 1 386 ? 41.306 9.921 -38.986 1.00 91.94 386 PHE A C 1
ATOM 3102 O O . PHE A 1 386 ? 42.369 9.738 -39.574 1.00 91.94 386 PHE A O 1
ATOM 3109 N N . ILE A 1 387 ? 40.132 9.551 -39.516 1.00 91.38 387 ILE A N 1
ATOM 3110 C CA . ILE A 1 387 ? 40.012 8.891 -40.827 1.00 91.38 387 ILE A CA 1
ATOM 3111 C C . ILE A 1 387 ? 40.631 9.766 -41.920 1.00 91.38 387 ILE A C 1
ATOM 3113 O O . ILE A 1 387 ? 41.387 9.274 -42.756 1.00 91.38 387 ILE A O 1
ATOM 3117 N N . ARG A 1 388 ? 40.363 11.077 -41.893 1.00 92.12 388 ARG A N 1
ATOM 3118 C CA . ARG A 1 388 ? 40.920 12.028 -42.861 1.00 92.12 388 ARG A CA 1
ATOM 3119 C C . ARG A 1 388 ? 42.446 12.066 -42.817 1.00 92.12 388 ARG A C 1
ATOM 3121 O O . ARG A 1 388 ? 43.089 12.032 -43.863 1.00 92.12 388 ARG A O 1
ATOM 3128 N N . GLU A 1 389 ? 43.032 12.137 -41.625 1.00 91.12 389 GLU A N 1
ATOM 3129 C CA . GLU A 1 389 ? 44.489 12.141 -41.467 1.00 91.12 389 GLU A CA 1
ATOM 3130 C C . GLU A 1 389 ? 45.128 10.803 -41.847 1.00 91.12 389 GLU A C 1
ATOM 3132 O O . GLU A 1 389 ? 46.188 10.789 -42.475 1.00 91.12 389 GLU A O 1
ATOM 3137 N N . TYR A 1 390 ? 44.481 9.691 -41.494 1.00 89.88 390 TYR A N 1
ATOM 3138 C CA . TYR A 1 390 ? 44.938 8.343 -41.816 1.00 89.88 390 TYR A CA 1
ATOM 3139 C C . TYR A 1 390 ? 45.007 8.135 -43.331 1.00 89.88 390 TYR A C 1
ATOM 3141 O O . TYR A 1 390 ? 46.056 7.757 -43.850 1.00 89.88 390 TYR A O 1
ATOM 3149 N N . LEU A 1 391 ? 43.929 8.464 -44.051 1.00 89.69 391 LEU A N 1
ATOM 3150 C CA . LEU A 1 391 ? 43.853 8.307 -45.506 1.00 89.69 391 LEU A CA 1
ATOM 3151 C C . LEU A 1 391 ? 44.767 9.287 -46.253 1.00 89.69 391 LEU A C 1
ATOM 3153 O O . LEU A 1 391 ? 45.318 8.939 -47.292 1.00 89.69 391 LEU A O 1
ATOM 3157 N N . LYS A 1 392 ? 45.019 10.485 -45.707 1.00 89.94 392 LYS A N 1
ATOM 3158 C CA . LYS A 1 392 ? 46.004 11.418 -46.283 1.00 89.94 392 LYS A CA 1
ATOM 3159 C C . LYS A 1 392 ? 47.429 10.855 -46.246 1.00 89.94 392 LYS A C 1
ATOM 3161 O O . LYS A 1 392 ? 48.214 11.124 -47.150 1.00 89.94 392 LYS A O 1
ATOM 3166 N N . LYS A 1 393 ? 47.773 10.112 -45.190 1.00 88.94 393 LYS A N 1
ATOM 3167 C CA . LYS A 1 393 ? 49.090 9.474 -45.027 1.00 88.94 393 LYS A CA 1
ATOM 3168 C C . LYS A 1 393 ? 49.200 8.142 -45.775 1.00 88.94 393 LYS A C 1
ATOM 3170 O O . LYS A 1 393 ? 50.316 7.680 -45.984 1.00 88.94 393 LYS A O 1
ATOM 3175 N N . ARG A 1 394 ? 48.065 7.532 -46.124 1.00 87.00 394 ARG A N 1
ATOM 3176 C CA . ARG A 1 394 ? 47.948 6.202 -46.736 1.00 87.00 394 ARG A CA 1
ATOM 3177 C C . ARG A 1 394 ? 46.875 6.201 -47.836 1.00 87.00 394 ARG A C 1
ATOM 3179 O O . ARG A 1 394 ? 45.796 5.640 -47.628 1.00 87.00 394 ARG A O 1
ATOM 3186 N N . PRO A 1 395 ? 47.125 6.871 -48.975 1.00 83.69 395 PRO A N 1
ATOM 3187 C CA . PRO A 1 395 ? 46.147 6.998 -50.059 1.00 83.69 395 PRO A CA 1
ATOM 3188 C C . PRO A 1 395 ? 45.790 5.663 -50.735 1.00 83.69 395 PRO A C 1
ATOM 3190 O O . PRO A 1 395 ? 44.766 5.570 -51.402 1.00 83.69 395 PRO A O 1
ATOM 3193 N N . GLU A 1 396 ? 46.610 4.627 -50.564 1.00 82.69 396 GLU A N 1
ATOM 3194 C CA . GLU A 1 396 ? 46.386 3.269 -51.066 1.00 82.69 396 GLU A CA 1
ATOM 3195 C C . GLU A 1 396 ? 45.296 2.490 -50.309 1.00 82.69 396 GLU A C 1
ATOM 3197 O O . GLU A 1 396 ? 44.842 1.445 -50.780 1.00 82.69 396 GLU A O 1
ATOM 3202 N N . HIS A 1 397 ? 44.866 2.977 -49.142 1.00 84.25 397 HIS A N 1
ATOM 3203 C CA . HIS A 1 397 ? 43.811 2.354 -48.352 1.00 84.25 397 HIS A CA 1
ATOM 3204 C C . HIS A 1 397 ? 42.435 2.945 -48.685 1.00 84.25 397 HIS A C 1
ATOM 3206 O O . HIS A 1 397 ? 42.244 4.155 -48.695 1.00 84.25 397 HIS A O 1
ATOM 3212 N N . GLU A 1 398 ? 41.442 2.076 -48.883 1.00 83.56 398 GLU A N 1
ATOM 3213 C CA . GLU A 1 398 ? 40.049 2.479 -49.141 1.00 83.56 398 GLU A CA 1
ATOM 3214 C C . GLU A 1 398 ? 39.343 3.020 -47.878 1.00 83.56 398 GLU A C 1
ATOM 3216 O O . GLU A 1 398 ? 38.412 3.820 -47.962 1.00 83.56 398 GLU A O 1
ATOM 3221 N N . GLY A 1 399 ? 39.784 2.595 -46.689 1.00 89.62 399 GLY A N 1
ATOM 3222 C CA . GLY A 1 399 ? 39.180 2.950 -45.406 1.00 89.62 399 GLY A CA 1
ATOM 3223 C C . GLY A 1 399 ? 40.011 2.491 -44.206 1.00 89.62 399 GLY A C 1
ATOM 3224 O O . GLY A 1 399 ? 41.057 1.857 -44.352 1.00 89.62 399 GLY A O 1
ATOM 3225 N N . VAL A 1 400 ? 39.522 2.796 -43.003 1.00 89.81 400 VAL A N 1
ATOM 3226 C CA . VAL A 1 400 ? 40.175 2.496 -41.718 1.00 89.81 400 VAL A CA 1
ATOM 3227 C C . VAL A 1 400 ? 39.534 1.283 -41.041 1.00 89.81 400 VAL A C 1
ATOM 3229 O O . VAL A 1 400 ? 38.315 1.109 -41.079 1.00 89.81 400 VAL A O 1
ATOM 3232 N N . HIS A 1 401 ? 40.336 0.424 -40.410 1.00 89.69 401 HIS A N 1
ATOM 3233 C CA . HIS A 1 401 ? 39.827 -0.761 -39.722 1.00 89.69 401 HIS A CA 1
ATOM 3234 C C . HIS A 1 401 ? 39.092 -0.400 -38.416 1.00 89.69 401 HIS A C 1
ATOM 3236 O O . HIS A 1 401 ? 39.433 0.570 -37.739 1.00 89.69 401 HIS A O 1
ATOM 3242 N N . TYR A 1 402 ? 38.092 -1.202 -38.026 1.00 82.62 402 TYR A N 1
ATOM 3243 C CA . TYR A 1 402 ? 37.298 -0.950 -36.814 1.00 82.62 402 TYR A CA 1
ATOM 3244 C C . TYR A 1 402 ? 38.155 -0.876 -35.541 1.00 82.62 402 TYR A C 1
ATOM 3246 O O . TYR A 1 402 ? 37.903 -0.020 -34.698 1.00 82.62 402 TYR A O 1
ATOM 3254 N N . SER A 1 403 ? 39.176 -1.731 -35.410 1.00 80.12 403 SER A N 1
ATOM 3255 C CA . SER A 1 403 ? 40.079 -1.720 -34.248 1.00 80.12 403 SER A CA 1
ATOM 3256 C C . SER A 1 403 ? 40.789 -0.375 -34.077 1.00 80.12 403 SER A C 1
ATOM 3258 O O . SER A 1 403 ? 40.806 0.155 -32.972 1.00 80.12 403 SER A O 1
ATOM 3260 N N . ASP A 1 404 ? 41.275 0.220 -35.170 1.00 86.62 404 ASP A N 1
ATOM 3261 C CA . ASP A 1 404 ? 41.976 1.509 -35.135 1.00 86.62 404 ASP A CA 1
ATOM 3262 C C . ASP A 1 404 ? 41.017 2.645 -34.736 1.00 86.62 404 ASP A C 1
ATOM 3264 O O . ASP A 1 404 ? 41.360 3.525 -33.947 1.00 86.62 404 ASP A O 1
ATOM 3268 N N . LEU A 1 405 ? 39.773 2.607 -35.234 1.00 87.06 405 LEU A N 1
ATOM 3269 C CA . LEU A 1 405 ? 38.730 3.554 -34.825 1.00 87.06 405 LEU A CA 1
ATOM 3270 C C . LEU A 1 405 ? 38.344 3.383 -33.357 1.00 87.06 405 LEU A C 1
ATOM 3272 O O . LEU A 1 405 ? 38.139 4.372 -32.653 1.00 87.06 405 LEU A O 1
ATOM 3276 N N . LEU A 1 406 ? 38.253 2.139 -32.888 1.00 82.38 406 LEU A N 1
ATOM 3277 C CA . LEU A 1 406 ? 37.946 1.835 -31.500 1.00 82.38 406 LEU A CA 1
ATOM 3278 C C . LEU A 1 406 ? 39.033 2.385 -30.576 1.00 82.38 406 LEU A C 1
ATOM 3280 O O . LEU A 1 406 ? 38.691 3.046 -29.602 1.00 82.38 406 LEU A O 1
ATOM 3284 N N . GLU A 1 407 ? 40.312 2.188 -30.897 1.00 85.69 407 GLU A N 1
ATOM 3285 C CA . GLU A 1 407 ? 41.434 2.727 -30.119 1.00 85.69 407 GLU A CA 1
ATOM 3286 C C . GLU A 1 407 ? 41.363 4.251 -29.980 1.00 85.69 407 GLU A C 1
ATOM 3288 O O . GLU A 1 407 ? 41.479 4.784 -28.875 1.00 85.69 407 GLU A O 1
ATOM 3293 N N . GLN A 1 408 ? 41.073 4.960 -31.072 1.00 86.06 408 GLN A N 1
ATOM 3294 C CA . GLN A 1 408 ? 40.899 6.416 -31.034 1.00 86.06 408 GLN A CA 1
ATOM 3295 C C . GLN A 1 408 ? 39.667 6.845 -30.232 1.00 86.06 408 GLN A C 1
ATOM 3297 O O . GLN A 1 408 ? 39.681 7.874 -29.547 1.00 86.06 408 GLN A O 1
ATOM 3302 N N . TYR A 1 409 ? 38.603 6.046 -30.288 1.00 83.81 409 TYR A N 1
ATOM 3303 C CA . TYR A 1 409 ? 37.368 6.284 -29.556 1.00 83.81 409 TYR A CA 1
ATOM 3304 C C . TYR A 1 409 ? 37.483 5.972 -28.055 1.00 83.81 409 TYR A C 1
ATOM 3306 O O . TYR A 1 409 ? 36.771 6.565 -27.239 1.00 83.81 409 TYR A O 1
ATOM 3314 N N . LEU A 1 410 ? 38.394 5.080 -27.645 1.00 79.00 410 LEU A N 1
ATOM 3315 C CA . LEU A 1 410 ? 38.579 4.723 -26.236 1.00 79.00 410 LEU A CA 1
ATOM 3316 C C . LEU A 1 410 ? 38.904 5.947 -25.369 1.00 79.00 410 LEU A C 1
ATOM 3318 O O . LEU A 1 410 ? 38.423 6.003 -24.237 1.00 79.00 410 LEU A O 1
ATOM 3322 N N . GLY A 1 411 ? 39.617 6.935 -25.921 1.00 74.06 411 GLY A N 1
ATOM 3323 C CA . GLY A 1 411 ? 39.986 8.188 -25.254 1.00 74.06 411 GLY A CA 1
ATOM 3324 C C . GLY A 1 411 ? 38.910 9.285 -25.226 1.00 74.06 411 GLY A C 1
ATOM 3325 O O . GLY A 1 411 ? 39.230 10.428 -24.894 1.00 74.06 411 GLY A O 1
ATOM 3326 N N . VAL A 1 412 ? 37.664 9.008 -25.624 1.00 80.69 412 VAL A N 1
ATOM 3327 C CA . VAL A 1 412 ? 36.523 9.930 -25.452 1.00 80.69 412 VAL A CA 1
ATOM 3328 C C . VAL A 1 412 ? 35.998 9.811 -24.018 1.00 80.69 412 VAL A C 1
ATOM 3330 O O . VAL A 1 412 ? 35.758 8.703 -23.558 1.00 80.69 412 VAL A O 1
ATOM 3333 N N . GLN A 1 413 ? 35.831 10.924 -23.297 1.00 70.19 413 GLN A N 1
ATOM 3334 C CA . GLN A 1 413 ? 35.362 10.893 -21.900 1.00 70.19 413 GLN A CA 1
ATOM 3335 C C . GLN A 1 413 ? 33.834 10.784 -21.807 1.00 70.19 413 GLN A C 1
ATOM 3337 O O . GLN A 1 413 ? 33.321 9.910 -21.115 1.00 70.19 413 GLN A O 1
ATOM 3342 N N . ASP A 1 414 ? 33.107 11.618 -22.554 1.00 73.81 414 ASP A N 1
ATOM 3343 C CA . ASP A 1 414 ? 31.643 11.589 -22.597 1.00 73.81 414 ASP A CA 1
ATOM 3344 C C . ASP A 1 414 ? 31.159 10.753 -23.791 1.00 73.81 414 ASP A C 1
ATOM 3346 O O . ASP A 1 414 ? 31.002 11.255 -24.904 1.00 73.81 414 ASP A O 1
ATOM 3350 N N . LYS A 1 415 ? 31.021 9.437 -23.583 1.00 76.81 415 LYS A N 1
ATOM 3351 C CA . LYS A 1 415 ? 30.622 8.489 -24.635 1.00 76.81 415 LYS A CA 1
ATOM 3352 C C . LYS A 1 415 ? 29.095 8.340 -24.692 1.00 76.81 415 LYS A C 1
ATOM 3354 O O . LYS A 1 415 ? 28.475 8.212 -23.633 1.00 76.81 415 LYS A O 1
ATOM 3359 N N . PRO A 1 416 ? 28.486 8.270 -25.889 1.00 73.62 416 PRO A N 1
ATOM 3360 C CA . PRO A 1 416 ? 27.109 7.814 -26.036 1.00 73.62 416 PRO A CA 1
ATOM 3361 C C . PRO A 1 416 ? 26.921 6.393 -25.490 1.00 73.62 416 PRO A C 1
ATOM 3363 O O . PRO A 1 416 ? 27.833 5.562 -25.525 1.00 73.62 416 PRO A O 1
ATOM 3366 N N . ARG A 1 417 ? 25.707 6.098 -25.019 1.00 67.25 417 ARG A N 1
ATOM 3367 C CA . ARG A 1 417 ? 25.306 4.792 -24.456 1.00 67.25 417 ARG A CA 1
ATOM 3368 C C . ARG A 1 417 ? 25.429 3.646 -25.450 1.00 67.25 417 ARG A C 1
ATOM 3370 O O . ARG A 1 417 ? 25.639 2.499 -25.057 1.00 67.25 417 ARG A O 1
ATOM 3377 N N . ARG A 1 418 ? 25.244 3.947 -26.734 1.00 68.56 418 ARG A N 1
ATOM 3378 C CA . ARG A 1 418 ? 25.306 2.980 -27.823 1.00 68.56 418 ARG A CA 1
ATOM 3379 C C . ARG A 1 418 ? 26.766 2.641 -28.132 1.00 68.56 418 ARG A C 1
ATOM 3381 O O . ARG A 1 418 ? 27.608 3.530 -28.244 1.00 68.56 418 ARG A O 1
ATOM 3388 N N . LEU A 1 419 ? 27.078 1.348 -28.283 1.00 70.44 419 LEU A N 1
ATOM 3389 C CA . LEU A 1 419 ? 28.432 0.921 -28.660 1.00 70.44 419 LEU A CA 1
ATOM 3390 C C . LEU A 1 419 ? 28.831 1.521 -30.010 1.00 70.44 419 LEU A C 1
ATOM 3392 O O . LEU A 1 419 ? 27.983 1.674 -30.890 1.00 70.44 419 LEU A O 1
ATOM 3396 N N . LEU A 1 420 ? 30.134 1.767 -30.182 1.00 79.75 420 LEU A N 1
ATOM 3397 C CA . LEU A 1 420 ? 30.704 2.340 -31.403 1.00 79.75 420 LEU A CA 1
ATOM 3398 C C . LEU A 1 420 ? 30.181 1.641 -32.658 1.00 79.75 420 LEU A C 1
ATOM 3400 O O . LEU A 1 420 ? 29.611 2.288 -33.524 1.00 79.75 420 LEU A O 1
ATOM 3404 N N . VAL A 1 421 ? 30.273 0.310 -32.709 1.00 75.75 421 VAL A N 1
ATOM 3405 C CA . VAL A 1 421 ? 29.805 -0.506 -33.844 1.00 75.75 421 VAL A CA 1
ATOM 3406 C C . VAL A 1 421 ? 28.342 -0.258 -34.233 1.00 75.75 421 VAL A C 1
ATOM 3408 O O . VAL A 1 421 ? 27.968 -0.448 -35.386 1.00 75.75 421 VAL A O 1
ATOM 3411 N N . TYR A 1 422 ? 27.502 0.176 -33.293 1.00 71.06 422 TYR A N 1
ATOM 3412 C CA . TYR A 1 422 ? 26.078 0.355 -33.531 1.00 71.06 422 TYR A CA 1
ATOM 3413 C C . TYR A 1 422 ? 25.702 1.745 -34.033 1.00 71.06 422 TYR A C 1
ATOM 3415 O O . TYR A 1 422 ? 24.656 1.839 -34.674 1.00 71.06 422 TYR A O 1
ATOM 3423 N N . TRP A 1 423 ? 26.508 2.774 -33.761 1.00 83.00 423 TRP A N 1
ATOM 3424 C CA . TRP A 1 423 ? 26.283 4.126 -34.277 1.00 83.00 423 TRP A CA 1
ATOM 3425 C C . TRP A 1 423 ? 27.213 4.496 -35.430 1.00 83.00 423 TRP A C 1
ATOM 3427 O O . TRP A 1 423 ? 26.847 5.314 -36.259 1.00 83.00 423 TRP A O 1
ATOM 3437 N N . LEU A 1 424 ? 28.373 3.851 -35.562 1.00 85.69 424 LEU A N 1
ATOM 3438 C CA . LEU A 1 424 ? 29.328 4.090 -36.647 1.00 85.69 424 LEU A CA 1
ATOM 3439 C C . LEU A 1 424 ? 28.706 4.057 -38.066 1.00 85.69 424 LEU A C 1
ATOM 3441 O O . LEU A 1 424 ? 29.026 4.955 -38.848 1.00 85.69 424 LEU A O 1
ATOM 3445 N N . PRO A 1 425 ? 27.771 3.135 -38.402 1.00 85.50 425 PRO A N 1
ATOM 3446 C CA . PRO A 1 425 ? 27.122 3.124 -39.716 1.00 85.50 425 PRO A CA 1
ATOM 3447 C C . PRO A 1 425 ? 26.197 4.315 -39.990 1.00 85.50 425 PRO A C 1
ATOM 3449 O O . PRO A 1 425 ? 25.818 4.543 -41.132 1.00 85.50 425 PRO A O 1
ATOM 3452 N N . GLU A 1 426 ? 25.825 5.082 -38.964 1.00 85.50 426 GLU A N 1
ATOM 3453 C CA . GLU A 1 426 ? 25.031 6.302 -39.129 1.00 85.50 426 GLU A CA 1
ATOM 3454 C C . GLU A 1 426 ? 25.888 7.510 -39.523 1.00 85.50 426 GLU A C 1
ATOM 3456 O O . GLU A 1 426 ? 25.346 8.545 -39.907 1.00 85.50 426 GLU A O 1
ATOM 3461 N N . TYR A 1 427 ? 27.217 7.400 -39.443 1.00 87.81 427 TYR A N 1
ATOM 3462 C CA . TYR A 1 427 ? 28.159 8.495 -39.703 1.00 87.81 427 TYR A CA 1
ATOM 3463 C C . TYR A 1 427 ? 29.185 8.176 -40.793 1.00 87.81 427 TYR A C 1
ATOM 3465 O O . TYR A 1 427 ? 29.709 9.098 -41.417 1.00 87.81 427 TYR A O 1
ATOM 3473 N N . PHE A 1 428 ? 29.465 6.896 -41.041 1.00 90.31 428 PHE A N 1
ATOM 3474 C CA . PHE A 1 428 ? 30.500 6.450 -41.968 1.00 90.31 428 PHE A CA 1
ATOM 3475 C C . PHE A 1 428 ? 30.004 5.313 -42.854 1.00 90.31 428 PHE A C 1
ATOM 3477 O O . PHE A 1 428 ? 29.093 4.570 -42.490 1.00 90.31 428 PHE A O 1
ATOM 3484 N N . ILE A 1 429 ? 30.649 5.148 -44.008 1.00 85.94 429 ILE A N 1
ATOM 3485 C CA . ILE A 1 429 ? 30.310 4.091 -44.960 1.00 85.94 429 ILE A CA 1
ATOM 3486 C C . ILE A 1 429 ? 31.245 2.906 -44.759 1.00 85.94 429 ILE A C 1
ATOM 3488 O O . ILE A 1 429 ? 32.471 3.058 -44.758 1.00 85.94 429 ILE A O 1
ATOM 3492 N N . LYS A 1 430 ? 30.655 1.718 -44.605 1.00 84.19 430 LYS A N 1
ATOM 3493 C CA . LYS A 1 430 ? 31.391 0.456 -44.556 1.00 84.19 430 LYS A CA 1
ATOM 3494 C C . LYS A 1 430 ? 31.739 0.019 -45.977 1.00 84.19 430 LYS A C 1
ATOM 3496 O O . LYS A 1 430 ? 30.855 -0.162 -46.812 1.00 84.19 430 LYS A O 1
ATOM 3501 N N . THR A 1 431 ? 33.023 -0.153 -46.251 1.00 83.56 431 THR A N 1
ATOM 3502 C CA . THR A 1 431 ? 33.526 -0.608 -47.550 1.00 83.56 431 THR A CA 1
ATOM 3503 C C . THR A 1 431 ? 33.290 -2.114 -47.731 1.00 83.56 431 THR A C 1
ATOM 3505 O O . THR A 1 431 ? 33.070 -2.845 -46.753 1.00 83.56 431 THR A O 1
ATOM 3508 N N . PRO A 1 432 ? 33.378 -2.639 -48.968 1.00 74.06 432 PRO A N 1
ATOM 3509 C CA . PRO A 1 432 ? 33.321 -4.078 -49.221 1.00 74.06 432 PRO A CA 1
ATOM 3510 C C . PRO A 1 432 ? 34.411 -4.875 -48.492 1.00 74.06 432 PRO A C 1
ATOM 3512 O O . PRO A 1 432 ? 34.185 -6.036 -48.165 1.00 74.06 432 PRO A O 1
ATOM 3515 N N . SER A 1 433 ? 35.557 -4.247 -48.206 1.00 74.69 433 SER A N 1
ATOM 3516 C CA . SER A 1 433 ? 36.676 -4.831 -47.457 1.00 74.69 433 SER A CA 1
ATOM 3517 C C . SER A 1 433 ? 36.472 -4.827 -45.931 1.00 74.69 433 SER A C 1
ATOM 3519 O O . SER A 1 433 ? 37.326 -5.316 -45.195 1.00 74.69 433 SER A O 1
ATOM 3521 N N . GLY A 1 434 ? 35.343 -4.301 -45.438 1.00 78.69 434 GLY A N 1
ATOM 3522 C CA . GLY A 1 434 ? 35.007 -4.254 -44.011 1.00 78.69 434 GLY A CA 1
ATOM 3523 C C . GLY A 1 434 ? 35.642 -3.089 -43.246 1.00 78.69 434 GLY A C 1
ATOM 3524 O O . GLY A 1 434 ? 35.511 -3.026 -42.022 1.00 78.69 434 GLY A O 1
ATOM 3525 N N . THR A 1 435 ? 36.300 -2.169 -43.951 1.00 86.94 435 THR A N 1
ATOM 3526 C CA . THR A 1 435 ? 36.862 -0.927 -43.403 1.00 86.94 435 THR A CA 1
ATOM 3527 C C . THR A 1 435 ? 35.846 0.220 -43.473 1.00 86.94 435 THR A C 1
ATOM 3529 O O . THR A 1 435 ? 34.769 0.081 -44.049 1.00 86.94 435 THR A O 1
ATOM 3532 N N . TRP A 1 436 ? 36.150 1.353 -42.843 1.00 89.75 436 TRP A N 1
ATOM 3533 C CA . TRP A 1 436 ? 35.254 2.505 -42.732 1.00 89.75 436 TRP A CA 1
ATOM 3534 C C . TRP A 1 436 ? 35.851 3.732 -43.409 1.00 89.75 436 TRP A C 1
ATOM 3536 O O . TRP A 1 436 ? 36.999 4.096 -43.139 1.00 89.75 436 TRP A O 1
ATOM 3546 N N . ARG A 1 437 ? 35.063 4.389 -44.262 1.00 91.00 437 ARG A N 1
ATOM 3547 C CA . ARG A 1 437 ? 35.462 5.612 -44.968 1.00 91.00 437 ARG A CA 1
ATOM 3548 C C . ARG A 1 437 ? 34.509 6.771 -44.697 1.00 91.00 437 ARG A C 1
ATOM 3550 O O . ARG A 1 437 ? 33.379 6.583 -44.242 1.00 91.00 437 ARG A O 1
ATOM 3557 N N . LEU A 1 438 ? 34.979 7.977 -45.011 1.00 90.94 438 LEU A N 1
ATOM 3558 C CA . LEU A 1 438 ? 34.136 9.168 -44.997 1.00 90.94 438 LEU A CA 1
ATOM 3559 C C . LEU A 1 438 ? 33.057 9.068 -46.092 1.00 90.94 438 LEU A C 1
ATOM 3561 O O . LEU A 1 438 ? 33.356 8.566 -47.184 1.00 90.94 438 LEU A O 1
ATOM 3565 N N . PRO A 1 439 ? 31.826 9.524 -45.808 1.00 90.06 439 PRO A N 1
ATOM 3566 C CA . PRO A 1 439 ? 30.788 9.640 -46.822 1.00 90.06 439 PRO A CA 1
ATOM 3567 C C . PRO A 1 439 ? 31.109 10.776 -47.805 1.00 90.06 439 PRO A C 1
ATOM 3569 O O . PRO A 1 439 ? 31.753 11.764 -47.435 1.00 90.06 439 PRO A O 1
ATOM 3572 N N . ASP A 1 440 ? 30.639 10.651 -49.045 1.00 88.81 440 ASP A N 1
ATOM 3573 C CA . ASP A 1 440 ? 30.585 11.776 -49.982 1.00 88.81 440 ASP A CA 1
ATOM 3574 C C . ASP A 1 440 ? 29.442 12.758 -49.635 1.00 88.81 440 ASP A C 1
ATOM 3576 O O . ASP A 1 440 ? 28.763 12.625 -48.614 1.00 88.81 440 ASP A O 1
ATOM 3580 N N . LYS A 1 441 ? 29.244 13.802 -50.452 1.00 85.06 441 LYS A N 1
ATOM 3581 C CA . LYS A 1 441 ? 28.242 14.844 -50.165 1.00 85.06 441 LYS A CA 1
ATOM 3582 C C . LYS A 1 441 ? 26.807 14.310 -50.163 1.00 85.06 441 LYS A C 1
ATOM 3584 O O . LYS A 1 441 ? 26.010 14.766 -49.345 1.00 85.06 441 LYS A O 1
ATOM 3589 N N . GLU A 1 442 ? 26.478 13.389 -51.061 1.00 84.44 442 GLU A N 1
ATOM 3590 C CA . GLU A 1 442 ? 25.125 12.842 -51.192 1.00 84.44 442 GLU A CA 1
ATOM 3591 C C . GLU A 1 442 ? 24.869 11.793 -50.103 1.00 84.44 442 GLU A C 1
ATOM 3593 O O . GLU A 1 442 ? 23.859 11.857 -49.396 1.00 84.44 442 GLU A O 1
ATOM 3598 N N . GLU A 1 443 ? 25.837 10.905 -49.868 1.00 85.75 443 GLU A N 1
ATOM 3599 C CA . GLU A 1 443 ? 25.838 9.931 -48.777 1.00 85.75 443 GLU A CA 1
ATOM 3600 C C . GLU A 1 443 ? 25.715 10.621 -47.411 1.00 85.75 443 GLU A C 1
ATOM 3602 O O . GLU A 1 443 ? 24.946 10.171 -46.560 1.00 85.75 443 GLU A O 1
ATOM 3607 N N . ALA A 1 444 ? 26.418 11.738 -47.194 1.00 84.44 444 ALA A N 1
ATOM 3608 C CA . ALA A 1 444 ? 26.357 12.486 -45.940 1.00 84.44 444 ALA A CA 1
ATOM 3609 C C . ALA A 1 444 ? 24.967 13.092 -45.690 1.00 84.44 444 ALA A C 1
ATOM 3611 O O . ALA A 1 444 ? 24.467 13.033 -44.564 1.00 84.44 444 ALA A O 1
ATOM 3612 N N . GLN A 1 445 ? 24.324 13.641 -46.727 1.00 83.69 445 GLN A N 1
ATOM 3613 C CA . GLN A 1 445 ? 22.956 14.158 -46.627 1.00 83.69 445 GLN A CA 1
ATOM 3614 C C . GLN A 1 445 ? 21.953 13.038 -46.338 1.00 83.69 445 GLN A C 1
ATOM 3616 O O . GLN A 1 445 ? 21.045 13.213 -45.524 1.00 83.69 445 GLN A O 1
ATOM 3621 N N . GLN A 1 446 ? 22.127 11.873 -46.963 1.00 80.81 446 GLN A N 1
ATOM 3622 C CA . GLN A 1 446 ? 21.269 10.718 -46.724 1.00 80.81 446 GLN A CA 1
ATOM 3623 C C . GLN A 1 446 ? 21.424 10.179 -45.295 1.00 80.81 446 GLN A C 1
ATOM 3625 O O . GLN A 1 446 ? 20.425 9.961 -44.612 1.00 80.81 446 GLN A O 1
ATOM 3630 N N . LEU A 1 447 ? 22.659 10.022 -44.812 1.00 83.56 447 LEU A N 1
ATOM 3631 C CA . LEU A 1 447 ? 22.934 9.599 -43.438 1.00 83.56 447 LEU A CA 1
ATOM 3632 C C . LEU A 1 447 ? 22.382 10.594 -42.409 1.00 83.56 447 LEU A C 1
ATOM 3634 O O . LEU A 1 447 ? 21.834 10.175 -41.393 1.00 83.56 447 LEU A O 1
ATOM 3638 N N . ALA A 1 448 ? 22.461 11.903 -42.673 1.00 83.62 448 ALA A N 1
ATOM 3639 C CA . ALA A 1 448 ? 21.867 12.920 -41.804 1.00 83.62 448 ALA A CA 1
ATOM 3640 C C . ALA A 1 448 ? 20.342 12.767 -41.688 1.00 83.62 448 ALA A C 1
ATOM 3642 O O . ALA A 1 448 ? 19.828 12.720 -40.573 1.00 83.62 448 ALA A O 1
ATOM 3643 N N . LYS A 1 449 ? 19.641 12.580 -42.815 1.00 81.94 449 LYS A N 1
ATOM 3644 C CA . LYS A 1 449 ? 18.191 12.322 -42.822 1.00 81.94 449 LYS A CA 1
ATOM 3645 C C . LYS A 1 449 ? 17.825 11.047 -42.058 1.00 81.94 449 LYS A C 1
ATOM 3647 O O . LYS A 1 449 ? 16.870 11.046 -41.290 1.00 81.94 449 LYS A O 1
ATOM 3652 N N . LEU A 1 450 ? 18.599 9.971 -42.231 1.00 79.12 450 LEU A N 1
ATOM 3653 C CA . LEU A 1 450 ? 18.381 8.703 -41.521 1.00 79.12 450 LEU A CA 1
ATOM 3654 C C . LEU A 1 450 ? 18.589 8.833 -40.004 1.00 79.12 450 LEU A C 1
ATOM 3656 O O . LEU A 1 450 ? 17.884 8.172 -39.239 1.00 79.12 450 LEU A O 1
ATOM 3660 N N . ARG A 1 451 ? 19.533 9.681 -39.569 1.00 82.25 451 ARG A N 1
ATOM 3661 C CA . ARG A 1 451 ? 19.755 9.999 -38.151 1.00 82.25 451 ARG A CA 1
ATOM 3662 C C . ARG A 1 451 ? 18.612 10.819 -37.565 1.00 82.25 451 ARG A C 1
ATOM 3664 O O . ARG A 1 451 ? 18.091 10.440 -36.525 1.00 82.25 451 ARG A O 1
ATOM 3671 N N . GLU A 1 452 ? 18.201 11.894 -38.238 1.00 75.62 452 GLU A N 1
ATOM 3672 C CA . GLU A 1 452 ? 17.075 12.737 -37.801 1.00 75.62 452 GLU A CA 1
ATOM 3673 C C . GLU A 1 452 ? 15.765 11.947 -37.698 1.00 75.62 452 GLU A C 1
ATOM 3675 O O . GLU A 1 452 ? 14.989 12.154 -36.769 1.00 75.62 452 GLU A O 1
ATOM 3680 N N . ALA A 1 453 ? 15.540 11.005 -38.617 1.00 73.19 453 ALA A N 1
ATOM 3681 C CA . ALA A 1 453 ? 14.370 10.132 -38.610 1.00 73.19 453 ALA A CA 1
ATOM 3682 C C . ALA A 1 453 ? 14.489 8.925 -37.653 1.00 73.19 453 ALA A C 1
ATOM 3684 O O . ALA A 1 453 ? 13.523 8.177 -37.487 1.00 73.19 453 ALA A O 1
ATOM 3685 N N . GLY A 1 454 ? 15.663 8.685 -37.051 1.00 74.31 454 GLY A N 1
ATOM 3686 C CA . GLY A 1 454 ? 15.912 7.536 -36.172 1.00 74.31 454 GLY A CA 1
ATOM 3687 C C . GLY A 1 454 ? 15.742 6.171 -36.861 1.00 74.31 454 GLY A C 1
ATOM 3688 O O . GLY A 1 454 ? 15.483 5.161 -36.198 1.00 74.31 454 GLY A O 1
ATOM 3689 N N . THR A 1 455 ? 15.869 6.110 -38.191 1.00 77.50 455 THR A N 1
ATOM 3690 C CA . THR A 1 455 ? 15.446 4.959 -39.009 1.00 77.50 455 THR A CA 1
ATOM 3691 C C . THR A 1 455 ? 16.193 3.679 -38.639 1.00 77.50 455 THR A C 1
ATOM 3693 O O . THR A 1 455 ? 15.568 2.656 -38.370 1.00 77.50 455 THR A O 1
ATOM 3696 N N . LEU A 1 456 ? 17.524 3.725 -38.509 1.00 74.62 456 LEU A N 1
ATOM 3697 C CA . LEU A 1 456 ? 18.325 2.550 -38.131 1.00 74.62 456 LEU A CA 1
ATOM 3698 C C . LEU A 1 456 ? 18.026 2.044 -36.709 1.00 74.62 456 LEU A C 1
ATOM 3700 O O . LEU A 1 456 ? 18.210 0.860 -36.416 1.00 74.62 456 LEU A O 1
ATOM 3704 N N . ARG A 1 457 ? 17.522 2.911 -35.826 1.00 75.38 457 ARG A N 1
ATOM 3705 C CA . ARG A 1 457 ? 17.110 2.546 -34.463 1.00 75.38 457 ARG A CA 1
ATOM 3706 C C . ARG A 1 457 ? 15.765 1.822 -34.477 1.00 75.38 457 ARG A C 1
ATOM 3708 O O . ARG A 1 457 ? 15.608 0.824 -33.775 1.00 75.38 457 ARG A O 1
ATOM 3715 N N . ARG A 1 458 ? 14.815 2.279 -35.301 1.00 76.00 458 ARG A N 1
ATOM 3716 C CA . ARG A 1 458 ? 13.539 1.582 -35.553 1.00 76.00 458 ARG A CA 1
ATOM 3717 C C . ARG A 1 458 ? 13.764 0.222 -36.214 1.00 76.00 458 ARG A C 1
ATOM 3719 O O . ARG A 1 458 ? 13.277 -0.776 -35.695 1.00 76.00 458 ARG A O 1
ATOM 3726 N N . ILE A 1 459 ? 14.607 0.169 -37.249 1.00 81.56 459 ILE A N 1
ATOM 3727 C CA . ILE A 1 459 ? 15.003 -1.066 -37.944 1.00 81.56 459 ILE A CA 1
ATOM 3728 C C . ILE A 1 459 ? 15.534 -2.112 -36.962 1.00 81.56 459 ILE A C 1
ATOM 3730 O O . ILE A 1 459 ? 15.085 -3.253 -36.976 1.00 81.56 459 ILE A O 1
ATOM 3734 N N . LYS A 1 460 ? 16.469 -1.739 -36.077 1.00 74.88 460 LYS A N 1
ATOM 3735 C CA . LYS A 1 460 ? 17.044 -2.677 -35.098 1.00 74.88 460 LYS A CA 1
ATOM 3736 C C . LYS A 1 460 ? 16.017 -3.171 -34.083 1.00 74.88 460 LYS A C 1
ATOM 3738 O O . LYS A 1 460 ? 16.016 -4.359 -33.781 1.00 74.88 460 LYS A O 1
ATOM 3743 N N . ARG A 1 461 ? 15.152 -2.287 -33.567 1.00 75.00 461 ARG A N 1
ATOM 3744 C CA . ARG A 1 461 ? 14.069 -2.677 -32.647 1.00 75.00 461 ARG A CA 1
ATOM 3745 C C . ARG A 1 461 ? 13.135 -3.684 -33.313 1.00 75.00 461 ARG A C 1
ATOM 3747 O O . ARG A 1 461 ? 12.922 -4.758 -32.764 1.00 75.00 461 ARG A O 1
ATOM 3754 N N . PHE A 1 462 ? 12.674 -3.368 -34.519 1.00 78.50 462 PHE A N 1
ATOM 3755 C CA . PHE A 1 462 ? 11.816 -4.233 -35.319 1.00 78.50 462 PHE A CA 1
ATOM 3756 C C . PHE A 1 462 ? 12.481 -5.584 -35.629 1.00 78.50 462 PHE A C 1
ATOM 3758 O O . PHE A 1 462 ? 11.960 -6.636 -35.266 1.00 78.50 462 PHE A O 1
ATOM 3765 N N . ALA A 1 463 ? 13.678 -5.581 -36.216 1.00 79.06 463 ALA A N 1
ATOM 3766 C CA . ALA A 1 463 ? 14.376 -6.805 -36.598 1.00 79.06 463 ALA A CA 1
ATOM 3767 C C . ALA A 1 463 ? 14.718 -7.699 -35.395 1.00 79.06 463 ALA A C 1
ATOM 3769 O O . ALA A 1 463 ? 14.538 -8.911 -35.470 1.00 79.06 463 ALA A O 1
ATOM 3770 N N . ASN A 1 464 ? 15.156 -7.129 -34.267 1.00 72.88 464 ASN A N 1
ATOM 3771 C CA . ASN A 1 464 ? 15.459 -7.923 -33.075 1.00 72.88 464 ASN A CA 1
ATOM 3772 C C . ASN A 1 464 ? 14.193 -8.549 -32.473 1.00 72.88 464 ASN A C 1
ATOM 3774 O O . ASN A 1 464 ? 14.234 -9.718 -32.104 1.00 72.88 464 ASN A O 1
ATOM 3778 N N . THR A 1 465 ? 13.048 -7.848 -32.470 1.00 70.06 465 THR A N 1
ATOM 3779 C CA . THR A 1 465 ? 11.775 -8.462 -32.042 1.00 70.06 465 THR A CA 1
ATOM 3780 C C . THR A 1 465 ? 11.377 -9.659 -32.913 1.00 70.06 465 THR A C 1
ATOM 3782 O O . THR A 1 465 ? 10.907 -10.666 -32.386 1.00 70.06 465 THR A O 1
ATOM 3785 N N . LEU A 1 466 ? 11.650 -9.608 -34.224 1.00 77.75 466 LEU A N 1
ATOM 3786 C CA . LEU A 1 466 ? 11.439 -10.739 -35.139 1.00 77.75 466 LEU A CA 1
ATOM 3787 C C . LEU A 1 466 ? 12.415 -11.901 -34.894 1.00 77.75 466 LEU A C 1
ATOM 3789 O O . LEU A 1 466 ? 12.051 -13.072 -35.040 1.00 77.75 466 LEU A O 1
ATOM 3793 N N . ILE A 1 467 ? 13.667 -11.595 -34.546 1.00 72.75 467 ILE A N 1
ATOM 3794 C CA . ILE A 1 467 ? 14.682 -12.603 -34.214 1.00 72.75 467 ILE A CA 1
ATOM 3795 C C . ILE A 1 467 ? 14.295 -13.331 -32.921 1.00 72.75 467 ILE A C 1
ATOM 3797 O O . ILE A 1 467 ? 14.321 -14.560 -32.896 1.00 72.75 467 ILE A O 1
ATOM 3801 N N . GLU A 1 468 ? 13.889 -12.583 -31.895 1.00 64.75 468 GLU A N 1
ATOM 3802 C CA . GLU A 1 468 ? 13.536 -13.084 -30.559 1.00 64.75 468 GLU A CA 1
ATOM 3803 C C . GLU A 1 468 ? 12.135 -13.719 -30.487 1.00 64.75 468 GLU A C 1
ATOM 3805 O O . GLU A 1 468 ? 11.826 -14.410 -29.520 1.00 64.75 468 GLU A O 1
ATOM 3810 N N . GLY A 1 469 ? 11.286 -13.514 -31.502 1.00 63.44 469 GLY A N 1
ATOM 3811 C CA . GLY A 1 469 ? 9.933 -14.081 -31.558 1.00 63.44 469 GLY A CA 1
ATOM 3812 C C . GLY A 1 469 ? 8.924 -13.382 -30.639 1.00 63.44 469 GLY A C 1
ATOM 3813 O O . GLY A 1 469 ? 7.941 -13.993 -30.223 1.00 63.44 469 GLY A O 1
ATOM 3814 N N . VAL A 1 470 ? 9.159 -12.108 -30.310 1.00 59.09 470 VAL A N 1
ATOM 3815 C CA . VAL A 1 470 ? 8.318 -11.302 -29.410 1.00 59.09 470 VAL A CA 1
ATOM 3816 C C . VAL A 1 470 ? 7.368 -10.412 -30.234 1.00 59.09 470 VAL A C 1
ATOM 3818 O O . VAL A 1 470 ? 7.771 -9.921 -31.291 1.00 59.09 470 VAL A O 1
ATOM 3821 N N . PRO A 1 471 ? 6.120 -10.152 -29.786 1.00 58.16 471 PRO A N 1
ATOM 3822 C CA . PRO A 1 471 ? 5.197 -9.272 -30.503 1.00 58.16 471 PRO A CA 1
ATOM 3823 C C . PRO A 1 471 ? 5.758 -7.859 -30.747 1.00 58.16 471 PRO A C 1
ATOM 3825 O O . PRO A 1 471 ? 6.180 -7.167 -29.818 1.00 58.16 471 PRO A O 1
ATOM 3828 N N . VAL A 1 472 ? 5.719 -7.420 -32.007 1.00 62.66 472 VAL A N 1
ATOM 3829 C CA . VAL A 1 472 ? 6.203 -6.104 -32.460 1.00 62.66 472 VAL A CA 1
ATOM 3830 C C . VAL A 1 472 ? 5.233 -4.991 -32.040 1.00 62.66 472 VAL A C 1
ATOM 3832 O O . VAL A 1 472 ? 4.026 -5.113 -32.254 1.00 62.66 472 VAL A O 1
ATOM 3835 N N . ARG A 1 473 ? 5.748 -3.878 -31.497 1.00 61.75 473 ARG A N 1
ATOM 3836 C CA . ARG A 1 473 ? 4.949 -2.676 -31.184 1.00 61.75 473 ARG A CA 1
ATOM 3837 C C . ARG A 1 473 ? 4.455 -2.012 -32.477 1.00 61.75 473 ARG A C 1
ATOM 3839 O O . ARG A 1 473 ? 5.244 -1.825 -33.397 1.00 61.75 473 ARG A O 1
ATOM 3846 N N . GLU A 1 474 ? 3.197 -1.570 -32.522 1.00 64.31 474 GLU A N 1
ATOM 3847 C CA . GLU A 1 474 ? 2.605 -0.931 -33.718 1.00 64.31 474 GLU A CA 1
ATOM 3848 C C . GLU A 1 474 ? 3.413 0.277 -34.229 1.00 64.31 474 GLU A C 1
ATOM 3850 O O . GLU A 1 474 ? 3.659 0.406 -35.420 1.00 64.31 474 GLU A O 1
ATOM 3855 N N . GLN A 1 475 ? 3.927 1.119 -33.330 1.00 65.44 475 GLN A N 1
ATOM 3856 C CA . GLN A 1 475 ? 4.761 2.282 -33.677 1.00 65.44 475 GLN A CA 1
ATOM 3857 C C . GLN A 1 475 ? 6.119 1.932 -34.323 1.00 65.44 475 GLN A C 1
ATOM 3859 O O . GLN A 1 475 ? 6.722 2.754 -35.015 1.00 65.44 475 GLN A O 1
ATOM 3864 N N . ASP A 1 476 ? 6.623 0.721 -34.072 1.00 66.19 476 ASP A N 1
ATOM 3865 C CA . ASP A 1 476 ? 7.903 0.241 -34.595 1.00 66.19 476 ASP A CA 1
ATOM 3866 C C . ASP A 1 476 ? 7.719 -0.532 -35.909 1.00 66.19 476 ASP A C 1
ATOM 3868 O O . ASP A 1 476 ? 8.706 -0.944 -36.519 1.00 66.19 476 ASP A O 1
ATOM 3872 N N . ARG A 1 477 ? 6.473 -0.697 -36.379 1.00 76.50 477 ARG A N 1
ATOM 3873 C CA . ARG A 1 477 ? 6.191 -1.301 -37.677 1.00 76.50 477 ARG A CA 1
ATOM 3874 C C . ARG A 1 477 ? 6.540 -0.351 -38.834 1.00 76.50 477 ARG A C 1
ATOM 3876 O O . ARG A 1 477 ? 6.489 0.876 -38.679 1.00 76.50 477 ARG A O 1
ATOM 3883 N N . PRO A 1 478 ? 6.921 -0.912 -39.989 1.00 83.38 478 PRO A N 1
ATOM 3884 C CA . PRO A 1 478 ? 7.045 -0.173 -41.244 1.00 83.38 478 PRO A CA 1
ATOM 3885 C C . PRO A 1 478 ? 5.676 0.367 -41.689 1.00 83.38 478 PRO A C 1
ATOM 3887 O O . PRO A 1 478 ? 4.642 -0.220 -41.372 1.00 83.38 478 PRO A O 1
ATOM 3890 N N . GLY A 1 479 ? 5.663 1.483 -42.422 1.00 81.31 479 GLY A N 1
ATOM 3891 C CA . GLY A 1 479 ? 4.426 2.070 -42.949 1.00 81.31 479 GLY A CA 1
ATOM 3892 C C . GLY A 1 479 ? 3.906 1.371 -44.209 1.00 81.31 479 GLY A C 1
ATOM 3893 O O . GLY A 1 479 ? 2.720 1.467 -44.516 1.00 81.31 479 GLY A O 1
ATOM 3894 N N . SER A 1 480 ? 4.781 0.667 -44.931 1.00 86.62 480 SER A N 1
ATOM 3895 C CA . SER A 1 480 ? 4.487 -0.023 -46.188 1.00 86.62 480 SER A CA 1
ATOM 3896 C C . SER A 1 480 ? 5.529 -1.107 -46.511 1.00 86.62 480 SER A C 1
ATOM 3898 O O . SER A 1 480 ? 6.614 -1.136 -45.925 1.00 86.62 480 SER A O 1
ATOM 3900 N N . ASP A 1 481 ? 5.239 -1.969 -47.491 1.00 86.06 481 ASP A N 1
ATOM 3901 C CA . ASP A 1 481 ? 6.205 -2.952 -48.014 1.00 86.06 481 ASP A CA 1
ATOM 3902 C C . ASP A 1 481 ? 7.421 -2.288 -48.683 1.00 86.06 481 ASP A C 1
ATOM 3904 O O . ASP A 1 481 ? 8.534 -2.812 -48.632 1.00 86.06 481 ASP A O 1
ATOM 3908 N N . VAL A 1 482 ? 7.235 -1.090 -49.247 1.00 86.81 482 VAL A N 1
ATOM 3909 C CA . VAL A 1 482 ? 8.328 -0.275 -49.800 1.00 86.81 482 VAL A CA 1
ATOM 3910 C C . VAL A 1 482 ? 9.256 0.220 -48.685 1.00 86.81 482 VAL A C 1
ATOM 3912 O O . VAL A 1 482 ? 10.474 0.225 -48.861 1.00 86.81 482 VAL A O 1
ATOM 3915 N N . ASP A 1 483 ? 8.713 0.565 -47.512 1.00 86.00 483 ASP A N 1
ATOM 3916 C CA . ASP A 1 483 ? 9.531 0.918 -46.345 1.00 86.00 483 ASP A CA 1
ATOM 3917 C C . ASP A 1 483 ? 10.325 -0.289 -45.835 1.00 86.00 483 ASP A C 1
ATOM 3919 O O . ASP A 1 483 ? 11.488 -0.142 -45.463 1.00 86.00 483 ASP A O 1
ATOM 3923 N N . LEU A 1 484 ? 9.734 -1.491 -45.851 1.00 87.44 484 LEU A N 1
ATOM 3924 C CA . LEU A 1 484 ? 10.450 -2.729 -45.516 1.00 87.44 484 LEU A CA 1
ATOM 3925 C C . LEU A 1 484 ? 11.613 -2.999 -46.474 1.00 87.44 484 LEU A C 1
ATOM 3927 O O . LEU A 1 484 ? 12.683 -3.418 -46.027 1.00 87.44 484 LEU A O 1
ATOM 3931 N N . LEU A 1 485 ? 11.420 -2.746 -47.770 1.00 89.50 485 LEU A N 1
ATOM 3932 C CA . LEU A 1 485 ? 12.476 -2.876 -48.770 1.00 89.50 485 LEU A CA 1
ATOM 3933 C C . LEU A 1 485 ? 13.597 -1.862 -48.521 1.00 89.50 485 LEU A C 1
ATOM 3935 O O . LEU A 1 485 ? 14.772 -2.233 -48.511 1.00 89.50 485 LEU A O 1
ATOM 3939 N N . ASP A 1 486 ? 13.257 -0.601 -48.237 1.00 88.69 486 ASP A N 1
ATOM 3940 C CA . ASP A 1 486 ? 14.274 0.386 -47.873 1.00 88.69 486 ASP A CA 1
ATOM 3941 C C . ASP A 1 486 ? 15.015 -0.029 -46.593 1.00 88.69 486 ASP A C 1
ATOM 3943 O O . ASP A 1 486 ? 16.239 0.064 -46.533 1.00 88.69 486 ASP A O 1
ATOM 3947 N N . TRP A 1 487 ? 14.320 -0.581 -45.595 1.00 90.69 487 TRP A N 1
ATOM 3948 C CA . TRP A 1 487 ? 14.939 -1.064 -44.358 1.00 90.69 487 TRP A CA 1
ATOM 3949 C C . TRP A 1 487 ? 15.917 -2.218 -44.598 1.00 90.69 487 TRP A C 1
ATOM 3951 O O . TRP A 1 487 ? 17.002 -2.227 -44.009 1.00 90.69 487 TRP A O 1
ATOM 3961 N N . LEU A 1 488 ? 15.590 -3.147 -45.499 1.00 89.88 488 LEU A N 1
ATOM 3962 C CA . LEU A 1 488 ? 16.499 -4.206 -45.942 1.00 89.88 488 LEU A CA 1
ATOM 3963 C C . LEU A 1 488 ? 17.759 -3.620 -46.601 1.00 89.88 488 LEU A C 1
ATOM 3965 O O . LEU A 1 488 ? 18.885 -3.992 -46.243 1.00 89.88 488 LEU A O 1
ATOM 3969 N N . ARG A 1 489 ? 17.585 -2.629 -47.482 1.00 87.75 489 ARG A N 1
ATOM 3970 C CA . ARG A 1 489 ? 18.689 -1.905 -48.122 1.00 87.75 489 ARG A CA 1
ATOM 3971 C C . ARG A 1 489 ? 19.565 -1.183 -47.094 1.00 87.75 489 ARG A C 1
ATOM 3973 O O . ARG A 1 489 ? 20.799 -1.248 -47.168 1.00 87.75 489 ARG A O 1
ATOM 3980 N N . GLN A 1 490 ? 18.959 -0.531 -46.098 1.00 86.50 490 GLN A N 1
ATOM 3981 C CA . GLN A 1 490 ? 19.691 0.118 -45.005 1.00 86.50 490 GLN A CA 1
ATOM 3982 C C . GLN A 1 490 ? 20.461 -0.899 -44.155 1.00 86.50 490 GLN A C 1
ATOM 3984 O O . GLN A 1 490 ? 21.613 -0.645 -43.800 1.00 86.50 490 GLN A O 1
ATOM 3989 N N . CYS A 1 491 ? 19.885 -2.072 -43.873 1.00 85.88 491 CYS A N 1
ATOM 3990 C CA . CYS A 1 491 ? 20.576 -3.158 -43.178 1.00 85.88 491 CYS A CA 1
ATOM 3991 C C . CYS A 1 491 ? 21.833 -3.608 -43.928 1.00 85.88 491 CYS A C 1
ATOM 3993 O O . CYS A 1 491 ? 22.903 -3.711 -43.318 1.00 85.88 491 CYS A O 1
ATOM 3995 N N . ARG A 1 492 ? 21.746 -3.796 -45.252 1.00 85.56 492 ARG A N 1
ATOM 3996 C CA . ARG A 1 492 ? 22.903 -4.137 -46.090 1.00 85.56 492 ARG A CA 1
ATOM 3997 C C . ARG A 1 492 ? 23.999 -3.076 -46.001 1.00 85.56 492 ARG A C 1
ATOM 3999 O O . ARG A 1 492 ? 25.157 -3.416 -45.755 1.00 85.56 492 ARG A O 1
ATOM 4006 N N . ARG A 1 493 ? 23.650 -1.798 -46.182 1.00 79.62 493 ARG A N 1
ATOM 4007 C CA . ARG A 1 493 ? 24.614 -0.678 -46.151 1.00 79.62 493 ARG A CA 1
ATOM 4008 C C . ARG A 1 493 ? 25.260 -0.503 -44.781 1.00 79.62 493 ARG A C 1
ATOM 4010 O O . ARG A 1 493 ? 26.458 -0.244 -44.695 1.00 79.62 493 ARG A O 1
ATOM 4017 N N . ALA A 1 494 ? 24.482 -0.689 -43.717 1.00 74.12 494 ALA A N 1
ATOM 4018 C CA . ALA A 1 494 ? 24.954 -0.579 -42.343 1.00 74.12 494 ALA A CA 1
ATOM 4019 C C . ALA A 1 494 ? 25.743 -1.815 -41.866 1.00 74.12 494 ALA A C 1
ATOM 4021 O O . ALA A 1 494 ? 26.326 -1.794 -40.781 1.00 74.12 494 ALA A O 1
ATOM 4022 N N . GLY A 1 495 ? 25.773 -2.894 -42.657 1.00 74.75 495 GLY A N 1
ATOM 4023 C CA . GLY A 1 495 ? 26.398 -4.162 -42.287 1.00 74.75 495 GLY A CA 1
ATOM 4024 C C . GLY A 1 495 ? 25.640 -4.940 -41.207 1.00 74.75 495 GLY A C 1
ATOM 4025 O O . GLY A 1 495 ? 26.253 -5.740 -40.504 1.00 74.75 495 GLY A O 1
ATOM 4026 N N . LEU A 1 496 ? 24.336 -4.691 -41.063 1.00 79.38 496 LEU A N 1
ATOM 4027 C CA . LEU A 1 496 ? 23.406 -5.363 -40.148 1.00 79.38 496 LEU A CA 1
ATOM 4028 C C . LEU A 1 496 ? 22.790 -6.582 -40.845 1.00 79.38 496 LEU A C 1
ATOM 4030 O O . LEU A 1 496 ? 21.585 -6.638 -41.091 1.00 79.38 496 LEU A O 1
ATOM 4034 N N . TYR A 1 497 ? 23.645 -7.516 -41.254 1.00 85.19 497 TYR A N 1
ATOM 4035 C CA . TYR A 1 497 ? 23.266 -8.591 -42.169 1.00 85.19 497 TYR A CA 1
ATOM 4036 C C . TYR A 1 497 ? 22.261 -9.576 -41.556 1.00 85.19 497 TYR A C 1
ATOM 4038 O O . TYR A 1 497 ? 21.308 -9.961 -42.229 1.00 85.19 497 TYR A O 1
ATOM 4046 N N . ASP A 1 498 ? 22.404 -9.907 -40.270 1.00 80.94 498 ASP A N 1
ATOM 4047 C CA . ASP A 1 498 ? 21.462 -10.786 -39.563 1.00 80.94 498 ASP A CA 1
ATOM 4048 C C . ASP A 1 498 ? 20.083 -10.132 -39.409 1.00 80.94 498 ASP A C 1
ATOM 4050 O O . ASP A 1 498 ? 19.052 -10.777 -39.589 1.00 80.94 498 ASP A O 1
ATOM 4054 N N . GLN A 1 499 ? 20.056 -8.822 -39.139 1.00 85.00 499 GLN A N 1
ATOM 4055 C CA . GLN A 1 499 ? 18.816 -8.050 -39.082 1.00 85.00 499 GLN A CA 1
ATOM 4056 C C . GLN A 1 499 ? 18.164 -7.942 -40.465 1.00 85.00 499 GLN A C 1
ATOM 4058 O O . GLN A 1 499 ? 16.953 -8.102 -40.569 1.00 85.00 499 GLN A O 1
ATOM 4063 N N . GLY A 1 500 ? 18.950 -7.729 -41.526 1.00 88.00 500 GLY A N 1
ATOM 4064 C CA . GLY A 1 500 ? 18.449 -7.719 -42.905 1.00 88.00 500 GLY A CA 1
ATOM 4065 C C . GLY A 1 500 ? 17.828 -9.061 -43.298 1.00 88.00 500 GLY A C 1
ATOM 4066 O O . GLY A 1 500 ? 16.716 -9.101 -43.819 1.00 88.00 500 GLY A O 1
ATOM 4067 N N . LYS A 1 501 ? 18.489 -10.171 -42.947 1.00 90.94 501 LYS A N 1
ATOM 4068 C CA . LYS A 1 501 ? 17.950 -11.525 -43.129 1.00 90.94 501 LYS A CA 1
ATOM 4069 C C . LYS A 1 501 ? 16.611 -11.704 -42.403 1.00 90.94 501 LYS A C 1
ATOM 4071 O O . LYS A 1 501 ? 15.647 -12.169 -43.004 1.00 90.94 501 LYS A O 1
ATOM 4076 N N . ALA A 1 502 ? 16.531 -11.287 -41.138 1.00 86.44 502 ALA A N 1
ATOM 4077 C CA . ALA A 1 502 ? 15.309 -11.395 -40.342 1.00 86.44 502 ALA A CA 1
ATOM 4078 C C . ALA A 1 502 ? 14.149 -10.548 -40.895 1.00 86.44 502 ALA A C 1
ATOM 4080 O O . ALA A 1 502 ? 13.006 -10.996 -40.862 1.00 86.44 502 ALA A O 1
ATOM 4081 N N . ILE A 1 503 ? 14.429 -9.352 -41.424 1.00 90.06 503 ILE A N 1
ATOM 4082 C CA . ILE A 1 503 ? 13.417 -8.494 -42.058 1.00 90.06 503 ILE A CA 1
ATOM 4083 C C . ILE A 1 503 ? 12.827 -9.173 -43.296 1.00 90.06 503 ILE A C 1
ATOM 4085 O O . ILE A 1 503 ? 11.609 -9.195 -43.442 1.00 90.06 503 ILE A O 1
ATOM 4089 N N . TYR A 1 504 ? 13.660 -9.764 -44.151 1.00 91.12 504 TYR A N 1
ATOM 4090 C CA . TYR A 1 504 ? 13.183 -10.448 -45.355 1.00 91.12 504 TYR A CA 1
ATOM 4091 C C . TYR A 1 504 ? 12.396 -11.729 -45.023 1.00 91.12 504 TYR A C 1
ATOM 4093 O O . TYR A 1 504 ? 11.321 -11.957 -45.565 1.00 91.12 504 TYR A O 1
ATOM 4101 N N . GLU A 1 505 ? 12.888 -12.551 -44.089 1.00 90.69 505 GLU A N 1
ATOM 4102 C CA . GLU A 1 505 ? 12.289 -13.863 -43.781 1.00 90.69 505 GLU A CA 1
ATOM 4103 C C . GLU A 1 505 ? 11.058 -13.789 -42.869 1.00 90.69 505 GLU A C 1
ATOM 4105 O O . GLU A 1 505 ? 10.163 -14.627 -42.962 1.00 90.69 505 GLU A O 1
ATOM 4110 N N . LYS A 1 506 ? 11.027 -12.822 -41.945 1.00 87.62 506 LYS A N 1
ATOM 4111 C CA . LYS A 1 506 ? 10.016 -12.743 -40.876 1.00 87.62 506 LYS A CA 1
ATOM 4112 C C . LYS A 1 506 ? 9.272 -11.410 -40.831 1.00 87.62 506 LYS A C 1
ATOM 4114 O O . LYS A 1 506 ? 8.318 -11.285 -40.071 1.00 87.62 506 LYS A O 1
ATOM 4119 N N . GLY A 1 507 ? 9.692 -10.410 -41.608 1.00 81.62 507 GLY A N 1
ATOM 4120 C CA . GLY A 1 507 ? 9.117 -9.062 -41.571 1.00 81.62 507 GLY A CA 1
ATOM 4121 C C . GLY A 1 507 ? 7.762 -8.922 -42.258 1.00 81.62 507 GLY A C 1
ATOM 4122 O O . GLY A 1 507 ? 7.143 -7.872 -42.123 1.00 81.62 507 GLY A O 1
ATOM 4123 N N . GLY A 1 508 ? 7.286 -9.965 -42.948 1.00 83.19 508 GLY A N 1
ATOM 4124 C CA . GLY A 1 508 ? 5.955 -9.992 -43.558 1.00 83.19 508 GLY A CA 1
ATOM 4125 C C . GLY A 1 508 ? 5.822 -9.151 -44.829 1.00 83.19 508 GLY A C 1
ATOM 4126 O O . GLY A 1 508 ? 4.715 -8.727 -45.141 1.00 83.19 508 GLY A O 1
ATOM 4127 N N . MET A 1 509 ? 6.929 -8.908 -45.542 1.00 86.19 509 MET A N 1
ATOM 4128 C CA . MET A 1 509 ? 6.945 -8.161 -46.804 1.00 86.19 509 MET A CA 1
ATOM 4129 C C . MET A 1 509 ? 6.083 -8.861 -47.860 1.00 86.19 509 MET A C 1
ATOM 4131 O O . MET A 1 509 ? 6.329 -10.017 -48.212 1.00 86.19 509 MET A O 1
ATOM 4135 N N . ASN A 1 510 ? 5.086 -8.154 -48.386 1.00 86.25 510 ASN A N 1
ATOM 4136 C CA . ASN A 1 510 ? 4.243 -8.656 -49.461 1.00 86.25 510 ASN A CA 1
ATOM 4137 C C . ASN A 1 510 ? 4.787 -8.224 -50.831 1.00 86.25 510 ASN A C 1
ATOM 4139 O O . ASN A 1 510 ? 4.588 -7.091 -51.269 1.00 86.25 510 ASN A O 1
ATOM 4143 N N . PHE A 1 511 ? 5.432 -9.154 -51.539 1.00 84.38 511 PHE A N 1
ATOM 4144 C CA . PHE A 1 511 ? 6.027 -8.907 -52.859 1.00 84.38 511 PHE A CA 1
ATOM 4145 C C . PHE A 1 511 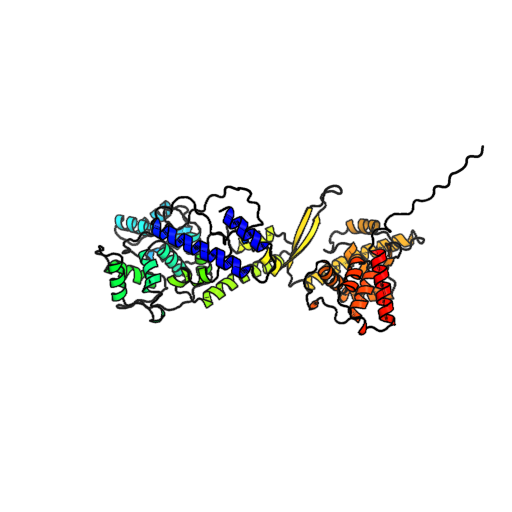? 5.015 -8.457 -53.920 1.00 84.38 511 PHE A C 1
ATOM 4147 O O . PHE A 1 511 ? 5.393 -7.740 -54.838 1.00 84.38 511 PHE A O 1
ATOM 4154 N N . ALA A 1 512 ? 3.724 -8.783 -53.773 1.00 86.06 512 ALA A N 1
ATOM 4155 C CA . ALA A 1 512 ? 2.688 -8.333 -54.708 1.00 86.06 512 ALA A CA 1
ATOM 4156 C C . ALA A 1 512 ? 2.499 -6.804 -54.717 1.00 86.06 512 ALA A C 1
ATOM 4158 O O . ALA A 1 512 ? 1.969 -6.257 -55.681 1.00 86.06 512 ALA A O 1
ATOM 4159 N N . ASN A 1 513 ? 2.940 -6.116 -53.658 1.00 86.56 513 ASN A N 1
ATOM 4160 C CA . ASN A 1 513 ? 2.892 -4.659 -53.547 1.00 86.56 513 ASN A CA 1
ATOM 4161 C C . ASN A 1 513 ? 4.170 -3.976 -54.073 1.00 86.56 513 ASN A C 1
ATOM 4163 O O . ASN A 1 513 ? 4.268 -2.749 -54.028 1.00 86.56 513 ASN A O 1
ATOM 4167 N N . LEU A 1 514 ? 5.147 -4.751 -54.556 1.00 88.81 514 LEU A N 1
ATOM 4168 C CA . LEU A 1 514 ? 6.410 -4.273 -55.113 1.00 88.81 514 LEU A CA 1
ATOM 4169 C C . LEU A 1 514 ? 6.435 -4.473 -56.631 1.00 88.81 514 LEU A C 1
ATOM 4171 O O . LEU A 1 514 ? 5.938 -5.473 -57.147 1.00 88.81 514 LEU A O 1
ATOM 4175 N N . THR A 1 515 ? 7.055 -3.533 -57.341 1.00 91.06 515 THR A N 1
ATOM 4176 C CA . THR A 1 515 ? 7.351 -3.676 -58.777 1.00 91.06 515 THR A CA 1
ATOM 4177 C C . THR A 1 515 ? 8.392 -4.769 -59.027 1.00 91.06 515 THR A C 1
ATOM 4179 O O . THR A 1 515 ? 9.185 -5.077 -58.140 1.00 91.06 515 THR A O 1
ATOM 4182 N N . ASP A 1 516 ? 8.450 -5.307 -60.246 1.00 88.12 516 ASP A N 1
ATOM 4183 C CA . ASP A 1 516 ? 9.426 -6.343 -60.622 1.00 88.12 516 ASP A CA 1
ATOM 4184 C C . ASP A 1 516 ? 10.877 -5.910 -60.331 1.00 88.12 516 ASP A C 1
ATOM 4186 O O . ASP A 1 516 ? 11.670 -6.686 -59.804 1.00 88.12 516 ASP A O 1
ATOM 4190 N N . GLU A 1 517 ? 11.216 -4.640 -60.582 1.00 89.69 517 GLU A N 1
ATOM 4191 C CA . GLU A 1 517 ? 12.534 -4.074 -60.257 1.00 89.69 517 GLU A CA 1
ATOM 4192 C C . GLU A 1 517 ? 12.814 -4.076 -58.744 1.00 89.69 517 GLU A C 1
ATOM 4194 O O . GLU A 1 517 ? 13.912 -4.420 -58.307 1.00 89.69 517 GLU A O 1
ATOM 4199 N N . GLN A 1 518 ? 11.812 -3.739 -57.930 1.00 88.62 518 GLN A N 1
ATOM 4200 C CA . GLN A 1 518 ? 11.914 -3.730 -56.467 1.00 88.62 518 GLN A CA 1
ATOM 4201 C C . GLN A 1 518 ? 11.983 -5.139 -55.873 1.00 88.62 518 GLN A C 1
ATOM 4203 O O . GLN A 1 518 ? 12.643 -5.341 -54.855 1.00 88.62 518 GLN A O 1
ATOM 4208 N N . GLN A 1 519 ? 11.323 -6.117 -56.494 1.00 87.56 519 GLN A N 1
ATOM 4209 C CA . GLN A 1 519 ? 11.421 -7.520 -56.091 1.00 87.56 519 GLN A CA 1
ATOM 4210 C C . GLN A 1 519 ? 12.832 -8.060 -56.346 1.00 87.56 519 GLN A C 1
ATOM 4212 O O . GLN A 1 519 ? 13.426 -8.656 -55.448 1.00 87.56 519 GLN A O 1
ATOM 4217 N N . ILE A 1 520 ? 13.399 -7.775 -57.525 1.00 89.06 520 ILE A N 1
ATOM 4218 C CA . ILE A 1 520 ? 14.785 -8.135 -57.861 1.00 89.06 520 ILE A CA 1
ATOM 4219 C C . ILE A 1 520 ? 15.757 -7.494 -56.865 1.00 89.06 520 ILE A C 1
ATOM 4221 O O . ILE A 1 520 ? 16.658 -8.157 -56.352 1.00 89.06 520 ILE A O 1
ATOM 4225 N N . GLU A 1 521 ? 15.550 -6.220 -56.532 1.00 88.56 521 GLU A N 1
ATOM 4226 C CA . GLU A 1 521 ? 16.376 -5.539 -55.539 1.00 88.56 521 GLU A CA 1
ATOM 4227 C C . GLU A 1 521 ? 16.268 -6.172 -54.143 1.00 88.56 521 GLU A C 1
ATOM 4229 O O . GLU A 1 521 ? 17.285 -6.357 -53.469 1.00 88.56 521 GLU A O 1
ATOM 4234 N N . ALA A 1 522 ? 15.056 -6.533 -53.712 1.00 88.75 522 ALA A N 1
ATOM 4235 C CA . ALA A 1 522 ? 14.833 -7.197 -52.432 1.00 88.75 522 ALA A CA 1
ATOM 4236 C C . ALA A 1 522 ? 15.607 -8.520 -52.350 1.00 88.75 522 ALA A C 1
ATOM 4238 O O . ALA A 1 522 ? 16.256 -8.807 -51.340 1.00 88.75 522 ALA A O 1
ATOM 4239 N N . GLU A 1 523 ? 15.563 -9.314 -53.421 1.00 89.44 523 GLU A N 1
ATOM 4240 C CA . GLU A 1 523 ? 16.293 -10.575 -53.526 1.00 89.44 523 GLU A CA 1
ATOM 4241 C C . GLU A 1 523 ? 17.810 -10.365 -53.508 1.00 89.44 523 GLU A C 1
ATOM 4243 O O . GLU A 1 523 ? 18.523 -11.066 -52.784 1.00 89.44 523 GLU A O 1
ATOM 4248 N N . ASP A 1 524 ? 18.323 -9.388 -54.254 1.00 89.94 524 ASP A N 1
ATOM 4249 C CA . ASP A 1 524 ? 19.755 -9.096 -54.302 1.00 89.94 524 ASP A CA 1
ATOM 4250 C C . ASP A 1 524 ? 20.288 -8.620 -52.945 1.00 89.94 524 ASP A C 1
ATOM 4252 O O . ASP A 1 524 ? 21.315 -9.118 -52.460 1.00 89.94 524 ASP A O 1
ATOM 4256 N N . ASP A 1 525 ? 19.573 -7.711 -52.281 1.00 89.69 525 ASP A N 1
ATOM 4257 C CA . ASP A 1 525 ? 19.956 -7.218 -50.961 1.00 89.69 525 ASP A CA 1
ATOM 4258 C C . ASP A 1 525 ? 19.879 -8.325 -49.897 1.00 89.69 525 ASP A C 1
ATOM 4260 O O . ASP A 1 525 ? 20.800 -8.455 -49.076 1.00 89.69 525 ASP A O 1
ATOM 4264 N N . TYR A 1 526 ? 18.857 -9.186 -49.953 1.00 91.25 526 TYR A N 1
ATOM 4265 C CA . TYR A 1 526 ? 18.750 -10.371 -49.099 1.00 91.25 526 TYR A CA 1
ATOM 4266 C C . TYR A 1 526 ? 19.916 -11.342 -49.316 1.00 91.25 526 TYR A C 1
ATOM 4268 O O . TYR A 1 526 ? 20.585 -11.732 -48.352 1.00 91.25 526 TYR A O 1
ATOM 4276 N N . ARG A 1 527 ? 20.243 -11.684 -50.569 1.00 88.94 527 ARG A N 1
ATOM 4277 C CA . ARG A 1 527 ? 21.363 -12.584 -50.900 1.00 88.94 527 ARG A CA 1
ATOM 4278 C C . ARG A 1 527 ? 22.693 -12.050 -50.384 1.00 88.94 527 ARG A C 1
ATOM 4280 O O . ARG A 1 527 ? 23.524 -12.821 -49.895 1.00 88.94 527 ARG A O 1
ATOM 4287 N N . ILE A 1 528 ? 22.907 -10.736 -50.455 1.00 85.62 528 ILE A N 1
ATOM 4288 C CA . ILE A 1 528 ? 24.105 -10.102 -49.898 1.00 85.62 528 ILE A CA 1
ATOM 4289 C C . ILE A 1 528 ? 24.131 -10.233 -48.371 1.00 85.62 528 ILE A C 1
ATOM 4291 O O . ILE A 1 528 ? 25.192 -10.544 -47.822 1.00 85.62 528 ILE A O 1
ATOM 4295 N N . CYS A 1 529 ? 22.996 -10.040 -47.694 1.00 87.06 529 CYS A N 1
ATOM 4296 C CA . CYS A 1 529 ? 22.890 -10.207 -46.244 1.00 87.06 529 CYS A CA 1
ATOM 4297 C C . CYS A 1 529 ? 23.155 -11.657 -45.814 1.00 87.06 529 CYS A C 1
ATOM 4299 O O . CYS A 1 529 ? 23.966 -11.886 -44.922 1.00 87.06 529 CYS A O 1
ATOM 4301 N N . VAL A 1 530 ? 22.582 -12.649 -46.497 1.00 86.94 530 VAL A N 1
ATOM 4302 C CA . VAL A 1 530 ? 22.826 -14.073 -46.203 1.00 86.94 530 VAL A CA 1
ATOM 4303 C C . VAL A 1 530 ? 24.299 -14.442 -46.394 1.00 86.94 530 VAL A C 1
ATOM 4305 O O . VAL A 1 530 ? 24.910 -15.058 -45.515 1.00 86.94 530 VAL A O 1
ATOM 4308 N N . ARG A 1 531 ? 24.896 -14.023 -47.518 1.00 82.62 531 ARG A N 1
ATOM 4309 C CA . ARG A 1 531 ? 26.302 -14.316 -47.829 1.00 82.62 531 ARG A CA 1
ATOM 4310 C C . ARG A 1 531 ? 27.253 -13.700 -46.805 1.00 82.62 531 ARG A C 1
ATOM 4312 O O . ARG A 1 531 ? 28.192 -14.361 -46.388 1.00 82.62 531 ARG A O 1
ATOM 4319 N N . ARG A 1 532 ? 27.019 -12.446 -46.400 1.00 76.44 532 ARG A N 1
ATOM 4320 C CA . ARG A 1 532 ? 27.922 -11.708 -45.498 1.00 76.44 532 ARG A CA 1
ATOM 4321 C C . ARG A 1 532 ? 27.626 -11.890 -44.006 1.00 76.44 532 ARG A C 1
ATOM 4323 O O . ARG A 1 532 ? 28.478 -11.541 -43.194 1.00 76.44 532 ARG A O 1
ATOM 4330 N N . GLY A 1 533 ? 26.452 -12.407 -43.645 1.00 63.75 533 GLY A N 1
ATOM 4331 C CA . GLY A 1 533 ? 26.116 -12.823 -42.277 1.00 63.75 533 GLY A CA 1
ATOM 4332 C C . GLY A 1 533 ? 26.671 -14.206 -41.911 1.00 63.75 533 GLY A C 1
ATOM 4333 O O . GLY A 1 533 ? 26.863 -14.509 -40.738 1.00 63.75 533 GLY A O 1
ATOM 4334 N N . SER A 1 534 ? 26.996 -15.038 -42.907 1.00 56.53 534 SER A N 1
ATOM 4335 C CA . SER A 1 534 ? 27.596 -16.359 -42.690 1.00 56.53 534 SER A CA 1
ATOM 4336 C C . SER A 1 534 ? 29.095 -16.229 -42.378 1.00 56.53 534 SER A C 1
ATOM 4338 O O . SER A 1 534 ? 29.869 -15.679 -43.158 1.00 56.53 534 SER A O 1
ATOM 4340 N N . SER A 1 535 ? 29.526 -16.741 -41.225 1.00 45.94 535 SER A N 1
ATOM 4341 C CA . SER A 1 535 ? 30.853 -16.547 -40.616 1.00 45.94 535 SER A CA 1
ATOM 4342 C C . SER A 1 535 ? 32.047 -17.227 -41.321 1.00 45.94 535 SER A C 1
ATOM 4344 O O . SER A 1 535 ? 33.145 -17.266 -40.763 1.00 45.94 535 SER A O 1
ATOM 4346 N N . GLU A 1 536 ? 31.894 -17.734 -42.548 1.00 38.66 536 GLU A N 1
ATOM 4347 C CA . GLU A 1 536 ? 32.961 -18.460 -43.260 1.00 38.66 536 GLU A CA 1
ATOM 4348 C C . GLU A 1 536 ? 34.022 -17.559 -43.924 1.00 38.66 536 GLU A C 1
ATOM 4350 O O . GLU A 1 536 ? 35.168 -17.983 -44.075 1.00 38.66 536 GLU A O 1
ATOM 4355 N N . GLU A 1 537 ? 33.722 -16.296 -44.250 1.00 40.44 537 GLU A N 1
ATOM 4356 C CA . GLU A 1 537 ? 34.690 -15.395 -44.913 1.00 40.44 537 GLU A CA 1
ATOM 4357 C C . GLU A 1 537 ? 35.668 -14.683 -43.951 1.00 40.44 537 GLU A C 1
ATOM 4359 O O . GLU A 1 537 ? 36.578 -13.985 -44.396 1.00 40.44 537 GLU A O 1
ATOM 4364 N N . ALA A 1 538 ? 35.564 -14.897 -42.633 1.00 35.38 538 ALA A N 1
ATOM 4365 C CA . ALA A 1 538 ? 36.469 -14.298 -41.642 1.00 35.38 538 ALA A CA 1
ATOM 4366 C C . ALA A 1 538 ? 37.840 -15.005 -41.508 1.00 35.38 538 ALA A C 1
ATOM 4368 O O . ALA A 1 538 ? 38.617 -14.674 -40.610 1.00 35.38 538 ALA A O 1
ATOM 4369 N N . LYS A 1 539 ? 38.174 -15.972 -42.378 1.00 29.20 539 LYS A N 1
ATOM 4370 C CA . LYS A 1 539 ? 39.519 -16.571 -42.433 1.00 29.20 539 LYS A CA 1
ATOM 4371 C C . LYS A 1 539 ? 40.343 -15.941 -43.565 1.00 29.20 539 LYS A C 1
ATOM 4373 O O . LYS A 1 539 ? 40.000 -16.124 -44.734 1.00 29.20 539 LYS A O 1
ATOM 4378 N N . PRO A 1 540 ? 41.458 -15.246 -43.272 1.00 31.25 540 PRO A N 1
ATOM 4379 C CA . PRO A 1 540 ? 42.347 -14.764 -44.320 1.00 31.25 540 PRO A CA 1
ATOM 4380 C C . PRO A 1 540 ? 42.960 -15.959 -45.065 1.00 31.25 540 PRO A C 1
ATOM 4382 O O . PRO A 1 540 ? 43.470 -16.894 -44.445 1.00 31.25 540 PRO A O 1
ATOM 4385 N N . LYS A 1 541 ? 42.926 -15.936 -46.405 1.00 35.41 541 LYS A N 1
ATOM 4386 C CA . LYS A 1 541 ? 43.638 -16.923 -47.234 1.00 35.41 541 LYS A CA 1
ATOM 4387 C C . LYS A 1 541 ? 45.136 -16.893 -46.878 1.00 35.41 541 LYS A C 1
ATOM 4389 O O . LYS A 1 541 ? 45.721 -15.807 -46.879 1.00 35.41 541 LYS A O 1
ATOM 4394 N N . PRO A 1 542 ? 45.781 -18.042 -46.605 1.00 31.67 542 PRO A N 1
ATOM 4395 C CA . PRO A 1 542 ? 47.199 -18.066 -46.275 1.00 31.67 542 PRO A CA 1
ATOM 4396 C C . PRO A 1 542 ? 48.020 -17.575 -47.474 1.00 31.67 542 PRO A C 1
ATOM 4398 O O . PRO A 1 542 ? 47.887 -18.075 -48.594 1.00 31.67 542 PRO A O 1
ATOM 4401 N N . ARG A 1 543 ? 48.874 -16.570 -47.241 1.00 31.31 543 ARG A N 1
ATOM 4402 C CA . ARG A 1 543 ? 49.878 -16.106 -48.208 1.00 31.31 543 ARG A CA 1
ATOM 4403 C C . ARG A 1 543 ? 50.799 -17.279 -48.559 1.00 31.31 543 ARG A C 1
ATOM 4405 O O . ARG A 1 543 ? 51.505 -17.781 -47.689 1.00 31.31 543 ARG A O 1
ATOM 4412 N N . ARG A 1 544 ? 50.836 -17.682 -49.835 1.00 33.28 544 ARG A N 1
ATOM 4413 C CA . ARG A 1 544 ? 51.888 -18.558 -50.377 1.00 33.28 544 ARG A CA 1
ATOM 4414 C C . ARG A 1 544 ? 53.244 -17.871 -50.180 1.00 33.28 544 ARG A C 1
ATOM 4416 O O . ARG A 1 544 ? 53.513 -16.860 -50.827 1.00 33.28 544 ARG A O 1
ATOM 4423 N N . GLN A 1 545 ? 54.080 -18.400 -49.289 1.00 32.44 545 GLN A N 1
ATOM 4424 C CA . GLN A 1 545 ? 55.492 -18.029 -49.224 1.00 32.44 545 GLN A CA 1
ATOM 4425 C C . GLN A 1 545 ? 56.179 -18.507 -50.509 1.00 32.44 545 GLN A C 1
ATOM 4427 O O . GLN A 1 545 ? 56.098 -19.681 -50.867 1.00 32.44 545 GLN A O 1
ATOM 4432 N N . LYS A 1 546 ? 56.825 -17.578 -51.223 1.00 34.53 546 LYS A N 1
ATOM 4433 C CA . LYS A 1 546 ? 57.786 -17.906 -52.278 1.00 34.53 546 LYS A CA 1
ATOM 4434 C C . LYS A 1 546 ? 58.968 -18.617 -51.621 1.00 34.53 546 LYS A C 1
ATOM 4436 O O . LYS A 1 546 ? 59.642 -18.023 -50.785 1.00 34.53 546 LYS A O 1
ATOM 4441 N N . VAL A 1 547 ? 59.207 -19.860 -52.019 1.00 34.41 547 VAL A N 1
ATOM 4442 C CA . VAL A 1 547 ? 60.473 -20.55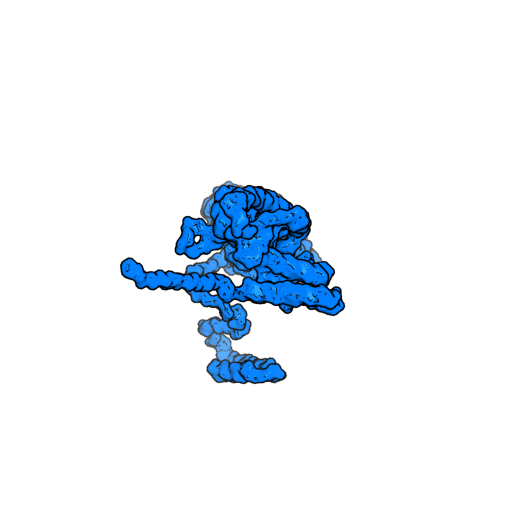3 -51.776 1.00 34.41 547 VAL A CA 1
ATOM 4443 C C . VAL A 1 547 ? 61.539 -19.814 -52.586 1.00 34.41 547 VAL A C 1
ATOM 4445 O O . VAL A 1 547 ? 61.466 -19.783 -53.813 1.00 34.41 547 VAL A O 1
ATOM 4448 N N . GLN A 1 548 ? 62.483 -19.163 -51.907 1.00 33.31 548 GLN A N 1
ATOM 4449 C CA . GLN A 1 548 ? 63.762 -18.810 -52.516 1.00 33.31 548 GLN A CA 1
ATOM 4450 C C . GLN A 1 548 ? 64.571 -20.102 -52.605 1.00 33.31 548 GLN A C 1
ATOM 4452 O O . GLN A 1 548 ? 64.991 -20.650 -51.588 1.00 33.31 548 GLN A O 1
ATOM 4457 N N . ALA A 1 549 ? 64.704 -20.615 -53.827 1.00 33.16 549 ALA A N 1
ATOM 4458 C CA . ALA A 1 549 ? 65.743 -21.569 -54.163 1.00 33.16 549 ALA A CA 1
ATOM 4459 C C . ALA A 1 549 ? 67.089 -20.855 -54.006 1.00 33.16 549 ALA A C 1
ATOM 4461 O O . ALA A 1 549 ? 67.260 -19.745 -54.512 1.00 33.16 549 ALA A O 1
ATOM 4462 N N . GLY A 1 550 ? 67.991 -21.466 -53.244 1.00 33.78 550 GLY A N 1
ATOM 4463 C CA . GLY A 1 550 ? 69.385 -21.060 -53.218 1.00 33.78 550 GLY A CA 1
ATOM 4464 C C . GLY A 1 550 ? 70.048 -21.426 -54.539 1.00 33.78 550 GLY A C 1
ATOM 4465 O O . GLY A 1 550 ? 69.861 -22.538 -55.030 1.00 33.78 550 GLY A O 1
ATOM 4466 N N . GLU A 1 551 ? 70.824 -20.494 -55.068 1.00 33.81 551 GLU A N 1
ATOM 4467 C CA . GLU A 1 551 ? 71.917 -20.760 -55.993 1.00 33.81 551 GLU A CA 1
ATOM 4468 C C . GLU A 1 551 ? 73.156 -20.080 -55.400 1.00 33.81 551 GLU A C 1
ATOM 4470 O O . GLU A 1 551 ? 73.109 -18.892 -55.083 1.00 33.81 551 GLU A O 1
ATOM 4475 N N . GLU A 1 552 ? 74.148 -20.939 -55.147 1.00 34.53 552 GLU A N 1
ATOM 4476 C CA . GLU A 1 552 ? 75.612 -20.768 -55.041 1.00 34.53 552 GLU A CA 1
ATOM 4477 C C . GLU A 1 552 ? 76.222 -19.471 -54.485 1.00 34.53 552 GLU A C 1
ATOM 4479 O O . GLU A 1 552 ? 76.095 -18.387 -55.099 1.00 34.53 552 GLU A O 1
#

Secondary structure (DSSP, 8-state):
-HHHHHHHHHHHTS-TTSHHHHHHHHHHHHHHHHHHHHHHH-S---SS-----TTSTTS-TT-------PPP---SSPPPP--------HHHHHHHGGGGGG-SSHHHHHHHHHHHS--S-HHHHHHHHHHHHHHHSGGG---THHHHHHHHTTTSHHHHHHHHHHHHHH-HHHHHHIIIIITTTGGGTEEEHHHHHHHHHHHSTT-TTHHHHHHHHHHHHHHTTS-EE-SSEEE---B---HHHHHHHHHHH--S-S---HHHHHTSHHHHHH-B-HHHHHHHHHHHHHHHHHHHHHHHHHSTTB-HHHHHHHHHHHH-SS----TTTHHHHHHHHEEEEEEEE-SSTTSPPEEEEEEEESTTHHHHHHHHHHHHHHHHHHHHHHHHHHHHH-TT-SSB-HHHHHHHHHT-SS--SS-HHHHGGGTSEEPTTS-EE---HHHHHHHHHHHHTTHHHHHHHHHHHHHHTPPPPGGGS-SSHHHHHHHHHHHHHHT-HHHHHHHHHHS---GGGS-HHHHHHHHHHHHHHHHHHSGGGGSPPPP---------